Protein AF-0000000072262727 (afdb_homodimer)

Organism: Indibacter alkaliphilus (strain CCUG 57479 / KCTC 22604 / LW1) (NCBI:txid1189612)

Structure (mmCIF, N/CA/C/O backbone):
data_AF-0000000072262727-model_v1
#
loop_
_entity.id
_entity.type
_entity.pdbx_description
1 polymer '7-carboxy-7-deazaguanine synthase'
#
loop_
_atom_site.group_PDB
_atom_site.id
_atom_site.type_symbol
_atom_site.label_atom_id
_atom_site.label_alt_id
_atom_site.label_comp_id
_atom_site.label_asym_id
_atom_site.label_entity_id
_atom_site.label_seq_id
_atom_site.pdbx_PDB_ins_code
_atom_site.Cartn_x
_atom_site.Cartn_y
_atom_site.Cartn_z
_atom_site.occupancy
_atom_site.B_iso_or_equiv
_atom_site.auth_seq_id
_atom_site.auth_comp_id
_atom_site.auth_asym_id
_atom_site.auth_atom_id
_atom_site.pdbx_PDB_model_num
ATOM 1 N N . MET A 1 1 ? 15.477 -40.406 -10.594 1 73.81 1 MET A N 1
ATOM 2 C CA . MET A 1 1 ? 14.094 -39.969 -10.492 1 73.81 1 MET A CA 1
ATOM 3 C C . MET A 1 1 ? 13.633 -39.344 -11.805 1 73.81 1 MET A C 1
ATOM 5 O O . MET A 1 1 ? 14.375 -38.562 -12.438 1 73.81 1 MET A O 1
ATOM 9 N N . ASP A 1 2 ? 12.57 -39.781 -12.445 1 90.31 2 ASP A N 1
ATOM 10 C CA . ASP A 1 2 ? 12.07 -39.25 -13.703 1 90.31 2 ASP A CA 1
ATOM 11 C C . ASP A 1 2 ? 11.562 -37.812 -13.523 1 90.31 2 ASP A C 1
ATOM 13 O O . ASP A 1 2 ? 11.203 -37.406 -12.414 1 90.31 2 ASP A O 1
ATOM 17 N N . LYS A 1 3 ? 11.734 -37 -14.484 1 88.69 3 LYS A N 1
ATOM 18 C CA . LYS A 1 3 ? 11.383 -35.594 -14.469 1 88.69 3 LYS A CA 1
ATOM 19 C C . LYS A 1 3 ? 9.953 -35.375 -13.969 1 88.69 3 LYS A C 1
ATOM 21 O O . LYS A 1 3 ? 9.688 -34.438 -13.211 1 88.69 3 LYS A O 1
ATOM 26 N N . LYS A 1 4 ? 9.117 -36.219 -14.391 1 93.12 4 LYS A N 1
ATOM 27 C CA . LYS A 1 4 ? 7.719 -36.125 -13.977 1 93.12 4 LYS A CA 1
ATOM 28 C C . LYS A 1 4 ? 7.57 -36.344 -12.477 1 93.12 4 LYS A C 1
ATOM 30 O O . LYS A 1 4 ? 6.82 -35.625 -11.812 1 93.12 4 LYS A O 1
ATOM 35 N N . GLN A 1 5 ? 8.188 -37.312 -11.938 1 94.5 5 GLN A N 1
ATOM 36 C CA . GLN A 1 5 ? 8.156 -37.594 -10.508 1 94.5 5 GLN A CA 1
ATOM 37 C C . GLN A 1 5 ? 8.727 -36.438 -9.711 1 94.5 5 GLN A C 1
ATOM 39 O O . GLN A 1 5 ? 8.219 -36.094 -8.633 1 94.5 5 GLN A O 1
ATOM 44 N N . ALA A 1 6 ? 9.82 -35.875 -10.195 1 95.44 6 ALA A N 1
ATOM 45 C CA . ALA A 1 6 ? 10.461 -34.719 -9.539 1 95.44 6 ALA A CA 1
ATOM 46 C C . ALA A 1 6 ? 9.516 -33.531 -9.461 1 95.44 6 ALA A C 1
ATOM 48 O O . ALA A 1 6 ? 9.484 -32.812 -8.453 1 95.44 6 ALA A O 1
ATOM 49 N N . ILE A 1 7 ? 8.766 -33.344 -10.516 1 96.25 7 ILE A N 1
ATOM 50 C CA . ILE A 1 7 ? 7.785 -32.25 -10.555 1 96.25 7 ILE A CA 1
ATOM 51 C C . ILE A 1 7 ? 6.648 -32.562 -9.578 1 96.25 7 ILE A C 1
ATOM 53 O O . ILE A 1 7 ? 6.23 -31.672 -8.82 1 96.25 7 ILE A O 1
ATOM 57 N N . ASP A 1 8 ? 6.18 -33.812 -9.531 1 96.25 8 ASP A N 1
ATOM 58 C CA . ASP A 1 8 ? 5.09 -34.188 -8.648 1 96.25 8 ASP A CA 1
ATOM 59 C C . ASP A 1 8 ? 5.477 -34 -7.184 1 96.25 8 ASP A C 1
ATOM 61 O O . ASP A 1 8 ? 4.637 -33.656 -6.352 1 96.25 8 ASP A O 1
ATOM 65 N N . GLN A 1 9 ? 6.711 -34.188 -6.918 1 97.06 9 GLN A N 1
ATOM 66 C CA . GLN A 1 9 ? 7.199 -34.094 -5.547 1 97.06 9 GLN A CA 1
ATOM 67 C C . GLN A 1 9 ? 7.629 -32.656 -5.219 1 97.06 9 GLN A C 1
ATOM 69 O O . GLN A 1 9 ? 8.008 -32.375 -4.082 1 97.06 9 GLN A O 1
ATOM 74 N N . GLY A 1 10 ? 7.613 -31.75 -6.129 1 97.69 10 GLY A N 1
ATOM 75 C CA . GLY A 1 10 ? 7.906 -30.344 -5.91 1 97.69 10 GLY A CA 1
ATOM 76 C C . GLY A 1 10 ? 9.398 -30.047 -5.879 1 97.69 10 GLY A C 1
ATOM 77 O O . GLY A 1 10 ? 9.805 -28.953 -5.488 1 97.69 10 GLY A O 1
ATOM 78 N N . ILE A 1 11 ? 10.203 -30.953 -6.285 1 97.81 11 ILE A N 1
ATOM 79 C CA . ILE A 1 11 ? 11.648 -30.766 -6.227 1 97.81 11 ILE A CA 1
ATOM 80 C C . ILE A 1 11 ? 12.117 -30.016 -7.469 1 97.81 11 ILE A C 1
ATOM 82 O O . ILE A 1 11 ? 13.164 -29.359 -7.449 1 97.81 11 ILE A O 1
ATOM 86 N N . MET A 1 12 ? 11.352 -30.172 -8.586 1 98.44 12 MET A N 1
ATOM 87 C CA . MET A 1 12 ? 11.523 -29.375 -9.797 1 98.44 12 MET A CA 1
ATOM 88 C C . MET A 1 12 ? 10.211 -28.719 -10.203 1 98.44 12 MET A C 1
ATOM 90 O O . MET A 1 12 ? 9.133 -29.266 -9.953 1 98.44 12 MET A O 1
ATOM 94 N N . LEU A 1 13 ? 10.328 -27.578 -10.766 1 98.62 13 LEU A N 1
ATOM 95 C CA . LEU A 1 13 ? 9.133 -26.828 -11.141 1 98.62 13 LEU A CA 1
ATOM 96 C C . LEU A 1 13 ? 9.328 -26.141 -12.484 1 98.62 13 LEU A C 1
ATOM 98 O O . LEU A 1 13 ? 10.422 -25.672 -12.797 1 98.62 13 LEU A O 1
ATOM 102 N N . PRO A 1 14 ? 8.289 -26.094 -13.305 1 98.56 14 PRO A N 1
ATOM 103 C CA . PRO A 1 14 ? 8.367 -25.266 -14.508 1 98.56 14 PRO A CA 1
ATOM 104 C C . PRO A 1 14 ? 8.328 -23.766 -14.203 1 98.56 14 PRO A C 1
ATOM 106 O O . PRO A 1 14 ? 7.371 -23.281 -13.586 1 98.56 14 PRO A O 1
ATOM 109 N N . VAL A 1 15 ? 9.344 -23.047 -14.578 1 98.69 15 VAL A N 1
ATOM 110 C CA . VAL A 1 15 ? 9.445 -21.625 -14.297 1 98.69 15 VAL A CA 1
ATOM 111 C C . VAL A 1 15 ? 9.32 -20.828 -15.602 1 98.69 15 VAL A C 1
ATOM 113 O O . VAL A 1 15 ? 10.203 -20.906 -16.453 1 98.69 15 VAL A O 1
ATOM 116 N N . MET A 1 16 ? 8.195 -20.109 -15.766 1 98.19 16 MET A N 1
ATOM 117 C CA . MET A 1 16 ? 8.008 -19.281 -16.953 1 98.19 16 MET A CA 1
ATOM 118 C C . MET A 1 16 ? 9.023 -18.141 -16.969 1 98.19 16 MET A C 1
ATOM 120 O O . MET A 1 16 ? 9.68 -17.906 -17.984 1 98.19 16 MET A O 1
ATOM 124 N N . GLU A 1 17 ? 9.078 -17.438 -15.836 1 98.12 17 GLU A N 1
ATOM 125 C CA . GLU A 1 17 ? 10.039 -16.359 -15.648 1 98.12 17 GLU A CA 1
ATOM 126 C C . GLU A 1 17 ? 10.289 -16.094 -14.164 1 98.12 17 GLU A C 1
ATOM 128 O O . GLU A 1 17 ? 9.484 -16.484 -13.312 1 98.12 17 GLU A O 1
ATOM 133 N N . ALA A 1 18 ? 11.359 -15.57 -13.883 1 98.44 18 ALA A N 1
ATOM 134 C CA . ALA A 1 18 ? 11.727 -15.055 -12.562 1 98.44 18 ALA A CA 1
ATOM 135 C C . ALA A 1 18 ? 12.508 -13.75 -12.68 1 98.44 18 ALA A C 1
ATOM 137 O O . ALA A 1 18 ? 13.344 -13.594 -13.578 1 98.44 18 ALA A O 1
ATOM 138 N N . PHE A 1 19 ? 12.18 -12.781 -11.891 1 98.44 19 PHE A N 1
ATOM 139 C CA . PHE A 1 19 ? 12.805 -11.469 -12.016 1 98.44 19 PHE A CA 1
ATOM 140 C C . PHE A 1 19 ? 12.703 -10.688 -10.711 1 98.44 19 PHE A C 1
ATOM 142 O O . PHE A 1 19 ? 11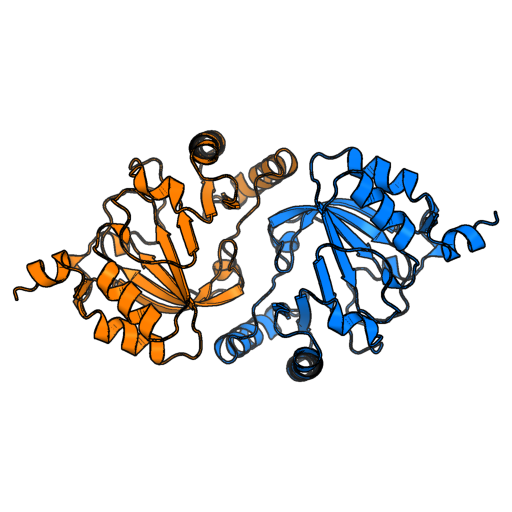.812 -10.945 -9.898 1 98.44 19 PHE A O 1
ATOM 149 N N . TYR A 1 20 ? 13.641 -9.797 -10.508 1 98.75 20 TYR A N 1
ATOM 150 C CA . TYR A 1 20 ? 13.688 -8.898 -9.359 1 98.75 20 TYR A CA 1
ATOM 151 C C . TYR A 1 20 ? 13.094 -7.539 -9.711 1 98.75 20 TYR A C 1
ATOM 153 O O . TYR A 1 20 ? 13.539 -6.883 -10.656 1 98.75 20 TYR A O 1
ATOM 161 N N . THR A 1 21 ? 12.031 -7.125 -9 1 98.69 21 THR A N 1
ATOM 162 C CA . THR A 1 21 ? 11.289 -5.906 -9.297 1 98.69 21 THR A CA 1
ATOM 163 C C . THR A 1 21 ? 10.641 -5.344 -8.039 1 98.69 21 THR A C 1
ATOM 165 O O . THR A 1 21 ? 11.164 -5.52 -6.934 1 98.69 21 THR A O 1
ATOM 168 N N . ILE A 1 22 ? 9.625 -4.52 -8.188 1 98.81 22 ILE A N 1
ATOM 169 C CA . ILE A 1 22 ? 8.828 -3.971 -7.094 1 98.81 22 ILE A CA 1
ATOM 170 C C . ILE A 1 22 ? 7.434 -4.594 -7.102 1 98.81 22 ILE A C 1
ATOM 172 O O . ILE A 1 22 ? 6.773 -4.641 -8.141 1 98.81 22 ILE A O 1
ATOM 176 N N . GLN A 1 23 ? 7.039 -5.199 -5.984 1 98.69 23 GLN A N 1
ATOM 177 C CA . GLN A 1 23 ? 5.652 -5.633 -5.867 1 98.69 23 GLN A CA 1
ATOM 178 C C . GLN A 1 23 ? 4.688 -4.473 -6.098 1 98.69 23 GLN A C 1
ATOM 180 O O . GLN A 1 23 ? 4.758 -3.455 -5.406 1 98.69 23 GLN A O 1
ATOM 185 N N . GLY A 1 24 ? 3.824 -4.617 -7.066 1 98.31 24 GLY A N 1
ATOM 186 C CA . GLY A 1 24 ? 3.014 -3.486 -7.488 1 98.31 24 GLY A CA 1
ATOM 187 C C . GLY A 1 24 ? 1.567 -3.59 -7.043 1 98.31 24 GLY A C 1
ATOM 188 O O . GLY A 1 24 ? 0.739 -2.75 -7.402 1 98.31 24 GLY A O 1
ATOM 189 N N . GLU A 1 25 ? 1.228 -4.645 -6.297 1 98.38 25 GLU A N 1
ATOM 190 C CA . GLU A 1 25 ? -0.172 -4.859 -5.941 1 98.38 25 GLU A CA 1
ATOM 191 C C . GLU A 1 25 ? -0.315 -5.262 -4.477 1 98.38 25 GLU A C 1
ATOM 193 O O . GLU A 1 25 ? 0.647 -5.723 -3.857 1 98.38 25 GLU A O 1
ATOM 198 N N . GLY A 1 26 ? -1.526 -4.977 -3.957 1 98.31 26 GLY A N 1
ATOM 199 C CA . GLY A 1 26 ? -1.896 -5.512 -2.656 1 98.31 26 GLY A CA 1
ATOM 200 C C . GLY A 1 26 ? -1.196 -4.816 -1.504 1 98.31 26 GLY A C 1
ATOM 201 O O . GLY A 1 26 ? -0.72 -3.688 -1.65 1 98.31 26 GLY A O 1
ATOM 202 N N . VAL A 1 27 ? -1.088 -5.496 -0.392 1 97.88 27 VAL A N 1
ATOM 203 C CA . VAL A 1 27 ? -0.628 -4.941 0.878 1 97.88 27 VAL A CA 1
ATOM 204 C C . VAL A 1 27 ? 0.871 -4.66 0.807 1 97.88 27 VAL A C 1
ATOM 206 O O . VAL A 1 27 ? 1.365 -3.729 1.449 1 97.88 27 VAL A O 1
ATOM 209 N N . HIS A 1 28 ? 1.567 -5.355 -0.055 1 98.06 28 HIS A N 1
ATOM 210 C CA . HIS A 1 28 ? 3.021 -5.242 -0.097 1 98.06 28 HIS A CA 1
ATOM 211 C C . HIS A 1 28 ? 3.471 -4.355 -1.256 1 98.06 28 HIS A C 1
ATOM 213 O O . HIS A 1 28 ? 4.637 -4.387 -1.648 1 98.06 28 HIS A O 1
ATOM 219 N N . THR A 1 29 ? 2.521 -3.605 -1.795 1 98.5 29 THR A N 1
ATOM 220 C CA . THR A 1 29 ? 2.863 -2.686 -2.875 1 98.5 29 THR A CA 1
ATOM 221 C C . THR A 1 29 ? 4.031 -1.792 -2.473 1 98.5 29 THR A C 1
ATOM 223 O O . THR A 1 29 ? 4.098 -1.315 -1.338 1 98.5 29 THR A O 1
ATOM 226 N N . GLY A 1 30 ? 4.992 -1.664 -3.434 1 98.62 30 GLY A N 1
ATOM 227 C CA . GLY A 1 30 ? 6.133 -0.786 -3.217 1 98.62 30 GLY A CA 1
ATOM 228 C C . GLY A 1 30 ? 7.367 -1.519 -2.723 1 98.62 30 GLY A C 1
ATOM 229 O O . GLY A 1 30 ? 8.445 -0.937 -2.643 1 98.62 30 GLY A O 1
ATOM 230 N N . THR A 1 31 ? 7.285 -2.795 -2.398 1 98.75 31 THR A N 1
ATOM 231 C CA . THR A 1 31 ? 8.359 -3.564 -1.79 1 98.75 31 THR A CA 1
ATOM 232 C C . THR A 1 31 ? 9.203 -4.254 -2.859 1 98.75 31 THR A C 1
ATOM 234 O O . THR A 1 31 ? 8.672 -4.902 -3.76 1 98.75 31 THR A O 1
ATOM 237 N N . PRO A 1 32 ? 10.492 -4.086 -2.793 1 98.81 32 PRO A N 1
ATOM 238 C CA . PRO A 1 32 ? 11.32 -4.914 -3.674 1 98.81 32 PRO A CA 1
ATOM 239 C C . PRO A 1 32 ? 11.102 -6.41 -3.457 1 98.81 32 PRO A C 1
ATOM 241 O O . PRO A 1 32 ? 11.039 -6.871 -2.314 1 98.81 32 PRO A O 1
ATOM 244 N N . ALA A 1 33 ? 10.922 -7.105 -4.559 1 98.88 33 ALA A N 1
ATOM 245 C CA . ALA A 1 33 ? 10.602 -8.523 -4.449 1 98.88 33 ALA A CA 1
ATOM 246 C C . ALA A 1 33 ? 11.141 -9.305 -5.645 1 98.88 33 ALA A C 1
ATOM 248 O O . ALA A 1 33 ? 11.242 -8.766 -6.75 1 98.88 33 ALA A O 1
ATOM 249 N N . TYR A 1 34 ? 11.539 -10.516 -5.395 1 98.94 34 TYR A N 1
ATOM 250 C CA . TYR A 1 34 ? 11.883 -11.469 -6.438 1 98.94 34 TYR A CA 1
ATOM 251 C C . TYR A 1 34 ? 10.688 -12.336 -6.805 1 98.94 34 TYR A C 1
ATOM 253 O O . TYR A 1 34 ? 10.164 -13.07 -5.965 1 98.94 34 TYR A O 1
ATOM 261 N N . PHE A 1 35 ? 10.273 -12.258 -8.039 1 98.88 35 PHE A N 1
ATOM 262 C CA . PHE A 1 35 ? 9.102 -12.984 -8.508 1 98.88 35 PHE A CA 1
ATOM 263 C C . PHE A 1 35 ? 9.5 -14.312 -9.133 1 98.88 35 PHE A C 1
ATOM 265 O O . PHE A 1 35 ? 10.438 -14.375 -9.93 1 98.88 35 PHE A O 1
ATOM 272 N N . ILE A 1 36 ? 8.812 -15.289 -8.703 1 98.88 36 ILE A N 1
ATOM 273 C CA . ILE A 1 36 ? 8.875 -16.594 -9.336 1 98.88 36 ILE A CA 1
ATOM 274 C C . ILE A 1 36 ? 7.531 -16.938 -9.969 1 98.88 36 ILE A C 1
ATOM 276 O O . ILE A 1 36 ? 6.566 -17.25 -9.258 1 98.88 36 ILE A O 1
ATOM 280 N N . ARG A 1 37 ? 7.484 -16.844 -11.25 1 98.62 37 ARG A N 1
ATOM 281 C CA . ARG A 1 37 ? 6.258 -17.172 -11.969 1 98.62 37 ARG A CA 1
ATOM 282 C C . ARG A 1 37 ? 6.32 -18.578 -12.547 1 98.62 37 ARG A C 1
ATOM 284 O O . ARG A 1 37 ? 7.066 -18.844 -13.492 1 98.62 37 ARG A O 1
ATOM 291 N N . LEU A 1 38 ? 5.547 -19.438 -11.992 1 98.69 38 LEU A N 1
ATOM 292 C CA . LEU A 1 38 ? 5.535 -20.828 -12.438 1 98.69 38 LEU A CA 1
ATOM 293 C C . LEU A 1 38 ? 4.656 -21 -13.672 1 98.69 38 LEU A C 1
ATOM 295 O O . LEU A 1 38 ? 3.703 -20.234 -13.867 1 98.69 38 LEU A O 1
ATOM 299 N N . GLY A 1 39 ? 5.039 -21.984 -14.477 1 98.25 39 GLY A N 1
ATOM 300 C CA . GLY A 1 39 ? 4.25 -22.312 -15.656 1 98.25 39 GLY A CA 1
ATOM 301 C C . GLY A 1 39 ? 3.15 -23.312 -15.375 1 98.25 39 GLY A C 1
ATOM 302 O O . GLY A 1 39 ? 3.32 -24.219 -14.547 1 98.25 39 GLY A O 1
ATOM 303 N N . GLY A 1 40 ? 2.041 -23.094 -16.141 1 98.31 40 GLY A N 1
ATOM 304 C CA . GLY A 1 40 ? 0.904 -24 -16.016 1 98.31 40 GLY A CA 1
ATOM 305 C C . GLY A 1 40 ? -0.274 -23.375 -15.289 1 98.31 40 GLY A C 1
ATOM 306 O O . GLY A 1 40 ? -0.107 -22.781 -14.219 1 98.31 40 GLY A O 1
ATOM 307 N N . CYS A 1 41 ? -1.403 -23.469 -15.914 1 98.06 41 CYS A N 1
ATOM 308 C CA . CYS A 1 41 ? -2.633 -22.984 -15.289 1 98.06 41 CYS A CA 1
ATOM 309 C C . CYS A 1 41 ? -3.852 -23.672 -15.898 1 98.06 41 CYS A C 1
ATOM 311 O O . CYS A 1 41 ? -3.943 -23.812 -17.125 1 98.06 41 CYS A O 1
ATOM 313 N N . ASP A 1 42 ? -4.746 -24.078 -15.062 1 97.44 42 ASP A N 1
ATOM 314 C CA . ASP A 1 42 ? -5.969 -24.688 -15.562 1 97.44 42 ASP A CA 1
ATOM 315 C C . ASP A 1 42 ? -7.203 -23.922 -15.086 1 97.44 42 ASP A C 1
ATOM 317 O O . ASP A 1 42 ? -8.312 -24.469 -15.086 1 97.44 42 ASP A O 1
ATOM 321 N N . VAL A 1 43 ? -7.043 -22.641 -14.672 1 97.06 43 VAL A N 1
ATOM 322 C CA . VAL A 1 43 ? -8.148 -21.844 -14.141 1 97.06 43 VAL A CA 1
ATOM 323 C C . VAL A 1 43 ? -8.984 -21.281 -15.289 1 97.06 43 VAL A C 1
ATOM 325 O O . VAL A 1 43 ? -10.219 -21.312 -15.242 1 97.06 43 VAL A O 1
ATOM 328 N N . GLY A 1 44 ? -8.297 -20.797 -16.375 1 94.5 44 GLY A N 1
ATOM 329 C CA . GLY A 1 44 ? -8.992 -20.422 -17.594 1 94.5 44 GLY A CA 1
ATOM 330 C C . GLY A 1 44 ? -9.617 -19.047 -17.531 1 94.5 44 GLY A C 1
ATOM 331 O O . GLY A 1 44 ? -10.719 -18.828 -18.047 1 94.5 44 GLY A O 1
ATOM 332 N N . CYS A 1 45 ? -8.93 -18.109 -16.922 1 93.88 45 CYS A N 1
ATOM 333 C CA . CYS A 1 45 ? -9.438 -16.734 -16.844 1 93.88 45 CYS A CA 1
ATOM 334 C C . CYS A 1 45 ? -9.461 -16.094 -18.219 1 93.88 45 CYS A C 1
ATOM 336 O O . CYS A 1 45 ? -8.43 -16 -18.891 1 93.88 45 CYS A O 1
ATOM 338 N N . VAL A 1 46 ? -10.539 -15.5 -18.625 1 91.19 46 VAL A N 1
ATOM 339 C CA . VAL A 1 46 ? -10.711 -14.93 -19.953 1 91.19 46 VAL A CA 1
ATOM 340 C C . VAL A 1 46 ? -9.875 -13.656 -20.078 1 91.19 46 VAL A C 1
ATOM 342 O O . VAL A 1 46 ? -9.359 -13.352 -21.156 1 91.19 46 VAL A O 1
ATOM 345 N N . TRP A 1 47 ? -9.633 -12.93 -19.062 1 90.94 47 TRP A N 1
ATOM 346 C CA . TRP A 1 47 ? -8.945 -11.641 -19.094 1 90.94 47 TRP A CA 1
ATOM 347 C C . TRP A 1 47 ? -7.516 -11.781 -18.562 1 90.94 47 TRP A C 1
ATOM 349 O O . TRP A 1 47 ? -6.898 -10.789 -18.172 1 90.94 47 TRP A O 1
ATOM 359 N N . CYS A 1 48 ? -7.047 -13.023 -18.5 1 93.31 48 CYS A N 1
ATOM 360 C CA . CYS A 1 48 ? -5.707 -13.234 -17.969 1 93.31 48 CYS A CA 1
ATOM 361 C C . CYS A 1 48 ? -4.668 -12.477 -18.781 1 93.31 48 CYS A C 1
ATOM 363 O O . CYS A 1 48 ? -4.609 -12.625 -20.016 1 93.31 48 CYS A O 1
ATOM 365 N N . ASP A 1 49 ? -3.799 -11.758 -18.094 1 88.5 49 ASP A N 1
ATOM 366 C CA . ASP A 1 49 ? -2.812 -10.945 -18.797 1 88.5 49 ASP A CA 1
ATOM 367 C C . ASP A 1 49 ? -1.514 -11.719 -19.016 1 88.5 49 ASP A C 1
ATOM 369 O O . ASP A 1 49 ? -0.568 -11.203 -19.609 1 88.5 49 ASP A O 1
ATOM 373 N N . VAL A 1 50 ? -1.446 -12.938 -18.516 1 92.88 50 VAL A N 1
ATOM 374 C CA . VAL A 1 50 ? -0.263 -13.773 -18.703 1 92.88 50 VAL A CA 1
ATOM 375 C C . VAL A 1 50 ? -0.676 -15.156 -19.188 1 92.88 50 VAL A C 1
ATOM 377 O O . VAL A 1 50 ? -0.27 -16.172 -18.609 1 92.88 50 VAL A O 1
ATOM 380 N N . LYS A 1 51 ? -1.396 -15.227 -20.219 1 92.69 51 LYS A N 1
ATOM 381 C CA . LYS A 1 51 ? -1.914 -16.469 -20.781 1 92.69 51 LYS A CA 1
ATOM 382 C C . LYS A 1 51 ? -0.777 -17.406 -21.172 1 92.69 51 LYS A C 1
ATOM 384 O O . LYS A 1 51 ? -0.955 -18.641 -21.203 1 92.69 51 LYS A O 1
ATOM 389 N N . GLU A 1 52 ? 0.351 -16.781 -21.422 1 92.94 52 GLU A N 1
ATOM 390 C CA . GLU A 1 52 ? 1.523 -17.578 -21.781 1 92.94 52 GLU A CA 1
ATOM 391 C C . GLU A 1 52 ? 1.909 -18.531 -20.672 1 92.94 52 GLU A C 1
ATOM 393 O O . GLU A 1 52 ? 2.627 -19.516 -20.906 1 92.94 52 GLU A O 1
ATOM 398 N N . SER A 1 53 ? 1.472 -18.281 -19.469 1 94.44 53 SER A N 1
ATOM 399 C CA . SER A 1 53 ? 1.835 -19.125 -18.328 1 94.44 53 SER A CA 1
ATOM 400 C C . SER A 1 53 ? 1.005 -20.391 -18.281 1 94.44 53 SER A C 1
ATOM 402 O O . SER A 1 53 ? 1.312 -21.328 -17.516 1 94.44 53 SER A O 1
ATOM 404 N N . TRP A 1 54 ? 0.018 -20.531 -19.109 1 95.31 54 TRP A N 1
ATOM 405 C CA . TRP A 1 54 ? -0.949 -21.625 -18.984 1 95.31 54 TRP A CA 1
ATOM 406 C C . TRP A 1 54 ? -0.321 -22.953 -19.375 1 95.31 54 TRP A C 1
ATOM 408 O O . TRP A 1 54 ? -0.716 -24 -18.859 1 95.31 54 TRP A O 1
ATOM 418 N N . GLU A 1 55 ? 0.657 -22.859 -20.281 1 95 55 GLU A N 1
ATOM 419 C CA . GLU A 1 55 ? 1.273 -24.094 -20.781 1 95 55 GLU A CA 1
ATOM 420 C C . GLU A 1 55 ? 2.594 -24.375 -20.078 1 95 55 GLU A C 1
ATOM 422 O O . GLU A 1 55 ? 3.645 -23.875 -20.484 1 95 55 GLU A O 1
ATOM 427 N N . ALA A 1 56 ? 2.555 -25.312 -19.266 1 93.81 56 ALA A N 1
ATOM 428 C CA . ALA A 1 56 ? 3.727 -25.625 -18.453 1 93.81 56 ALA A CA 1
ATOM 429 C C . ALA A 1 56 ? 4.871 -26.141 -19.328 1 93.81 56 ALA A C 1
ATOM 431 O O . ALA A 1 56 ? 6.039 -25.859 -19.062 1 93.81 56 ALA A O 1
ATOM 432 N N . GLU A 1 57 ? 4.52 -26.828 -20.344 1 94 57 GLU A N 1
ATOM 433 C CA . GLU A 1 57 ? 5.504 -27.562 -21.141 1 94 57 GLU A CA 1
ATOM 434 C C . GLU A 1 57 ? 6.375 -26.609 -21.953 1 94 57 GLU A C 1
ATOM 436 O O . GLU A 1 57 ? 7.434 -27 -22.453 1 94 57 GLU A O 1
ATOM 441 N N . LYS A 1 58 ? 5.988 -25.406 -22.047 1 95.81 58 LYS A N 1
ATOM 442 C CA . LYS A 1 58 ? 6.719 -24.406 -22.828 1 95.81 58 LYS A CA 1
ATOM 443 C C . LYS A 1 58 ? 7.902 -23.859 -22.047 1 95.81 58 LYS A C 1
ATOM 445 O O . LYS A 1 58 ? 8.766 -23.188 -22.609 1 95.81 58 LYS A O 1
ATOM 450 N N . TRP A 1 59 ? 7.977 -24.203 -20.766 1 97.31 59 TRP A N 1
ATOM 451 C CA . TRP A 1 59 ? 8.922 -23.484 -19.922 1 97.31 59 TRP A CA 1
ATOM 452 C C . TRP A 1 59 ? 9.953 -24.438 -19.312 1 97.31 59 TRP A C 1
ATOM 454 O O . TRP A 1 59 ? 9.664 -25.625 -19.141 1 97.31 59 TRP A O 1
ATOM 464 N N . PRO A 1 60 ? 11.117 -23.953 -19.031 1 97.69 60 PRO A N 1
ATOM 465 C CA . PRO A 1 60 ? 12.156 -24.812 -18.453 1 97.69 60 PRO A CA 1
ATOM 466 C C . PRO A 1 60 ? 11.766 -25.344 -17.078 1 97.69 60 PRO A C 1
ATOM 468 O O . PRO A 1 60 ? 11.125 -24.641 -16.297 1 97.69 60 PRO A O 1
ATOM 471 N N . ILE A 1 61 ? 12.164 -26.531 -16.875 1 98.19 61 ILE A N 1
ATOM 472 C CA . ILE A 1 61 ? 12.023 -27.156 -15.562 1 98.19 61 ILE A CA 1
ATOM 473 C C . ILE A 1 61 ? 13.297 -26.953 -14.75 1 98.19 61 ILE A C 1
ATOM 475 O O . ILE A 1 61 ? 14.375 -27.375 -15.156 1 98.19 61 ILE A O 1
ATOM 479 N N . LEU A 1 62 ? 13.164 -26.25 -13.594 1 98.56 62 LEU A N 1
ATOM 480 C CA . LEU A 1 62 ? 14.312 -25.938 -12.75 1 98.56 62 LEU A CA 1
ATOM 481 C C . LEU A 1 62 ? 14.203 -26.641 -11.406 1 98.56 62 LEU A C 1
ATOM 483 O O . LEU A 1 62 ? 13.102 -26.828 -10.883 1 98.56 62 LEU A O 1
ATOM 487 N N . SER A 1 63 ? 15.312 -27.031 -10.891 1 98.62 63 SER A N 1
ATOM 488 C CA . SER A 1 63 ? 15.312 -27.516 -9.516 1 98.62 63 SER A CA 1
ATOM 489 C C . SER A 1 63 ? 15.016 -26.406 -8.523 1 98.62 63 SER A C 1
ATOM 491 O O . SER A 1 63 ? 15.312 -25.234 -8.797 1 98.62 63 SER A O 1
ATOM 493 N N . VAL A 1 64 ? 14.438 -26.75 -7.402 1 98.62 64 VAL A N 1
ATOM 494 C CA . VAL A 1 64 ? 14.156 -25.734 -6.395 1 98.62 64 VAL A CA 1
ATOM 495 C C . VAL A 1 64 ? 15.453 -25.078 -5.922 1 98.62 64 VAL A C 1
ATOM 497 O O . VAL A 1 64 ? 15.484 -23.891 -5.594 1 98.62 64 VAL A O 1
ATOM 500 N N . GLU A 1 65 ? 16.547 -25.859 -5.91 1 98.81 65 GLU A N 1
ATOM 501 C CA . GLU A 1 65 ? 17.859 -25.312 -5.562 1 98.81 65 GLU A CA 1
ATOM 502 C C . GLU A 1 65 ? 18.266 -24.219 -6.543 1 98.81 65 GLU A C 1
ATOM 504 O O . GLU A 1 65 ? 18.719 -23.141 -6.133 1 98.81 65 GLU A O 1
ATOM 509 N N . ASP A 1 66 ? 18.062 -24.469 -7.809 1 98.75 66 ASP A N 1
ATOM 510 C CA . ASP A 1 66 ? 18.406 -23.484 -8.828 1 98.75 66 ASP A CA 1
ATOM 511 C C . ASP A 1 66 ? 17.562 -22.234 -8.688 1 98.75 66 ASP A C 1
ATOM 513 O O . ASP A 1 66 ? 18.062 -21.109 -8.812 1 98.75 66 ASP A O 1
ATOM 517 N N . ILE A 1 67 ? 16.297 -22.453 -8.469 1 98.88 67 ILE A N 1
ATOM 518 C CA . ILE A 1 67 ? 15.367 -21.328 -8.305 1 98.88 67 ILE A CA 1
ATOM 519 C C . ILE A 1 67 ? 15.805 -20.453 -7.137 1 98.88 67 ILE A C 1
ATOM 521 O O . ILE A 1 67 ? 15.898 -19.234 -7.27 1 98.88 67 ILE A O 1
ATOM 525 N N . VAL A 1 68 ? 16.125 -21.062 -6.008 1 98.88 68 VAL A N 1
ATOM 526 C CA . VAL A 1 68 ? 16.5 -20.328 -4.797 1 98.88 68 VAL A CA 1
ATOM 527 C C . VAL A 1 68 ? 17.844 -19.641 -5.008 1 98.88 68 VAL A C 1
ATOM 529 O O . VAL A 1 68 ? 18.031 -18.5 -4.57 1 98.88 68 VAL A O 1
ATOM 532 N N . ASN A 1 69 ? 18.781 -20.281 -5.691 1 98.81 69 ASN A N 1
ATOM 533 C CA . ASN A 1 69 ? 20.094 -19.688 -5.969 1 98.81 69 ASN A CA 1
ATOM 534 C C . ASN A 1 69 ? 19.953 -18.422 -6.793 1 98.81 69 ASN A C 1
ATOM 536 O O . ASN A 1 69 ? 20.703 -17.453 -6.57 1 98.81 69 ASN A O 1
ATOM 540 N N . GLN A 1 70 ? 19.078 -18.453 -7.699 1 98.69 70 GLN A N 1
ATOM 541 C CA . GLN A 1 70 ? 18.844 -17.266 -8.516 1 98.69 70 GLN A CA 1
ATOM 542 C C . GLN A 1 70 ? 18.281 -16.109 -7.68 1 98.69 70 GLN A C 1
ATOM 544 O O . GLN A 1 70 ? 18.688 -14.961 -7.852 1 98.69 70 GLN A O 1
ATOM 549 N N . ALA A 1 71 ? 17.391 -16.422 -6.793 1 98.81 71 ALA A N 1
ATOM 550 C CA . ALA A 1 71 ? 16.828 -15.406 -5.914 1 98.81 71 ALA A CA 1
ATOM 551 C C . ALA A 1 71 ? 17.906 -14.797 -5.016 1 98.81 71 ALA A C 1
ATOM 553 O O . ALA A 1 71 ? 17.875 -13.602 -4.73 1 98.81 71 ALA A O 1
ATOM 554 N N . LEU A 1 72 ? 18.859 -15.586 -4.598 1 98.75 72 LEU A N 1
ATOM 555 C CA . LEU A 1 72 ? 19.906 -15.172 -3.668 1 98.75 72 LEU A CA 1
ATOM 556 C C . LEU A 1 72 ? 20.828 -14.133 -4.305 1 98.75 72 LEU A C 1
ATOM 558 O O . LEU A 1 72 ? 21.578 -13.453 -3.604 1 98.75 72 LEU A O 1
ATOM 562 N N . GLU A 1 73 ? 20.75 -14.016 -5.613 1 98.5 73 GLU A N 1
ATOM 563 C CA . GLU A 1 73 ? 21.625 -13.086 -6.324 1 98.5 73 GLU A CA 1
ATOM 564 C C . GLU A 1 73 ? 21.188 -11.641 -6.102 1 98.5 73 GLU A C 1
ATOM 566 O O . GLU A 1 73 ? 21.922 -10.711 -6.422 1 98.5 73 GLU A O 1
ATOM 571 N N . TYR A 1 74 ? 20.047 -11.406 -5.598 1 98.56 74 TYR A N 1
ATOM 572 C CA . TYR A 1 74 ? 19.5 -10.07 -5.395 1 98.56 74 TYR A CA 1
ATOM 573 C C . TYR A 1 74 ? 19.406 -9.727 -3.91 1 98.56 74 TYR A C 1
ATOM 575 O O . TYR A 1 74 ? 19.328 -10.625 -3.068 1 98.56 74 TYR A O 1
ATOM 583 N N . PRO A 1 75 ? 19.453 -8.5 -3.586 1 98.12 75 PRO A N 1
ATOM 584 C CA . PRO A 1 75 ? 19.484 -8.117 -2.174 1 98.12 75 PRO A CA 1
ATOM 585 C C . PRO A 1 75 ? 18.125 -8.242 -1.501 1 98.12 75 PRO A C 1
ATOM 587 O O . PRO A 1 75 ? 18.047 -8.391 -0.279 1 98.12 75 PRO A O 1
ATOM 590 N N . GLY A 1 76 ? 17.031 -8.148 -2.273 1 97.94 76 GLY A N 1
ATOM 591 C CA . GLY A 1 76 ? 15.695 -8.289 -1.701 1 97.94 76 GLY A CA 1
ATOM 592 C C . GLY A 1 76 ? 15.445 -9.648 -1.081 1 97.94 76 GLY A C 1
ATOM 593 O O . GLY A 1 76 ? 15.938 -10.664 -1.582 1 97.94 76 GLY A O 1
ATOM 594 N N . ARG A 1 77 ? 14.656 -9.641 -0.048 1 98.25 77 ARG A N 1
ATOM 595 C CA . ARG A 1 77 ? 14.422 -10.898 0.658 1 98.25 77 ARG A CA 1
ATOM 596 C C . ARG A 1 77 ? 12.938 -11.258 0.658 1 98.25 77 ARG A C 1
ATOM 598 O O . ARG A 1 77 ? 12.516 -12.172 1.368 1 98.25 77 ARG A O 1
ATOM 605 N N . LEU A 1 78 ? 12.188 -10.547 -0.079 1 98.81 78 LEU A N 1
ATOM 606 C CA . LEU A 1 78 ? 10.812 -10.945 -0.344 1 98.81 78 LEU A CA 1
ATOM 607 C C . LEU A 1 78 ? 10.703 -11.695 -1.666 1 98.81 78 LEU A C 1
ATOM 609 O O . LEU A 1 78 ? 11.156 -11.203 -2.703 1 98.81 78 LEU A O 1
ATOM 613 N N . VAL A 1 79 ? 10.188 -12.844 -1.611 1 98.94 79 VAL A N 1
ATOM 614 C CA . VAL A 1 79 ? 9.883 -13.617 -2.812 1 98.94 79 VAL A CA 1
ATOM 615 C C . VAL A 1 79 ? 8.367 -13.703 -2.996 1 98.94 79 VAL A C 1
ATOM 617 O O . VAL A 1 79 ? 7.633 -13.914 -2.031 1 98.94 79 VAL A O 1
ATOM 620 N N . VAL A 1 80 ? 7.949 -13.5 -4.156 1 98.94 80 VAL A N 1
ATOM 621 C CA . VAL A 1 80 ? 6.547 -13.672 -4.52 1 98.94 80 VAL A CA 1
ATOM 622 C C . VAL A 1 80 ? 6.41 -14.836 -5.508 1 98.94 80 VAL A C 1
ATOM 624 O O . VAL A 1 80 ? 6.902 -14.758 -6.637 1 98.94 80 VAL A O 1
ATOM 627 N N . ILE A 1 81 ? 5.793 -15.875 -5.043 1 98.94 81 ILE A N 1
ATOM 628 C CA . ILE A 1 81 ? 5.504 -17.016 -5.914 1 98.94 81 ILE A CA 1
ATOM 629 C C . ILE A 1 81 ? 4.145 -16.812 -6.586 1 98.94 81 ILE A C 1
ATOM 631 O O . ILE A 1 81 ? 3.133 -16.625 -5.906 1 98.94 81 ILE A O 1
ATOM 635 N N . THR A 1 82 ? 4.215 -16.734 -7.824 1 98.38 82 THR A N 1
ATOM 636 C CA . THR A 1 82 ? 3.025 -16.578 -8.648 1 98.38 82 THR A CA 1
ATOM 637 C C . THR A 1 82 ? 3.092 -1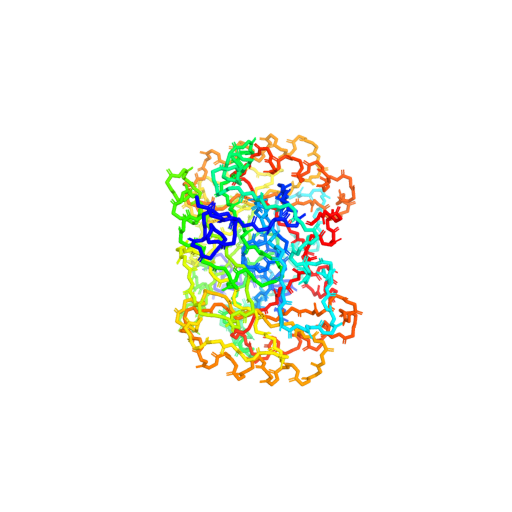7.484 -9.875 1 98.38 82 THR A C 1
ATOM 639 O O . THR A 1 82 ? 3.811 -18.484 -9.875 1 98.38 82 THR A O 1
ATOM 642 N N . GLY A 1 83 ? 2.346 -17.172 -10.906 1 95.56 83 GLY A N 1
ATOM 643 C CA . GLY A 1 83 ? 2.377 -18 -12.109 1 95.56 83 GLY A CA 1
ATOM 644 C C . GLY A 1 83 ? 1.022 -18.125 -12.773 1 95.56 83 GLY A C 1
ATOM 645 O O . GLY A 1 83 ? 0.238 -17.172 -12.789 1 95.56 83 GLY A O 1
ATOM 646 N N . GLY A 1 84 ? 1.1 -19.266 -13.656 1 95.88 84 GLY A N 1
ATOM 647 C CA . GLY A 1 84 ? -0.298 -19.609 -13.883 1 95.88 84 GLY A CA 1
ATOM 648 C C . GLY A 1 84 ? -1.078 -19.797 -12.594 1 95.88 84 GLY A C 1
ATOM 649 O O . GLY A 1 84 ? -1.467 -18.812 -11.945 1 95.88 84 GLY A O 1
ATOM 650 N N . GLU A 1 85 ? -1.06 -21.078 -12.234 1 98.38 85 GLU A N 1
ATOM 651 C CA . GLU A 1 85 ? -1.557 -21.344 -10.891 1 98.38 85 GLU A CA 1
ATOM 652 C C . GLU A 1 85 ? -0.521 -22.109 -10.062 1 98.38 85 GLU A C 1
ATOM 654 O O . GLU A 1 85 ? -0.348 -23.312 -10.219 1 98.38 85 GLU A O 1
ATOM 659 N N . PRO A 1 86 ? 0.135 -21.359 -9.148 1 98.62 86 PRO A N 1
ATOM 660 C CA . PRO A 1 86 ? 1.263 -21.969 -8.438 1 98.62 86 PRO A CA 1
ATOM 661 C C . PRO A 1 86 ? 0.85 -23.188 -7.598 1 98.62 86 PRO A C 1
ATOM 663 O O . PRO A 1 86 ? 1.613 -24.141 -7.477 1 98.62 86 PRO A O 1
ATOM 666 N N . LEU A 1 87 ? -0.328 -23.234 -7.082 1 98.62 87 LEU A N 1
ATOM 667 C CA . LEU A 1 87 ? -0.731 -24.281 -6.164 1 98.62 87 LEU A CA 1
ATOM 668 C C . LEU A 1 87 ? -1.038 -25.578 -6.922 1 98.62 87 LEU A C 1
ATOM 670 O O . LEU A 1 87 ? -1.359 -26.594 -6.312 1 98.62 87 LEU A O 1
ATOM 674 N N . MET A 1 88 ? -0.91 -25.578 -8.227 1 97.94 88 MET A N 1
ATOM 675 C CA . MET A 1 88 ? -0.942 -26.828 -8.992 1 97.94 88 MET A CA 1
ATOM 676 C C . MET A 1 88 ? 0.222 -27.734 -8.609 1 97.94 88 MET A C 1
ATOM 678 O O . MET A 1 88 ? 0.195 -28.938 -8.891 1 97.94 88 MET A O 1
ATOM 682 N N . TYR A 1 89 ? 1.2 -27.109 -7.98 1 98.38 89 TYR A N 1
ATOM 683 C CA . TYR A 1 89 ? 2.424 -27.828 -7.648 1 98.38 89 TYR A CA 1
ATOM 684 C C . TYR A 1 89 ? 2.584 -27.969 -6.141 1 98.38 89 TYR A C 1
ATOM 686 O O . TYR A 1 89 ? 1.981 -27.219 -5.375 1 98.38 89 TYR A O 1
ATOM 694 N N . GLU A 1 90 ? 3.326 -29.031 -5.758 1 98.62 90 GLU A N 1
ATOM 695 C CA . GLU A 1 90 ? 3.801 -29.141 -4.383 1 98.62 90 GLU A CA 1
ATOM 696 C C . GLU A 1 90 ? 4.887 -28.109 -4.09 1 98.62 90 GLU A C 1
ATOM 698 O O . GLU A 1 90 ? 5.988 -28.188 -4.641 1 98.62 90 GLU A O 1
ATOM 703 N N . LEU A 1 91 ? 4.555 -27.156 -3.17 1 98.81 91 LEU A N 1
ATOM 704 C CA . LEU A 1 91 ? 5.449 -26.016 -3.01 1 98.81 91 LEU A CA 1
ATOM 705 C C . LEU A 1 91 ? 6.246 -26.125 -1.715 1 98.81 91 LEU A C 1
ATOM 707 O O . LEU A 1 91 ? 7.035 -25.234 -1.388 1 98.81 91 LEU A O 1
ATOM 711 N N . GLY A 1 92 ? 6.086 -27.203 -0.943 1 98.81 92 GLY A N 1
ATOM 712 C CA . GLY A 1 92 ? 6.82 -27.438 0.29 1 98.81 92 GLY A CA 1
ATOM 713 C C . GLY A 1 92 ? 8.32 -27.328 0.121 1 98.81 92 GLY A C 1
ATOM 714 O O . GLY A 1 92 ? 8.977 -26.562 0.824 1 98.81 92 GLY A O 1
ATOM 715 N N . PRO A 1 93 ? 8.836 -28.094 -0.817 1 98.88 93 PRO A N 1
ATOM 716 C CA . PRO A 1 93 ? 10.289 -28.062 -0.996 1 98.88 93 PRO A CA 1
ATOM 717 C C . PRO A 1 93 ? 10.812 -26.672 -1.341 1 98.88 93 PRO A C 1
ATOM 719 O O . PRO A 1 93 ? 11.812 -26.219 -0.767 1 98.88 93 PRO A O 1
ATOM 722 N N . LEU A 1 94 ? 10.164 -25.953 -2.283 1 98.88 94 LEU A N 1
ATOM 723 C CA . LEU A 1 94 ? 10.602 -24.609 -2.676 1 98.88 94 LEU A CA 1
ATOM 724 C C . LEU A 1 94 ? 10.531 -23.656 -1.497 1 98.88 94 LEU A C 1
ATOM 726 O O . LEU A 1 94 ? 11.508 -22.969 -1.186 1 98.88 94 LEU A O 1
ATOM 730 N N . THR A 1 95 ? 9.375 -23.609 -0.803 1 98.94 95 THR A N 1
ATOM 731 C CA . THR A 1 95 ? 9.188 -22.656 0.282 1 98.94 95 THR A CA 1
ATOM 732 C C . THR A 1 95 ? 10.078 -23 1.473 1 98.94 95 THR A C 1
ATOM 734 O O . THR A 1 95 ? 10.562 -22.109 2.174 1 98.94 95 THR A O 1
ATOM 737 N N . GLY A 1 96 ? 10.258 -24.297 1.731 1 98.81 96 GLY A N 1
ATOM 738 C CA . GLY A 1 96 ? 11.188 -24.703 2.777 1 98.81 96 GLY A CA 1
ATOM 739 C C . GLY A 1 96 ? 12.594 -24.188 2.557 1 98.81 96 GLY A C 1
ATOM 740 O O . GLY A 1 96 ? 13.219 -23.656 3.48 1 98.81 96 GLY A O 1
ATOM 741 N N . LEU A 1 97 ? 13.031 -24.344 1.329 1 98.88 97 LEU A N 1
ATOM 742 C CA . LEU A 1 97 ? 14.391 -23.922 1.013 1 98.88 97 LEU A CA 1
ATOM 743 C C . LEU A 1 97 ? 14.508 -22.406 1.043 1 98.88 97 LEU A C 1
ATOM 745 O O . LEU A 1 97 ? 15.523 -21.859 1.503 1 98.88 97 LEU A O 1
ATOM 749 N N . LEU A 1 98 ? 13.516 -21.688 0.522 1 98.88 98 LEU A N 1
ATOM 750 C CA . LEU A 1 98 ? 13.5 -20.234 0.595 1 98.88 98 LEU A CA 1
ATOM 751 C C . LEU A 1 98 ? 13.586 -19.75 2.043 1 98.88 98 LEU A C 1
ATOM 753 O O . LEU A 1 98 ? 14.359 -18.859 2.363 1 98.88 98 LEU A O 1
ATOM 757 N N . LYS A 1 99 ? 12.805 -20.375 2.902 1 98.75 99 LYS A N 1
ATOM 758 C CA . LYS A 1 99 ? 12.805 -20.016 4.312 1 98.75 99 LYS A CA 1
ATOM 759 C C . LYS A 1 99 ? 14.172 -20.234 4.945 1 98.75 99 LYS A C 1
ATOM 761 O O . LYS A 1 99 ? 14.672 -19.391 5.691 1 98.75 99 LYS A O 1
ATOM 766 N N . LYS A 1 100 ? 14.734 -21.359 4.676 1 98.56 100 LYS A N 1
ATOM 767 C CA . LYS A 1 100 ? 16.047 -21.703 5.211 1 98.56 100 LYS A CA 1
ATOM 768 C C . LYS A 1 100 ? 17.094 -20.656 4.812 1 98.56 100 LYS A C 1
ATOM 770 O O . LYS A 1 100 ? 18.062 -20.438 5.539 1 98.56 100 LYS A O 1
ATOM 775 N N . ASN A 1 101 ? 16.828 -20.047 3.705 1 98.56 101 ASN A N 1
ATOM 776 C CA . ASN A 1 101 ? 17.797 -19.078 3.203 1 98.56 101 ASN A CA 1
ATOM 777 C C . ASN A 1 101 ? 17.375 -17.641 3.549 1 98.56 101 ASN A C 1
ATOM 779 O O . ASN A 1 101 ? 17.875 -16.688 2.939 1 98.56 101 ASN A O 1
ATOM 783 N N . GLY A 1 102 ? 16.406 -17.406 4.438 1 98.38 102 GLY A N 1
ATOM 784 C CA . GLY A 1 102 ? 16.141 -16.109 5.039 1 98.38 102 GLY A CA 1
ATOM 785 C C . GLY A 1 102 ? 15.109 -15.305 4.281 1 98.38 102 GLY A C 1
ATOM 786 O O . GLY A 1 102 ? 15 -14.086 4.465 1 98.38 102 GLY A O 1
ATOM 787 N N . PHE A 1 103 ? 14.352 -15.922 3.383 1 98.81 103 PHE A N 1
ATOM 788 C CA . PHE A 1 103 ? 13.367 -15.195 2.594 1 98.81 103 PHE A CA 1
ATOM 789 C C . PHE A 1 103 ? 12.031 -15.133 3.326 1 98.81 103 PHE A C 1
ATOM 791 O O . PHE A 1 103 ? 11.672 -16.047 4.062 1 98.81 103 PHE A O 1
ATOM 798 N N . THR A 1 104 ? 11.359 -13.984 3.242 1 98.75 104 THR A N 1
ATOM 799 C CA . THR A 1 104 ? 9.914 -13.906 3.438 1 98.75 104 THR A CA 1
ATOM 800 C C . THR A 1 104 ? 9.172 -14.297 2.164 1 98.75 104 THR A C 1
ATOM 802 O O . THR A 1 104 ? 9.562 -13.898 1.064 1 98.75 104 THR A O 1
ATOM 805 N N . ILE A 1 105 ? 8.125 -15.086 2.271 1 98.94 105 ILE A N 1
ATOM 806 C CA . ILE A 1 105 ? 7.555 -15.695 1.076 1 98.94 105 ILE A CA 1
ATOM 807 C C . ILE A 1 105 ? 6.082 -15.32 0.955 1 98.94 105 ILE A C 1
ATOM 809 O O . ILE A 1 105 ? 5.293 -15.562 1.873 1 98.94 105 ILE A O 1
ATOM 813 N N . ASN A 1 106 ? 5.707 -14.688 -0.121 1 98.94 106 ASN A N 1
ATOM 814 C CA . ASN A 1 106 ? 4.324 -14.438 -0.514 1 98.94 106 ASN A CA 1
ATOM 815 C C . ASN A 1 106 ? 3.883 -15.375 -1.632 1 98.94 106 ASN A C 1
ATOM 817 O O . ASN A 1 106 ? 4.703 -15.82 -2.438 1 98.94 106 ASN A O 1
ATOM 821 N N . ILE A 1 107 ? 2.609 -15.617 -1.741 1 98.94 107 ILE A N 1
ATOM 822 C CA . ILE A 1 107 ? 2.043 -16.312 -2.893 1 98.94 107 ILE A CA 1
ATOM 823 C C . ILE A 1 107 ? 0.856 -15.523 -3.438 1 98.94 107 ILE A C 1
ATOM 825 O O . ILE A 1 107 ? 0.09 -14.938 -2.672 1 98.94 107 ILE A O 1
ATOM 829 N N . GLU A 1 108 ? 0.761 -15.453 -4.629 1 98.75 108 GLU A N 1
ATOM 830 C CA . GLU A 1 108 ? -0.445 -15.047 -5.344 1 98.75 108 GLU A CA 1
ATOM 831 C C . GLU A 1 108 ? -1.102 -16.234 -6.039 1 98.75 108 GLU A C 1
ATOM 833 O O . GLU A 1 108 ? -0.51 -16.844 -6.938 1 98.75 108 GLU A O 1
ATOM 838 N N . THR A 1 109 ? -2.307 -16.547 -5.68 1 98.81 109 THR A N 1
ATOM 839 C CA . THR A 1 109 ? -2.945 -17.781 -6.133 1 98.81 109 THR A CA 1
ATOM 840 C C . THR A 1 109 ? -4.445 -17.578 -6.309 1 98.81 109 THR A C 1
ATOM 842 O O . THR A 1 109 ? -5.055 -16.75 -5.609 1 98.81 109 THR A O 1
ATOM 845 N N . SER A 1 110 ? -4.992 -18.312 -7.238 1 98.44 110 SER A N 1
ATOM 846 C CA . SER A 1 110 ? -6.445 -18.375 -7.359 1 98.44 110 SER A CA 1
ATOM 847 C C . SER A 1 110 ? -7.059 -19.203 -6.238 1 98.44 110 SER A C 1
ATOM 849 O O . SER A 1 110 ? -8.258 -19.109 -5.977 1 98.44 110 SER A O 1
ATOM 851 N N . GLY A 1 111 ? -6.234 -20.016 -5.648 1 98.62 111 GLY A N 1
ATOM 852 C CA . GLY A 1 111 ? -6.715 -20.906 -4.602 1 98.62 111 GLY A CA 1
ATOM 853 C C . GLY A 1 111 ? -7.465 -22.109 -5.137 1 98.62 111 GLY A C 1
ATOM 854 O O . GLY A 1 111 ? -8.125 -22.828 -4.375 1 98.62 111 GLY A O 1
ATOM 855 N N . ALA A 1 112 ? -7.383 -22.438 -6.395 1 98.38 112 ALA A N 1
ATOM 856 C CA . ALA A 1 112 ? -8.211 -23.453 -7.039 1 98.38 112 ALA A CA 1
ATOM 857 C C . ALA A 1 112 ? -7.691 -24.859 -6.742 1 98.38 112 ALA A C 1
ATOM 859 O O . ALA A 1 112 ? -8.336 -25.844 -7.09 1 98.38 112 ALA A O 1
ATOM 860 N N . HIS A 1 113 ? -6.504 -25.016 -6.102 1 98.56 113 HIS A N 1
ATOM 861 C CA . HIS A 1 113 ? -5.879 -26.297 -5.777 1 98.56 113 HIS A CA 1
ATOM 862 C C . HIS A 1 113 ? -5.582 -26.406 -4.285 1 98.56 113 HIS A C 1
ATOM 864 O O . HIS A 1 113 ? -5.602 -25.391 -3.572 1 98.56 113 HIS A O 1
ATOM 870 N N . PRO A 1 114 ? -5.324 -27.609 -3.799 1 98.38 114 PRO A N 1
ATOM 871 C CA . PRO A 1 114 ? -5 -27.75 -2.377 1 98.38 114 PRO A CA 1
ATOM 872 C C . PRO A 1 114 ? -3.783 -26.938 -1.961 1 98.38 114 PRO A C 1
ATOM 874 O O . PRO A 1 114 ? -2.803 -26.859 -2.705 1 98.38 114 PRO A O 1
ATOM 877 N N . PHE A 1 115 ? -3.949 -26.281 -0.803 1 98.56 115 PHE A N 1
ATOM 878 C CA . PHE A 1 115 ? -2.875 -25.453 -0.278 1 98.56 115 PHE A CA 1
ATOM 879 C C . PHE A 1 115 ? -1.629 -26.281 0.002 1 98.56 115 PHE A C 1
ATOM 881 O O . PHE A 1 115 ? -1.72 -27.375 0.577 1 98.56 115 PHE A O 1
ATOM 888 N N . SER A 1 116 ? -0.545 -25.875 -0.447 1 98.19 116 SER A N 1
ATOM 889 C CA . SER A 1 116 ? 0.743 -26.516 -0.186 1 98.19 116 SER A CA 1
ATOM 890 C C . SER A 1 116 ? 1.839 -25.469 0.02 1 98.19 116 SER A C 1
ATOM 892 O O . SER A 1 116 ? 1.827 -24.422 -0.614 1 98.19 116 SER A O 1
ATOM 894 N N . GLY A 1 117 ? 2.785 -25.781 0.886 1 98.5 117 GLY A N 1
ATOM 895 C CA . GLY A 1 117 ? 3.893 -24.859 1.143 1 98.5 117 GLY A CA 1
ATOM 896 C C . GLY A 1 117 ? 3.711 -24.047 2.404 1 98.5 117 GLY A C 1
ATOM 897 O O . GLY A 1 117 ? 2.723 -24.203 3.121 1 98.5 117 GLY A O 1
ATOM 898 N N . THR A 1 118 ? 4.738 -23.312 2.742 1 98.44 118 THR A N 1
ATOM 899 C CA . THR A 1 118 ? 4.738 -22.422 3.895 1 98.44 118 THR A CA 1
ATOM 900 C C . THR A 1 118 ? 4.965 -20.969 3.455 1 98.44 118 THR A C 1
ATOM 902 O O . THR A 1 118 ? 5.969 -20.672 2.811 1 98.44 118 THR A O 1
ATOM 905 N N . PHE A 1 119 ? 4.043 -20.156 3.785 1 98.81 119 PHE A N 1
ATOM 906 C CA . PHE A 1 119 ? 4.07 -18.766 3.314 1 98.81 119 PHE A CA 1
ATOM 907 C C . PHE A 1 119 ? 3.928 -17.797 4.48 1 98.81 119 PHE A C 1
ATOM 909 O O . PHE A 1 119 ? 3.312 -18.125 5.496 1 98.81 119 PHE A O 1
ATOM 916 N N . ASP A 1 120 ? 4.539 -16.672 4.371 1 98.81 120 ASP A N 1
ATOM 917 C CA . ASP A 1 120 ? 4.383 -15.578 5.332 1 98.81 120 ASP A CA 1
ATOM 918 C C . ASP A 1 120 ? 3.18 -14.703 4.977 1 98.81 120 ASP A C 1
ATOM 920 O O . ASP A 1 120 ? 2.656 -13.984 5.832 1 98.81 120 ASP A O 1
ATOM 924 N N . TRP A 1 121 ? 2.734 -14.758 3.725 1 98.88 121 TRP A N 1
ATOM 925 C CA . TRP A 1 121 ? 1.615 -13.953 3.244 1 98.88 121 TRP A CA 1
ATOM 926 C C . TRP A 1 121 ? 0.929 -14.625 2.061 1 98.88 121 TRP A C 1
ATOM 928 O O . TRP A 1 121 ? 1.582 -14.984 1.078 1 98.88 121 TRP A O 1
ATOM 938 N N . VAL A 1 122 ? -0.331 -14.797 2.141 1 98.94 122 VAL A N 1
ATOM 939 C CA . VAL A 1 122 ? -1.11 -15.461 1.101 1 98.94 122 VAL A CA 1
ATOM 940 C C . VAL A 1 122 ? -2.102 -14.469 0.489 1 98.94 122 VAL A C 1
ATOM 942 O O . VAL A 1 122 ? -3.074 -14.078 1.136 1 98.94 122 VAL A O 1
ATOM 945 N N . CYS A 1 123 ? -1.819 -14.117 -0.72 1 98.94 123 CYS A N 1
ATOM 946 C CA . CYS A 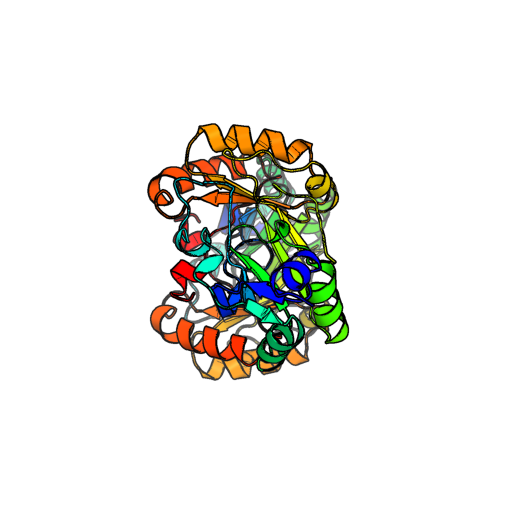1 123 ? -2.787 -13.367 -1.517 1 98.94 123 CYS A CA 1
ATOM 947 C C . CYS A 1 123 ? -3.707 -14.312 -2.281 1 98.94 123 CYS A C 1
ATOM 949 O O . CYS A 1 123 ? -3.293 -14.93 -3.262 1 98.94 123 CYS A O 1
ATOM 951 N N . PHE A 1 124 ? -4.902 -14.383 -1.758 1 98.94 124 PHE A N 1
ATOM 952 C CA . PHE A 1 124 ? -5.957 -15.195 -2.354 1 98.94 124 PHE A CA 1
ATOM 953 C C . PHE A 1 124 ? -6.805 -14.367 -3.309 1 98.94 124 PHE A C 1
ATOM 955 O O . PHE A 1 124 ? -7.465 -13.414 -2.891 1 98.94 124 PHE A O 1
ATOM 962 N N . SER A 1 125 ? -6.699 -14.703 -4.574 1 98.81 125 SER A N 1
ATOM 963 C CA . SER A 1 125 ? -7.48 -14.031 -5.609 1 98.81 125 SER A CA 1
ATOM 964 C C . SER A 1 125 ? -8.367 -15.016 -6.355 1 98.81 125 SER A C 1
ATOM 966 O O . SER A 1 125 ? -8 -15.508 -7.426 1 98.81 125 SER A O 1
ATOM 968 N N . PRO A 1 126 ? -9.547 -15.219 -5.91 1 98.75 126 PRO A N 1
ATOM 969 C CA . PRO A 1 126 ? -10.438 -16.203 -6.547 1 98.75 126 PRO A CA 1
ATOM 970 C C . PRO A 1 126 ? -10.859 -15.781 -7.953 1 98.75 126 PRO A C 1
ATOM 972 O O . PRO A 1 126 ? -10.906 -14.586 -8.258 1 98.75 126 PRO A O 1
ATOM 975 N N . LYS A 1 127 ? -11.055 -16.766 -8.711 1 97.94 127 LYS A N 1
ATOM 976 C CA . LYS A 1 127 ? -11.555 -16.578 -10.078 1 97.94 127 LYS A CA 1
ATOM 977 C C . LYS A 1 127 ? -12.883 -17.297 -10.273 1 97.94 127 LYS A C 1
ATOM 979 O O . LYS A 1 127 ? -13.125 -18.359 -9.695 1 97.94 127 LYS A O 1
ATOM 984 N N . LYS A 1 128 ? -13.641 -16.719 -11.141 1 95.94 128 LYS A N 1
ATOM 985 C CA . LYS A 1 128 ? -14.977 -17.25 -11.375 1 95.94 128 LYS A CA 1
ATOM 986 C C . LYS A 1 128 ? -14.93 -18.547 -12.18 1 95.94 128 LYS A C 1
ATOM 988 O O . LYS A 1 128 ? -15.891 -19.312 -12.188 1 95.94 128 LYS A O 1
ATOM 993 N N . PHE A 1 129 ? -13.867 -18.891 -12.789 1 94.88 129 PHE A N 1
ATOM 994 C CA . PHE A 1 129 ? -13.766 -19.938 -13.789 1 94.88 129 PHE A CA 1
ATOM 995 C C . PHE A 1 129 ? -13.391 -21.266 -13.141 1 94.88 129 PHE A C 1
ATOM 997 O O . PHE A 1 129 ? -13.531 -22.328 -13.758 1 94.88 129 PHE A O 1
ATOM 1004 N N . LYS A 1 130 ? -12.891 -21.188 -11.984 1 97 130 LYS A N 1
ATOM 1005 C CA . LYS A 1 130 ? -12.578 -22.406 -11.234 1 97 130 LYS A CA 1
ATOM 1006 C C . LYS A 1 130 ? -12.758 -22.172 -9.734 1 97 130 LYS A C 1
ATOM 1008 O O . LYS A 1 130 ? -12.117 -21.297 -9.148 1 97 130 LYS A O 1
ATOM 1013 N N . LYS A 1 131 ? -13.531 -22.984 -9.125 1 97.56 131 LYS A N 1
ATOM 1014 C CA . LYS A 1 131 ? -13.859 -22.844 -7.707 1 97.56 131 LYS A CA 1
ATOM 1015 C C . LYS A 1 131 ? -12.617 -23.031 -6.836 1 97.56 131 LYS A C 1
ATOM 1017 O O . LYS A 1 131 ? -11.828 -23.953 -7.059 1 97.56 131 LYS A O 1
ATOM 1022 N N . PRO A 1 132 ? -12.453 -22.188 -5.863 1 98.56 132 PRO A N 1
ATOM 1023 C CA . PRO A 1 132 ? -11.336 -22.375 -4.934 1 98.56 132 PRO A CA 1
ATOM 1024 C C . PRO A 1 132 ? -11.461 -23.656 -4.113 1 98.56 132 PRO A C 1
ATOM 1026 O O . PRO A 1 132 ? -12.578 -24.047 -3.754 1 98.56 132 PRO A O 1
ATOM 1029 N N . HIS A 1 133 ? -10.359 -24.281 -3.918 1 98.56 133 HIS A N 1
ATOM 1030 C CA . HIS A 1 133 ? -10.312 -25.344 -2.918 1 98.56 133 HIS A CA 1
ATOM 1031 C C . HIS A 1 133 ? -10.531 -24.781 -1.515 1 98.56 133 HIS A C 1
ATOM 1033 O O . HIS A 1 133 ? -9.992 -23.734 -1.169 1 98.56 133 HIS A O 1
ATOM 1039 N N . PRO A 1 134 ? -11.25 -25.422 -0.61 1 98.06 134 PRO A N 1
ATOM 1040 C CA . PRO A 1 134 ? -11.602 -24.859 0.695 1 98.06 134 PRO A CA 1
ATOM 1041 C C . PRO A 1 134 ? -10.383 -24.594 1.577 1 98.06 134 PRO A C 1
ATOM 1043 O O . PRO A 1 134 ? -10.445 -23.75 2.48 1 98.06 134 PRO A O 1
ATOM 1046 N N . SER A 1 135 ? -9.289 -25.188 1.263 1 98.06 135 SER A N 1
ATOM 1047 C CA . SER A 1 135 ? -8.109 -25.078 2.113 1 98.06 135 SER A CA 1
ATOM 1048 C C . SER A 1 135 ? -7.512 -23.688 2.072 1 98.06 135 SER A C 1
ATOM 1050 O O . SER A 1 135 ? -6.715 -23.312 2.938 1 98.06 135 SER A O 1
ATOM 1052 N N . ILE A 1 136 ? -7.879 -22.859 1.121 1 98.5 136 ILE A N 1
ATOM 1053 C CA . ILE A 1 136 ? -7.219 -21.578 0.939 1 98.5 136 ILE A CA 1
ATOM 1054 C C . ILE A 1 136 ? -7.77 -20.562 1.946 1 98.5 136 ILE A C 1
ATOM 1056 O O . ILE A 1 136 ? -7.051 -19.672 2.387 1 98.5 136 ILE A O 1
ATOM 1060 N N . TYR A 1 137 ? -9 -20.734 2.393 1 98.44 137 TYR A N 1
ATOM 1061 C CA . TYR A 1 137 ? -9.727 -19.688 3.104 1 98.44 137 TYR A CA 1
ATOM 1062 C C . TYR A 1 137 ? -9.109 -19.422 4.473 1 98.44 137 TYR A C 1
ATOM 1064 O O . TYR A 1 137 ? -9.047 -18.281 4.93 1 98.44 137 TYR A O 1
ATOM 1072 N N . GLU A 1 138 ? -8.594 -20.422 5.098 1 97.12 138 GLU A N 1
ATOM 1073 C CA . GLU A 1 138 ? -8.008 -20.25 6.422 1 97.12 138 GLU A CA 1
ATOM 1074 C C . GLU A 1 138 ? -6.621 -19.625 6.336 1 97.12 138 GLU A C 1
ATOM 1076 O O . GLU A 1 138 ? -6.141 -19.031 7.301 1 97.12 138 GLU A O 1
ATOM 1081 N N . HIS A 1 139 ? -6.027 -19.719 5.195 1 98.25 139 HIS A N 1
ATOM 1082 C CA . HIS A 1 139 ? -4.648 -19.281 5.055 1 98.25 139 HIS A CA 1
ATOM 1083 C C . HIS A 1 139 ? -4.578 -17.875 4.469 1 98.25 139 HIS A C 1
ATOM 1085 O O . HIS A 1 139 ? -3.529 -17.219 4.52 1 98.25 139 HIS A O 1
ATOM 1091 N N . ALA A 1 140 ? -5.66 -17.344 3.951 1 98.81 140 ALA A N 1
ATOM 1092 C CA . ALA A 1 140 ? -5.668 -16.078 3.211 1 98.81 140 ALA A CA 1
ATOM 1093 C C . ALA A 1 140 ? -5.355 -14.898 4.129 1 98.81 140 ALA A C 1
ATOM 1095 O O . ALA A 1 140 ? -6.059 -14.68 5.121 1 98.81 140 ALA A O 1
ATOM 1096 N N . ASN A 1 141 ? -4.277 -14.242 3.814 1 98.88 141 ASN A N 1
ATOM 1097 C CA . ASN A 1 141 ? -3.977 -12.984 4.488 1 98.88 141 ASN A CA 1
ATOM 1098 C C . ASN A 1 141 ? -4.641 -11.797 3.789 1 98.88 141 ASN A C 1
ATOM 1100 O O . ASN A 1 141 ? -4.941 -10.789 4.422 1 98.88 141 ASN A O 1
ATOM 1104 N N . GLU A 1 142 ? -4.812 -11.961 2.484 1 98.69 142 GLU A N 1
ATOM 1105 C CA . GLU A 1 142 ? -5.441 -10.945 1.652 1 98.69 142 GLU A CA 1
ATOM 1106 C C . GLU A 1 142 ? -6.324 -11.57 0.58 1 98.69 142 GLU A C 1
ATOM 1108 O O . GLU A 1 142 ? -5.895 -12.484 -0.131 1 98.69 142 GLU A O 1
ATOM 1113 N N . LEU A 1 143 ? -7.555 -11.203 0.573 1 98.94 143 LEU A N 1
ATOM 1114 C CA . LEU A 1 143 ? -8.5 -11.477 -0.507 1 98.94 143 LEU A CA 1
ATOM 1115 C C . LEU A 1 143 ? -8.5 -10.336 -1.523 1 98.94 143 LEU A C 1
ATOM 1117 O O . LEU A 1 143 ? -8.867 -9.203 -1.195 1 98.94 143 LEU A O 1
ATOM 1121 N N . LYS A 1 144 ? -8.008 -10.602 -2.641 1 98.94 144 LYS A N 1
ATOM 1122 C CA . LYS A 1 144 ? -7.969 -9.609 -3.711 1 98.94 144 LYS A CA 1
ATOM 1123 C C . LYS A 1 144 ? -8.867 -10.016 -4.875 1 98.94 144 LYS A C 1
ATOM 1125 O O . LYS A 1 144 ? -8.57 -10.977 -5.59 1 98.94 144 LYS A O 1
ATOM 1130 N N . VAL A 1 145 ? -9.914 -9.328 -5.09 1 98.81 145 VAL A N 1
ATOM 1131 C CA . VAL A 1 145 ? -10.867 -9.664 -6.141 1 98.81 145 VAL A CA 1
ATOM 1132 C C . VAL A 1 145 ? -10.727 -8.672 -7.297 1 98.81 145 VAL A C 1
ATOM 1134 O O . VAL A 1 145 ? -10.781 -7.461 -7.098 1 98.81 145 VAL A O 1
ATOM 1137 N N . VAL A 1 146 ? -10.531 -9.219 -8.453 1 98.44 146 VAL A N 1
ATOM 1138 C CA . VAL A 1 146 ? -10.445 -8.422 -9.672 1 98.44 146 VAL A CA 1
ATOM 1139 C C . VAL A 1 146 ? -11.844 -8.062 -10.164 1 98.44 146 VAL A C 1
ATOM 1141 O O . VAL A 1 146 ? -12.695 -8.938 -10.32 1 98.44 146 VAL A O 1
ATOM 1144 N N . ILE A 1 147 ? -12.055 -6.801 -10.406 1 98.5 147 ILE A N 1
ATOM 1145 C CA . ILE A 1 147 ? -13.352 -6.32 -10.883 1 98.5 147 ILE A CA 1
ATOM 1146 C C . ILE A 1 147 ? -13.297 -6.09 -12.391 1 98.5 147 ILE A C 1
ATOM 1148 O O . ILE A 1 147 ? -12.68 -5.125 -12.852 1 98.5 147 ILE A O 1
ATOM 1152 N N . PHE A 1 148 ? -13.898 -6.938 -13.078 1 96.56 148 PHE A N 1
ATOM 1153 C CA . PHE A 1 148 ? -14.008 -6.871 -14.531 1 96.56 148 PHE A CA 1
ATOM 1154 C C . PHE A 1 148 ? -15.438 -6.543 -14.953 1 96.56 148 PHE A C 1
ATOM 1156 O O . PHE A 1 148 ? -15.656 -5.863 -15.953 1 96.56 148 PHE A O 1
ATOM 1163 N N . HIS A 1 149 ? -16.391 -7.004 -14.164 1 95.06 149 HIS A N 1
ATOM 1164 C CA . HIS A 1 149 ? -17.812 -6.785 -14.352 1 95.06 149 HIS A CA 1
ATOM 1165 C C . HIS A 1 149 ? -18.484 -6.387 -13.039 1 95.06 149 HIS A C 1
ATOM 1167 O O . HIS A 1 149 ? -17.953 -6.656 -11.953 1 95.06 149 HIS A O 1
ATOM 1173 N N . LYS A 1 150 ? -19.641 -5.777 -13.18 1 96.12 150 LYS A N 1
ATOM 1174 C CA . LYS A 1 150 ? -20.375 -5.34 -12 1 96.12 150 LYS A CA 1
ATOM 1175 C C . LYS A 1 150 ? -20.719 -6.52 -11.086 1 96.12 150 LYS A C 1
ATOM 1177 O O . LYS A 1 150 ? -20.766 -6.375 -9.867 1 96.12 150 LYS A O 1
ATOM 1182 N N . SER A 1 151 ? -20.922 -7.602 -11.68 1 97.12 151 SER A N 1
ATOM 1183 C CA . SER A 1 151 ? -21.266 -8.789 -10.906 1 97.12 151 SER A CA 1
ATOM 1184 C C . SER A 1 151 ? -20.109 -9.227 -10.008 1 97.12 151 SER A C 1
ATOM 1186 O O . SER A 1 151 ? -20.297 -10.031 -9.094 1 97.12 151 SER A O 1
ATOM 1188 N N . ASP A 1 152 ? -18.938 -8.719 -10.25 1 98.12 152 ASP A N 1
ATOM 1189 C CA . ASP A 1 152 ? -17.766 -9.125 -9.492 1 98.12 152 ASP A CA 1
ATOM 1190 C C . ASP A 1 152 ? -17.812 -8.578 -8.07 1 98.12 152 ASP A C 1
ATOM 1192 O O . ASP A 1 152 ? -17.141 -9.086 -7.176 1 98.12 152 ASP A O 1
ATOM 1196 N N . PHE A 1 153 ? -18.609 -7.535 -7.805 1 98.75 153 PHE A N 1
ATOM 1197 C CA . PHE A 1 153 ? -18.766 -7.059 -6.438 1 98.75 153 PHE A CA 1
ATOM 1198 C C . PHE A 1 153 ? -19.469 -8.109 -5.578 1 98.75 153 PHE A C 1
ATOM 1200 O O . PHE A 1 153 ? -19.047 -8.383 -4.453 1 98.75 153 PHE A O 1
ATOM 1207 N N . ASP A 1 154 ? -20.516 -8.711 -6.172 1 98.69 154 ASP A N 1
ATOM 1208 C CA . ASP A 1 154 ? -21.203 -9.789 -5.469 1 98.69 154 ASP A CA 1
ATOM 1209 C C . ASP A 1 154 ? -20.281 -10.992 -5.273 1 98.69 154 ASP A C 1
ATOM 1211 O O . ASP A 1 154 ? -20.312 -11.633 -4.223 1 98.69 154 ASP A O 1
ATOM 1215 N N . PHE A 1 155 ? -19.547 -11.281 -6.301 1 98.75 155 PHE A N 1
ATOM 1216 C CA . PHE A 1 155 ? -18.562 -12.352 -6.238 1 98.75 155 PHE A CA 1
ATOM 1217 C C . PHE A 1 155 ? -17.578 -12.117 -5.102 1 98.75 155 PHE A C 1
ATOM 1219 O O . PHE A 1 155 ? -17.266 -13.031 -4.34 1 98.75 155 PHE A O 1
ATOM 1226 N N 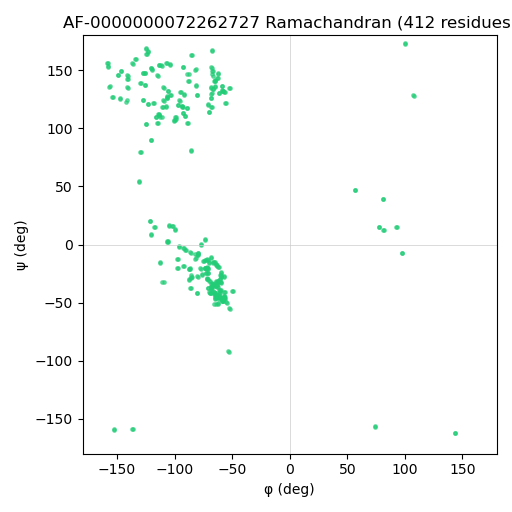. ALA A 1 156 ? -17.141 -10.859 -4.914 1 98.88 156 ALA A N 1
ATOM 1227 C CA . ALA A 1 156 ? -16.219 -10.469 -3.84 1 98.88 156 ALA A CA 1
ATOM 1228 C C . ALA A 1 156 ? -16.859 -10.719 -2.473 1 98.88 156 ALA A C 1
ATOM 1230 O O . ALA A 1 156 ? -16.219 -11.305 -1.588 1 98.88 156 ALA A O 1
ATOM 1231 N N . GLU A 1 157 ? -18.109 -10.359 -2.322 1 98.75 157 GLU A N 1
ATOM 1232 C CA . GLU A 1 157 ? -18.797 -10.508 -1.044 1 98.75 157 GLU A CA 1
ATOM 1233 C C . GLU A 1 157 ? -18.953 -11.977 -0.673 1 98.75 157 GLU A C 1
ATOM 1235 O O . GLU A 1 157 ? -18.875 -12.344 0.502 1 98.75 157 GLU A O 1
ATOM 1240 N N . LYS A 1 158 ? -19.156 -12.789 -1.681 1 98.5 158 LYS A N 1
ATOM 1241 C CA . LYS A 1 158 ? -19.312 -14.219 -1.441 1 98.5 158 LYS A CA 1
ATOM 1242 C C . LYS A 1 158 ? -18.062 -14.82 -0.839 1 98.5 158 LYS A C 1
ATOM 1244 O O . LYS A 1 158 ? -18.125 -15.695 0.029 1 98.5 158 LYS A O 1
ATOM 1249 N N . HIS A 1 159 ? -16.922 -14.375 -1.239 1 98.75 159 HIS A N 1
ATOM 1250 C CA . HIS A 1 159 ? -15.664 -14.914 -0.722 1 98.75 159 HIS A CA 1
ATOM 1251 C C . HIS A 1 159 ? -15.258 -14.211 0.57 1 98.75 159 HIS A C 1
ATOM 1253 O O . HIS A 1 159 ? -14.602 -14.812 1.425 1 98.75 159 HIS A O 1
ATOM 1259 N N . ALA A 1 160 ? -15.648 -12.961 0.72 1 98.62 160 ALA A N 1
ATOM 1260 C CA . ALA A 1 160 ? -15.281 -12.172 1.891 1 98.62 160 ALA A CA 1
ATOM 1261 C C . ALA A 1 160 ? -15.805 -12.812 3.174 1 98.62 160 ALA A C 1
ATOM 1263 O O . ALA A 1 160 ? -15.172 -12.703 4.227 1 98.62 160 ALA A O 1
ATOM 1264 N N . VAL A 1 161 ? -16.906 -13.516 3.145 1 98 161 VAL A N 1
ATOM 1265 C CA . VAL A 1 161 ? -17.5 -14.086 4.344 1 98 161 VAL A CA 1
ATOM 1266 C C . VAL A 1 161 ? -16.797 -15.398 4.695 1 98 161 VAL A C 1
ATOM 1268 O O . VAL A 1 161 ? -16.969 -15.93 5.793 1 98 161 VAL A O 1
ATOM 1271 N N . LEU A 1 162 ? -15.984 -15.922 3.777 1 98.44 162 LEU A N 1
ATOM 1272 C CA . LEU A 1 162 ? -15.383 -17.234 3.973 1 98.44 162 LEU A CA 1
ATOM 1273 C C . LEU A 1 162 ? -13.961 -17.109 4.512 1 98.44 162 LEU A C 1
ATOM 1275 O O . LEU A 1 162 ? -13.406 -18.062 5.043 1 98.44 162 LEU A O 1
ATOM 1279 N N . VAL A 1 163 ? -13.375 -15.93 4.324 1 98.56 163 VAL A N 1
ATOM 1280 C CA . VAL A 1 163 ? -12 -15.75 4.781 1 98.56 163 VAL A CA 1
ATOM 1281 C C . VAL A 1 163 ? -11.992 -15.359 6.254 1 98.56 163 VAL A C 1
ATOM 1283 O O . VAL A 1 163 ? -13.031 -15.008 6.816 1 98.56 163 VAL A O 1
ATOM 1286 N N . ASN A 1 164 ? -10.859 -15.5 6.848 1 96.75 164 ASN A N 1
ATOM 1287 C CA . ASN A 1 164 ? -10.758 -15.188 8.266 1 96.75 164 ASN A CA 1
ATOM 1288 C C . ASN A 1 164 ? -10.93 -13.695 8.531 1 96.75 164 ASN A C 1
ATOM 1290 O O . ASN A 1 164 ? -10.836 -12.883 7.609 1 96.75 164 ASN A O 1
ATOM 1294 N N . LYS A 1 165 ? -11.133 -13.273 9.82 1 95.38 165 LYS A N 1
ATOM 1295 C CA . LYS A 1 165 ? -11.508 -11.914 10.195 1 95.38 165 LYS A CA 1
ATOM 1296 C C . LYS A 1 165 ? -10.352 -10.945 9.992 1 95.38 165 LYS A C 1
ATOM 1298 O O . LYS A 1 165 ? -10.555 -9.742 9.875 1 95.38 165 LYS A O 1
ATOM 1303 N N . ASN A 1 166 ? -9.164 -11.461 9.938 1 96.56 166 ASN A N 1
ATOM 1304 C CA . ASN A 1 166 ? -7.992 -10.594 9.82 1 96.56 166 ASN A CA 1
ATOM 1305 C C . ASN A 1 166 ? -7.543 -10.445 8.375 1 96.56 166 ASN A C 1
ATOM 1307 O O . ASN A 1 166 ? -6.598 -9.711 8.086 1 96.56 166 ASN A O 1
ATOM 1311 N N . CYS A 1 167 ? -8.234 -11.125 7.477 1 98.62 167 CYS A N 1
ATOM 1312 C CA . CYS A 1 167 ? -7.891 -11.078 6.059 1 98.62 167 CYS A CA 1
ATOM 1313 C C . CYS A 1 167 ? -8.172 -9.695 5.473 1 98.62 167 CYS A C 1
ATOM 1315 O O . CYS A 1 167 ? -9.281 -9.18 5.609 1 98.62 167 CYS A O 1
ATOM 1317 N N . HIS A 1 168 ? -7.164 -9.133 4.859 1 98.69 168 HIS A N 1
ATOM 1318 C CA . HIS A 1 168 ? -7.383 -7.891 4.129 1 98.69 168 HIS A CA 1
ATOM 1319 C C . HIS A 1 168 ? -8.25 -8.117 2.898 1 98.69 168 HIS A C 1
ATOM 1321 O O . HIS A 1 168 ? -8.078 -9.109 2.186 1 98.69 168 HIS A O 1
ATOM 1327 N N . LYS A 1 169 ? -9.18 -7.277 2.709 1 98.88 169 LYS A N 1
ATOM 1328 C CA . LYS A 1 169 ? -10.078 -7.375 1.562 1 98.88 169 LYS A CA 1
ATOM 1329 C C . LYS A 1 169 ? -9.828 -6.25 0.565 1 98.88 169 LYS A C 1
ATOM 1331 O O . LYS A 1 169 ? -10.031 -5.074 0.882 1 98.88 169 LYS A O 1
ATOM 1336 N N . LEU A 1 170 ? -9.445 -6.633 -0.634 1 98.94 170 LEU A N 1
ATOM 1337 C CA . LEU A 1 170 ? -9.039 -5.664 -1.646 1 98.94 170 LEU A CA 1
ATOM 1338 C C . LEU A 1 170 ? -9.836 -5.855 -2.932 1 98.94 170 LEU A C 1
ATOM 1340 O O . LEU A 1 170 ? -10.062 -6.988 -3.365 1 98.94 170 LEU A O 1
ATOM 1344 N N . LEU A 1 171 ? -10.242 -4.781 -3.48 1 98.94 171 LEU A N 1
ATOM 1345 C CA . LEU A 1 171 ? -10.773 -4.762 -4.836 1 98.94 171 LEU A CA 1
ATOM 1346 C C . LEU A 1 171 ? -9.773 -4.148 -5.809 1 98.94 171 LEU A C 1
ATOM 1348 O O . LEU A 1 171 ? -9.164 -3.121 -5.508 1 98.94 171 LEU A O 1
ATOM 1352 N N . GLN A 1 172 ? -9.586 -4.801 -6.867 1 98.75 172 GLN A N 1
ATOM 1353 C CA . GLN A 1 172 ? -8.641 -4.359 -7.887 1 98.75 172 GLN A CA 1
ATOM 1354 C C . GLN A 1 172 ? -9.305 -4.309 -9.266 1 98.75 172 GLN A C 1
ATOM 1356 O O . GLN A 1 172 ? -9.883 -5.297 -9.719 1 98.75 172 GLN A O 1
ATOM 1361 N N . PRO A 1 173 ? -9.258 -3.141 -9.953 1 98.31 173 PRO A N 1
ATOM 1362 C CA . PRO A 1 173 ? -9.812 -3.119 -11.305 1 98.31 173 PRO A CA 1
ATOM 1363 C C . PRO A 1 173 ? -9.016 -3.98 -12.289 1 98.31 173 PRO A C 1
ATOM 1365 O O . PRO A 1 173 ? -7.785 -4.016 -12.219 1 98.31 173 PRO A O 1
ATOM 1368 N N . GLU A 1 174 ? -9.75 -4.758 -13.055 1 97.38 174 GLU A N 1
ATOM 1369 C CA . GLU A 1 174 ? -9.055 -5.324 -14.203 1 97.38 174 GLU A CA 1
ATOM 1370 C C . GLU A 1 174 ? -8.445 -4.23 -15.078 1 97.38 174 GLU A C 1
ATOM 1372 O O . GLU A 1 174 ? -9.109 -3.236 -15.391 1 97.38 174 GLU A O 1
ATOM 1377 N N . TRP A 1 175 ? -7.254 -4.406 -15.383 1 95.38 175 TRP A N 1
ATOM 1378 C CA . TRP A 1 175 ? -6.473 -3.303 -15.93 1 95.38 175 TRP A CA 1
ATOM 1379 C C . TRP A 1 175 ? -7.145 -2.717 -17.156 1 95.38 175 TRP A C 1
ATOM 1381 O O . TRP A 1 175 ? -7.316 -1.499 -17.266 1 95.38 175 TRP A O 1
ATOM 1391 N N . SER A 1 176 ? -7.543 -3.516 -18.094 1 94.88 176 SER A N 1
ATOM 1392 C CA . SER A 1 176 ? -8.117 -3.035 -19.344 1 94.88 176 SER A CA 1
ATOM 1393 C C . SER A 1 176 ? -9.477 -2.385 -19.125 1 94.88 176 SER A C 1
ATOM 1395 O O . SER A 1 176 ? -9.984 -1.684 -20 1 94.88 176 SER A O 1
ATOM 1397 N N . LYS A 1 177 ? -10.016 -2.553 -17.938 1 94.44 177 LYS A N 1
ATOM 1398 C CA . LYS A 1 177 ? -11.328 -2.006 -17.609 1 94.44 177 LYS A CA 1
ATOM 1399 C C . LYS A 1 177 ? -11.242 -0.988 -16.484 1 94.44 177 LYS A C 1
ATOM 1401 O O . LYS A 1 177 ? -12.242 -0.673 -15.836 1 94.44 177 LYS A O 1
ATOM 1406 N N . SER A 1 178 ? -10.078 -0.575 -16.234 1 94.56 178 SER A N 1
ATOM 1407 C CA . SER A 1 178 ? -9.867 0.323 -15.102 1 94.56 178 SER A CA 1
ATOM 1408 C C . SER A 1 178 ? -10.664 1.611 -15.266 1 94.56 178 SER A C 1
ATOM 1410 O O . SER A 1 178 ? -11.328 2.061 -14.32 1 94.56 178 SER A O 1
ATOM 1412 N N . SER A 1 179 ? -10.641 2.201 -16.422 1 94 179 SER A N 1
ATOM 1413 C CA . SER A 1 179 ? -11.359 3.447 -16.672 1 94 179 SER A CA 1
ATOM 1414 C C . SER A 1 179 ? -12.859 3.271 -16.453 1 94 179 SER A C 1
ATOM 1416 O O . SER A 1 179 ? -13.547 4.215 -16.062 1 94 179 SER A O 1
ATOM 1418 N N . VAL A 1 180 ? -13.32 2.061 -16.625 1 94.75 180 VAL A N 1
ATOM 1419 C CA . VAL A 1 180 ? -14.75 1.772 -16.547 1 94.75 180 VAL A CA 1
ATOM 1420 C C . VAL A 1 180 ? -15.156 1.528 -15.102 1 94.75 180 VAL A C 1
ATOM 1422 O O . VAL A 1 180 ? -16.203 1.995 -14.656 1 94.75 180 VAL A O 1
ATOM 1425 N N . HIS A 1 181 ? -14.289 0.869 -14.344 1 96.88 181 HIS A N 1
ATOM 1426 C CA . HIS A 1 181 ? -14.781 0.332 -13.086 1 96.88 181 HIS A CA 1
ATOM 1427 C C . HIS A 1 181 ? -14.148 1.052 -11.898 1 96.88 181 HIS A C 1
ATOM 1429 O O . HIS A 1 181 ? -14.617 0.922 -10.766 1 96.88 181 HIS A O 1
ATOM 1435 N N . LEU A 1 182 ? -13.117 1.762 -12.086 1 97.81 182 LEU A N 1
ATOM 1436 C CA . LEU A 1 182 ? -12.414 2.381 -10.969 1 97.81 182 LEU A CA 1
ATOM 1437 C C . LEU A 1 182 ? -13.352 3.271 -10.164 1 97.81 182 LEU A C 1
ATOM 1439 O O . LEU A 1 182 ? -13.344 3.232 -8.93 1 97.81 182 LEU A O 1
ATOM 1443 N N . GLY A 1 183 ? -14.188 4.098 -10.852 1 97.94 183 GLY A N 1
ATOM 1444 C CA . GLY A 1 183 ? -15.148 4.934 -10.156 1 97.94 183 GLY A CA 1
ATOM 1445 C C . GLY A 1 183 ? -16.094 4.145 -9.273 1 97.94 183 GLY A C 1
ATOM 1446 O O . GLY A 1 183 ? -16.312 4.5 -8.109 1 97.94 183 GLY A O 1
ATOM 1447 N N . SER A 1 184 ? -16.641 3.062 -9.828 1 98.38 184 SER A N 1
ATOM 1448 C CA . SER A 1 184 ? -17.562 2.217 -9.07 1 98.38 184 SER A CA 1
ATOM 1449 C C . SER A 1 184 ? -16.859 1.539 -7.902 1 98.38 184 SER A C 1
ATOM 1451 O O . SER A 1 184 ? -17.453 1.342 -6.84 1 98.38 184 SER A O 1
ATOM 1453 N N . ILE A 1 185 ? -15.625 1.179 -8.094 1 98.81 185 ILE A N 1
ATOM 1454 C CA . ILE A 1 185 ? -14.844 0.571 -7.02 1 98.81 185 ILE A CA 1
ATOM 1455 C C . ILE A 1 185 ? -14.641 1.581 -5.891 1 98.81 185 ILE A C 1
ATOM 1457 O O . ILE A 1 185 ? -14.828 1.253 -4.715 1 98.81 185 ILE A O 1
ATOM 1461 N N . ILE A 1 186 ? -14.297 2.775 -6.23 1 98.69 186 ILE A N 1
ATOM 1462 C CA . ILE A 1 186 ? -14.094 3.842 -5.258 1 98.69 186 ILE A CA 1
ATOM 1463 C C . ILE A 1 186 ? -15.367 4.051 -4.441 1 98.69 186 ILE A C 1
ATOM 1465 O O . ILE A 1 186 ? -15.328 4.07 -3.207 1 98.69 186 ILE A O 1
ATOM 1469 N N . ASP A 1 187 ? -16.5 4.16 -5.105 1 98.5 187 ASP A N 1
ATOM 1470 C CA . ASP A 1 187 ? -17.781 4.348 -4.434 1 98.5 187 ASP A CA 1
ATOM 1471 C C . ASP A 1 187 ? -18.094 3.168 -3.516 1 98.5 187 ASP A C 1
ATOM 1473 O O . ASP A 1 187 ? -18.547 3.357 -2.385 1 98.5 187 ASP A O 1
ATOM 1477 N N . TYR A 1 188 ? -17.875 2.004 -4.066 1 98.75 188 TYR A N 1
ATOM 1478 C CA . TYR A 1 188 ? -18.156 0.79 -3.311 1 98.75 188 TYR A CA 1
ATOM 1479 C C . TYR A 1 188 ? -17.344 0.746 -2.027 1 98.75 188 TYR A C 1
ATOM 1481 O O . TYR A 1 188 ? -17.875 0.526 -0.943 1 98.75 188 TYR A O 1
ATOM 1489 N N . VAL A 1 189 ? -16.062 1.006 -2.135 1 98.69 189 VAL A N 1
ATOM 1490 C CA . VAL A 1 189 ? -15.141 0.91 -1.012 1 98.69 189 VAL A CA 1
ATOM 1491 C C . VAL A 1 189 ? -15.445 2.012 0.001 1 98.69 189 VAL A C 1
ATOM 1493 O O . VAL A 1 189 ? -15.375 1.787 1.212 1 98.69 189 VAL A O 1
ATOM 1496 N N . LYS A 1 190 ? -15.805 3.156 -0.434 1 98.56 190 LYS A N 1
ATOM 1497 C CA . LYS A 1 190 ? -16.172 4.246 0.466 1 98.56 190 LYS A CA 1
ATOM 1498 C C . LYS A 1 190 ? -17.422 3.893 1.275 1 98.56 190 LYS A C 1
ATOM 1500 O O . LYS A 1 190 ? -17.547 4.312 2.426 1 98.56 190 LYS A O 1
ATOM 1505 N N . SER A 1 191 ? -18.297 3.117 0.688 1 98.38 191 SER A N 1
ATOM 1506 C CA . SER A 1 191 ? -19.547 2.742 1.353 1 98.38 191 SER A CA 1
ATOM 1507 C C . SER A 1 191 ? -19.359 1.489 2.203 1 98.38 191 SER A C 1
ATOM 1509 O O . SER A 1 191 ? -20.125 1.249 3.139 1 98.38 191 SER A O 1
ATOM 1511 N N . ARG A 1 192 ? -18.328 0.718 1.887 1 98.38 192 ARG A N 1
ATOM 1512 C CA . ARG A 1 192 ? -18.016 -0.521 2.59 1 98.38 192 ARG A CA 1
ATOM 1513 C C . ARG A 1 192 ? -16.547 -0.545 3.018 1 98.38 192 ARG A C 1
ATOM 1515 O O . ARG A 1 192 ? -15.75 -1.313 2.477 1 98.38 192 ARG A O 1
ATOM 1522 N N . PRO A 1 193 ? -16.297 0.113 4.055 1 98.12 193 PRO A N 1
ATOM 1523 C CA . PRO A 1 193 ? -14.898 0.432 4.391 1 98.12 193 PRO A CA 1
ATOM 1524 C C . PRO A 1 193 ? -14.125 -0.778 4.91 1 98.12 193 PRO A C 1
ATOM 1526 O O . PRO A 1 193 ? -12.961 -0.649 5.301 1 98.12 193 PRO A O 1
ATOM 1529 N N . GLU A 1 194 ? -14.758 -1.978 4.914 1 97.44 194 GLU A N 1
ATOM 1530 C CA . GLU A 1 194 ? -13.984 -3.189 5.168 1 97.44 194 GLU A CA 1
ATOM 1531 C C . GLU A 1 194 ? -13.125 -3.559 3.963 1 97.44 194 GLU A C 1
ATOM 1533 O O . GLU A 1 194 ? -12.195 -4.363 4.078 1 97.44 194 GLU A O 1
ATOM 1538 N N . TRP A 1 195 ? -13.523 -3.008 2.793 1 98.69 195 TRP A N 1
ATOM 1539 C CA . TRP A 1 195 ? -12.75 -3.209 1.569 1 98.69 195 TRP A CA 1
ATOM 1540 C C . TRP A 1 195 ? -11.742 -2.082 1.369 1 98.69 195 TRP A C 1
ATOM 1542 O O . TRP A 1 195 ? -11.945 -0.967 1.857 1 98.69 195 TRP A O 1
ATOM 1552 N N . LYS A 1 196 ? -10.695 -2.355 0.708 1 98.81 196 LYS A N 1
ATOM 1553 C CA . LYS A 1 196 ? -9.695 -1.411 0.233 1 98.81 196 LYS A CA 1
ATOM 1554 C C . LYS A 1 196 ? -9.484 -1.538 -1.273 1 98.81 196 LYS A C 1
ATOM 1556 O O . LYS A 1 196 ? -10.008 -2.465 -1.9 1 98.81 196 LYS A O 1
ATOM 1561 N N . ILE A 1 197 ? -8.773 -0.553 -1.797 1 98.81 197 ILE A N 1
ATOM 1562 C CA . ILE A 1 197 ? -8.484 -0.579 -3.227 1 98.81 197 ILE A CA 1
ATOM 1563 C C . ILE A 1 197 ? -7.039 -1.012 -3.453 1 98.81 197 ILE A C 1
ATOM 1565 O O . ILE A 1 197 ? -6.125 -0.512 -2.795 1 98.81 197 ILE A O 1
ATOM 1569 N N . SER A 1 198 ? -6.848 -1.97 -4.277 1 98.75 198 SER A N 1
ATOM 1570 C CA . SER A 1 198 ? -5.527 -2.303 -4.805 1 98.75 198 SER A CA 1
ATOM 1571 C C . SER A 1 198 ? -5.395 -1.877 -6.262 1 98.75 198 SER A C 1
ATOM 1573 O O . SER A 1 198 ? -6.266 -2.17 -7.086 1 98.75 198 SER A O 1
ATOM 1575 N N . LEU A 1 199 ? -4.355 -1.144 -6.582 1 98.25 199 LEU A N 1
ATOM 1576 C CA . LEU A 1 199 ? -4.027 -0.786 -7.957 1 98.25 199 LEU A CA 1
ATOM 1577 C C . LEU A 1 199 ? -2.805 -1.559 -8.445 1 98.25 199 LEU A C 1
ATOM 1579 O O . LEU A 1 199 ? -2.043 -2.096 -7.633 1 98.25 199 LEU A O 1
ATOM 1583 N N . GLN A 1 200 ? -2.713 -1.688 -9.719 1 97.75 200 GLN A N 1
ATOM 1584 C CA . GLN A 1 200 ? -1.517 -2.26 -10.328 1 97.75 200 GLN A CA 1
ATOM 1585 C C . GLN A 1 200 ? -0.446 -1.193 -10.547 1 97.75 200 GLN A C 1
ATOM 1587 O O . GLN A 1 200 ? -0.179 -0.796 -11.68 1 97.75 200 GLN A O 1
ATOM 1592 N N . THR A 1 201 ? 0.264 -0.878 -9.484 1 97.88 201 THR A N 1
ATOM 1593 C CA . THR A 1 201 ? 1.168 0.266 -9.516 1 97.88 201 THR A CA 1
ATOM 1594 C C . THR A 1 201 ? 2.383 -0.028 -10.391 1 97.88 201 THR A C 1
ATOM 1596 O O . THR A 1 201 ? 3.049 0.894 -10.867 1 97.88 201 THR A O 1
ATOM 1599 N N . HIS A 1 202 ? 2.719 -1.321 -10.555 1 97.75 202 HIS A N 1
ATOM 1600 C CA . HIS A 1 202 ? 3.832 -1.673 -11.43 1 97.75 202 HIS A CA 1
ATOM 1601 C C . HIS A 1 202 ? 3.586 -1.196 -12.852 1 97.75 202 HIS A C 1
ATOM 1603 O O . HIS A 1 202 ? 4.531 -0.894 -13.586 1 97.75 202 HIS A O 1
ATOM 1609 N N . LYS A 1 203 ? 2.328 -1.078 -13.258 1 96.56 203 LYS A N 1
ATOM 1610 C CA . LYS A 1 203 ? 1.993 -0.547 -14.578 1 96.56 203 LYS A CA 1
ATOM 1611 C C . LYS A 1 203 ? 2.275 0.95 -14.656 1 96.56 203 LYS A C 1
ATOM 1613 O O . LYS A 1 203 ? 2.766 1.443 -15.672 1 96.56 203 LYS A O 1
ATOM 1618 N N . PHE A 1 204 ? 2.016 1.678 -13.578 1 95.19 204 PHE A N 1
ATOM 1619 C CA . PHE A 1 204 ? 2.287 3.109 -13.523 1 95.19 204 PHE A CA 1
ATOM 1620 C C . PHE A 1 204 ? 3.789 3.375 -13.5 1 95.19 204 PHE A C 1
ATOM 1622 O O . PHE A 1 204 ? 4.254 4.395 -14.016 1 95.19 204 PHE A O 1
ATOM 1629 N N . MET A 1 205 ? 4.516 2.438 -12.906 1 96.81 205 MET A N 1
ATOM 1630 C CA . MET A 1 205 ? 5.969 2.57 -12.797 1 96.81 205 MET A CA 1
ATOM 1631 C C . MET A 1 205 ? 6.66 2.035 -14.039 1 96.81 205 MET A C 1
ATOM 1633 O O . MET A 1 205 ? 7.879 2.146 -14.18 1 96.81 205 MET A O 1
ATOM 1637 N N . ASP A 1 206 ? 5.922 1.426 -14.953 1 96 206 ASP A N 1
ATOM 1638 C CA . ASP A 1 206 ? 6.449 0.831 -16.172 1 96 206 ASP A CA 1
ATOM 1639 C C . ASP A 1 206 ? 7.527 -0.204 -15.859 1 96 206 ASP A C 1
ATOM 1641 O O . ASP A 1 206 ? 8.625 -0.152 -16.422 1 96 206 ASP A O 1
ATOM 1645 N N . ILE A 1 207 ? 7.25 -1.03 -14.945 1 97 207 ILE A N 1
ATOM 1646 C CA . ILE A 1 207 ? 8.125 -2.143 -14.578 1 97 207 ILE A CA 1
ATOM 1647 C C . ILE A 1 207 ? 7.359 -3.459 -14.703 1 97 207 ILE A C 1
ATOM 1649 O O . ILE A 1 207 ? 6.133 -3.461 -14.828 1 97 207 ILE A O 1
ATOM 1653 N N . PRO A 1 208 ? 8.102 -4.527 -14.695 1 93.19 208 PRO A N 1
ATOM 1654 C CA . PRO A 1 208 ? 7.395 -5.805 -14.805 1 93.19 208 PRO A CA 1
ATOM 1655 C C . PRO A 1 208 ? 6.477 -6.078 -13.609 1 93.19 208 PRO A C 1
ATOM 1657 O O . PRO A 1 208 ? 6.727 -5.586 -12.508 1 93.19 208 PRO A O 1
ATOM 1660 N N . MET B 1 1 ? -13.852 31.594 27.312 1 74.12 1 MET B N 1
ATOM 1661 C CA . MET B 1 1 ? -12.508 31.328 26.797 1 74.12 1 MET B CA 1
ATOM 1662 C C . MET B 1 1 ? -12.289 32 25.453 1 74.12 1 MET B C 1
ATOM 1664 O O . MET B 1 1 ? -13.156 31.984 24.594 1 74.12 1 MET B O 1
ATOM 1668 N N . ASP B 1 2 ? -11.305 32.844 25.281 1 90.06 2 ASP B N 1
ATOM 1669 C CA . ASP B 1 2 ? -11.039 33.562 24.031 1 90.06 2 ASP B CA 1
ATOM 1670 C C . ASP B 1 2 ? -10.602 32.562 22.953 1 90.06 2 ASP B C 1
ATOM 1672 O O . ASP B 1 2 ? -10.125 31.469 23.25 1 90.06 2 ASP B O 1
ATOM 1676 N N . LYS B 1 3 ? -10.938 32.812 21.766 1 88.31 3 LYS B N 1
ATOM 1677 C CA . LYS B 1 3 ? -10.68 31.953 20.609 1 88.31 3 LYS B CA 1
ATOM 1678 C C . LYS B 1 3 ? -9.219 31.531 20.547 1 88.31 3 LYS B C 1
ATOM 1680 O O . LYS B 1 3 ? -8.906 30.375 20.234 1 88.31 3 LYS B O 1
ATOM 1685 N N . LYS B 1 4 ? -8.398 32.406 20.844 1 93 4 LYS B N 1
ATOM 1686 C CA . LYS B 1 4 ? -6.961 32.125 20.844 1 93 4 LYS B CA 1
ATOM 1687 C C . LYS B 1 4 ? -6.602 31.094 21.906 1 93 4 LYS B C 1
ATOM 1689 O O . LYS B 1 4 ? -5.82 30.172 21.641 1 93 4 LYS B O 1
ATOM 1694 N N . GLN B 1 5 ? -7.074 31.234 23.062 1 94.31 5 GLN B N 1
ATOM 1695 C CA . GLN B 1 5 ? -6.832 30.266 24.141 1 94.31 5 GLN B CA 1
ATOM 1696 C C . GLN B 1 5 ? -7.367 28.891 23.781 1 94.31 5 GLN B C 1
ATOM 1698 O O . GLN B 1 5 ? -6.742 27.875 24.094 1 94.31 5 GLN B O 1
ATOM 1703 N N . ALA B 1 6 ? -8.547 28.859 23.188 1 95.25 6 ALA B N 1
ATOM 1704 C CA . ALA B 1 6 ? -9.164 27.609 22.766 1 95.25 6 ALA B CA 1
ATOM 1705 C C . ALA B 1 6 ? -8.289 26.875 21.75 1 95.25 6 ALA B C 1
ATOM 1707 O O . ALA B 1 6 ? -8.172 25.656 21.781 1 95.25 6 ALA B O 1
ATOM 1708 N N . ILE B 1 7 ? -7.711 27.625 20.859 1 96.06 7 ILE B N 1
ATOM 1709 C CA . ILE B 1 7 ? -6.82 27.062 19.844 1 96.06 7 ILE B CA 1
ATOM 1710 C C . ILE B 1 7 ? -5.543 26.562 20.516 1 96.06 7 ILE B C 1
ATOM 1712 O O . ILE B 1 7 ? -5.082 25.453 20.219 1 96.06 7 ILE B O 1
ATOM 1716 N N . ASP B 1 8 ? -4.996 27.312 21.469 1 96.06 8 ASP B N 1
ATOM 1717 C CA . ASP B 1 8 ? -3.773 26.938 22.172 1 96.06 8 ASP B CA 1
ATOM 1718 C C . ASP B 1 8 ? -3.971 25.641 22.953 1 96.06 8 ASP B C 1
ATOM 1720 O O . ASP B 1 8 ? -3.047 24.828 23.078 1 96.06 8 ASP B O 1
ATOM 1724 N N . GLN B 1 9 ? -5.145 25.453 23.406 1 96.88 9 GLN B N 1
ATOM 1725 C CA . GLN B 1 9 ? -5.445 24.266 24.219 1 96.88 9 GLN B CA 1
ATOM 1726 C C . GLN B 1 9 ? -5.918 23.109 23.359 1 96.88 9 GLN B C 1
ATOM 1728 O O . GLN B 1 9 ? -6.16 22.016 23.859 1 96.88 9 GLN B O 1
ATOM 1733 N N . GLY B 1 10 ? -6.09 23.281 22.094 1 97.62 10 GLY B N 1
ATOM 1734 C CA . GLY B 1 10 ? -6.445 22.234 21.156 1 97.62 10 GLY B CA 1
ATOM 1735 C C . GLY B 1 10 ? -7.93 21.922 21.141 1 97.62 10 GLY B C 1
ATOM 1736 O O . GLY B 1 10 ? -8.352 20.922 20.562 1 97.62 10 GLY B O 1
ATOM 1737 N N . ILE B 1 11 ? -8.719 22.75 21.734 1 97.75 11 ILE B N 1
ATOM 1738 C CA . ILE B 1 11 ? -10.148 22.469 21.812 1 97.75 11 ILE B CA 1
ATOM 1739 C C . ILE B 1 11 ? -10.836 22.969 20.547 1 97.75 11 ILE B C 1
ATOM 1741 O O . ILE B 1 11 ? -11.914 22.484 20.188 1 97.75 11 ILE B O 1
ATOM 1745 N N . MET B 1 12 ? -10.219 24 19.891 1 98.44 12 MET B N 1
ATOM 1746 C CA . MET B 1 12 ? -10.602 24.453 18.562 1 98.44 12 MET B CA 1
ATOM 1747 C C . MET B 1 12 ? -9.406 24.453 17.625 1 98.44 12 MET B C 1
ATOM 1749 O O . MET B 1 12 ? -8.273 24.672 18.047 1 98.44 12 MET B O 1
ATOM 1753 N N . LEU B 1 13 ? -9.68 24.188 16.391 1 98.62 13 LEU B N 1
ATOM 1754 C CA . LEU B 1 13 ? -8.602 24.109 15.414 1 98.62 13 LEU B CA 1
ATOM 1755 C C . LEU B 1 13 ? -9.023 24.719 14.086 1 98.62 13 LEU B C 1
ATOM 1757 O O . LEU B 1 13 ? -10.18 24.609 13.68 1 98.62 13 LEU B O 1
ATOM 1761 N N . PRO B 1 14 ? -8.109 25.406 13.414 1 98.56 14 PRO B N 1
ATOM 1762 C CA . PRO B 1 14 ? -8.406 25.844 12.047 1 98.56 14 PRO B CA 1
ATOM 1763 C C . PRO B 1 14 ? -8.43 24.688 11.055 1 98.56 14 PRO B C 1
ATOM 1765 O O . PRO B 1 14 ? -7.441 23.969 10.914 1 98.56 14 PRO B O 1
ATOM 1768 N N . VAL B 1 15 ? -9.531 24.484 10.391 1 98.62 15 VAL B N 1
ATOM 1769 C CA . VAL B 1 15 ? -9.688 23.375 9.445 1 98.62 15 VAL B CA 1
ATOM 1770 C C . VAL B 1 15 ? -9.805 23.922 8.031 1 98.62 15 VAL B C 1
ATOM 1772 O O . VAL B 1 15 ? -10.789 24.578 7.684 1 98.62 15 VAL B O 1
ATOM 1775 N N . MET B 1 16 ? -8.75 23.688 7.215 1 98.12 16 MET B N 1
ATOM 1776 C CA . MET B 1 16 ? -8.789 24.109 5.82 1 98.12 16 MET B CA 1
ATOM 1777 C C . MET B 1 16 ? -9.875 23.375 5.047 1 98.12 16 MET B C 1
ATOM 1779 O O . MET B 1 16 ? -10.672 23.984 4.336 1 98.12 16 MET B O 1
ATOM 1783 N N . GLU B 1 17 ? -9.82 22.047 5.203 1 98.06 17 GLU B N 1
ATOM 1784 C CA . GLU B 1 17 ? -10.82 21.172 4.602 1 98.06 17 GLU B CA 1
ATOM 1785 C C . GLU B 1 17 ? -10.875 19.828 5.312 1 98.06 17 GLU B C 1
ATOM 1787 O O . GLU B 1 17 ? -9.945 19.453 6.023 1 98.06 17 GLU B O 1
ATOM 1792 N N . ALA B 1 18 ? -11.945 19.203 5.203 1 98.44 18 ALA B N 1
ATOM 1793 C CA . ALA B 1 18 ? -12.164 17.828 5.645 1 98.44 18 ALA B CA 1
ATOM 1794 C C . ALA B 1 18 ? -13.031 17.078 4.652 1 98.44 18 ALA B C 1
ATOM 1796 O O . ALA B 1 18 ? -13.992 17.625 4.105 1 98.44 18 ALA B O 1
ATOM 1797 N N . PHE B 1 19 ? -12.664 15.875 4.324 1 98.44 19 PHE B N 1
ATOM 1798 C CA . PHE B 1 19 ? -13.398 15.133 3.307 1 98.44 19 PHE B CA 1
ATOM 1799 C C . PHE B 1 19 ? -13.164 13.633 3.459 1 98.44 19 PHE B C 1
ATOM 1801 O O . PHE B 1 19 ? -12.156 13.211 4.02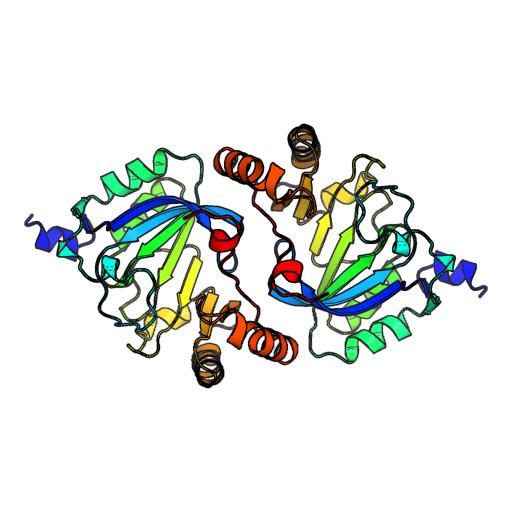3 1 98.44 19 PHE B O 1
ATOM 1808 N N . TYR B 1 20 ? -14.125 12.875 3.008 1 98.75 20 TYR B N 1
ATOM 1809 C CA . TYR B 1 20 ? -14.07 11.414 2.998 1 98.75 20 TYR B CA 1
ATOM 1810 C C . TYR B 1 20 ? -13.625 10.891 1.637 1 98.75 20 TYR B C 1
ATOM 1812 O O . TYR B 1 20 ? -14.234 11.211 0.614 1 98.75 20 TYR B O 1
ATOM 1820 N N . THR B 1 21 ? -12.508 10.148 1.596 1 98.69 21 THR B N 1
ATOM 1821 C CA . THR B 1 21 ? -11.898 9.688 0.354 1 98.69 21 THR B CA 1
ATOM 1822 C C . THR B 1 21 ? -11.125 8.391 0.58 1 98.69 21 THR B C 1
ATOM 1824 O O . THR B 1 21 ? -11.484 7.59 1.447 1 98.69 21 THR B O 1
ATOM 1827 N N . ILE B 1 22 ? -10.18 8.07 -0.302 1 98.81 22 ILE B N 1
ATOM 1828 C CA . ILE B 1 22 ? -9.281 6.926 -0.187 1 98.81 22 ILE B CA 1
ATOM 1829 C C . ILE B 1 22 ? -7.863 7.41 0.106 1 98.81 22 ILE B C 1
ATOM 1831 O O . ILE B 1 22 ? -7.352 8.297 -0.577 1 98.81 22 ILE B O 1
ATOM 1835 N N . GLN B 1 23 ? -7.281 6.926 1.194 1 98.69 23 GLN B N 1
ATOM 1836 C CA . GLN B 1 23 ? -5.863 7.195 1.419 1 98.69 23 GLN B CA 1
ATOM 1837 C C . GLN B 1 23 ? -5.02 6.723 0.237 1 98.69 23 GLN B C 1
ATOM 1839 O O . GLN B 1 23 ? -5.062 5.547 -0.134 1 98.69 23 GLN B O 1
ATOM 1844 N N . GLY B 1 24 ? -4.293 7.633 -0.354 1 98.31 24 GLY B N 1
ATOM 1845 C CA . GLY B 1 24 ? -3.623 7.32 -1.606 1 98.31 24 GLY B CA 1
ATOM 1846 C C . GLY B 1 24 ? -2.125 7.141 -1.452 1 98.31 24 GLY B C 1
ATOM 1847 O O . GLY B 1 24 ? -1.41 6.965 -2.441 1 98.31 24 GLY B O 1
ATOM 1848 N N . GLU B 1 25 ? -1.614 7.227 -0.219 1 98.38 25 GLU B N 1
ATOM 1849 C CA . GLU B 1 25 ? -0.168 7.18 -0.023 1 98.38 25 GLU B CA 1
ATOM 1850 C C . GLU B 1 25 ? 0.201 6.277 1.152 1 98.38 25 GLU B C 1
ATOM 1852 O O . GLU B 1 25 ? -0.631 6.012 2.021 1 98.38 25 GLU B O 1
ATOM 1857 N N . GLY B 1 26 ? 1.451 5.781 1.074 1 98.31 26 GLY B N 1
ATOM 1858 C CA . GLY B 1 26 ? 2.031 5.105 2.227 1 98.31 26 GLY B CA 1
ATOM 1859 C C . GLY B 1 26 ? 1.448 3.727 2.465 1 98.31 26 GLY B C 1
ATOM 1860 O O . GLY B 1 26 ? 0.886 3.117 1.554 1 98.31 26 GLY B O 1
ATOM 1861 N N . VAL B 1 27 ? 1.522 3.262 3.688 1 97.88 27 VAL B N 1
ATOM 1862 C CA . VAL B 1 27 ? 1.204 1.893 4.078 1 97.88 27 VAL B CA 1
ATOM 1863 C C . VAL B 1 27 ? -0.306 1.676 4.02 1 97.88 27 VAL B C 1
ATOM 1865 O O . VAL B 1 27 ? -0.77 0.565 3.752 1 97.88 27 VAL B O 1
ATOM 1868 N N . HIS B 1 28 ? -1.063 2.738 4.145 1 98.12 28 HIS B N 1
ATOM 1869 C CA . HIS B 1 28 ? -2.514 2.604 4.223 1 98.12 28 HIS B CA 1
ATOM 1870 C C . HIS B 1 28 ? -3.17 2.938 2.887 1 98.12 28 HIS B C 1
ATOM 1872 O O . HIS B 1 28 ? -4.375 3.191 2.83 1 98.12 28 HIS B O 1
ATOM 1878 N N . THR B 1 29 ? -2.352 2.961 1.846 1 98.56 29 THR B N 1
ATOM 1879 C CA . THR B 1 29 ? -2.895 3.215 0.517 1 98.56 29 THR B CA 1
ATOM 1880 C C . THR B 1 29 ? -4.059 2.275 0.22 1 98.56 29 THR B C 1
ATOM 1882 O O . THR B 1 29 ? -4.004 1.088 0.545 1 98.56 29 THR B O 1
ATOM 1885 N N . GLY B 1 30 ? -5.145 2.889 -0.326 1 98.62 30 GLY B N 1
ATOM 1886 C CA . GLY B 1 30 ? -6.301 2.107 -0.729 1 98.62 30 GLY B CA 1
ATOM 1887 C C . GLY B 1 30 ? -7.402 2.086 0.315 1 98.62 30 GLY B C 1
ATOM 1888 O O . GLY B 1 30 ? -8.5 1.598 0.055 1 98.62 30 GLY B O 1
ATOM 1889 N N . THR B 1 31 ? -7.195 2.613 1.504 1 98.75 31 THR B N 1
ATOM 1890 C CA . THR B 1 31 ? -8.125 2.535 2.627 1 98.75 31 THR B CA 1
ATOM 1891 C C . THR B 1 31 ? -9.055 3.742 2.641 1 98.75 31 THR B C 1
ATOM 1893 O O . THR B 1 31 ? -8.609 4.883 2.539 1 98.75 31 THR B O 1
ATOM 1896 N N . PRO B 1 32 ? -10.328 3.508 2.732 1 98.81 32 PRO B N 1
ATOM 1897 C CA . PRO B 1 32 ? -11.211 4.656 2.969 1 98.81 32 PRO B CA 1
ATOM 1898 C C . PRO B 1 32 ? -10.859 5.418 4.246 1 98.81 32 PRO B C 1
ATOM 1900 O O . PRO B 1 32 ? -10.617 4.801 5.285 1 98.81 32 PRO B O 1
ATOM 1903 N N . ALA B 1 33 ? -10.789 6.711 4.102 1 98.88 33 ALA B N 1
ATOM 1904 C CA . ALA B 1 33 ? -10.359 7.52 5.238 1 98.88 33 ALA B CA 1
ATOM 1905 C C . ALA B 1 33 ? -11.008 8.898 5.207 1 98.88 33 ALA B C 1
ATOM 1907 O O . ALA B 1 33 ? -11.297 9.438 4.133 1 98.88 33 ALA B O 1
ATOM 1908 N N . TYR B 1 34 ? -11.281 9.422 6.363 1 98.94 34 TYR B N 1
ATOM 1909 C CA . TYR B 1 34 ? -11.703 10.812 6.535 1 98.94 34 TYR B CA 1
ATOM 1910 C C . TYR B 1 34 ? -10.508 11.711 6.832 1 98.94 34 TYR B C 1
ATOM 1912 O O . TYR B 1 34 ? -9.828 11.539 7.844 1 98.94 34 TYR B O 1
ATOM 1920 N N . PHE B 1 35 ? -10.281 12.664 5.973 1 98.88 35 PHE B N 1
ATOM 1921 C CA . PHE B 1 35 ? -9.141 13.555 6.094 1 98.88 35 PHE B CA 1
ATOM 1922 C C . PHE B 1 35 ? -9.531 14.836 6.82 1 98.88 35 PHE B C 1
ATOM 1924 O O . PHE B 1 35 ? -10.562 15.438 6.516 1 98.88 35 PHE B O 1
ATOM 1931 N N . ILE B 1 36 ? -8.719 15.141 7.75 1 98.88 36 ILE B N 1
ATOM 1932 C CA . ILE B 1 36 ? -8.789 16.438 8.414 1 98.88 36 ILE B CA 1
ATOM 1933 C C . ILE B 1 36 ? -7.523 17.234 8.117 1 98.88 36 ILE B C 1
ATOM 1935 O O . ILE B 1 36 ? -6.457 16.938 8.664 1 98.88 36 ILE B O 1
ATOM 1939 N N . ARG B 1 37 ? -7.656 18.188 7.266 1 98.62 37 ARG B N 1
ATOM 1940 C CA . ARG B 1 37 ? -6.52 19.031 6.922 1 98.62 37 ARG B CA 1
ATOM 1941 C C . ARG B 1 37 ? -6.566 20.344 7.688 1 98.62 37 ARG B C 1
ATOM 1943 O O . ARG B 1 37 ? -7.414 21.203 7.414 1 98.62 37 ARG B O 1
ATOM 1950 N N . LEU B 1 38 ? -5.68 20.5 8.594 1 98.69 38 LEU B N 1
ATOM 1951 C CA . LEU B 1 38 ? -5.637 21.703 9.414 1 98.69 38 LEU B CA 1
ATOM 1952 C C . LEU B 1 38 ? -4.93 22.828 8.68 1 98.69 38 LEU B C 1
ATOM 1954 O O . LEU B 1 38 ? -4.07 22.594 7.832 1 98.69 38 LEU B O 1
ATOM 1958 N N . GLY B 1 39 ? -5.344 24.047 9.031 1 98.25 39 GLY B N 1
ATOM 1959 C CA . GLY B 1 39 ? -4.699 25.219 8.469 1 98.25 39 GLY B CA 1
ATOM 1960 C C . GLY B 1 39 ? -3.506 25.688 9.281 1 98.25 39 GLY B C 1
ATOM 1961 O O . GLY B 1 39 ? -3.498 25.578 10.508 1 98.25 39 GLY B O 1
ATOM 1962 N N . GLY B 1 40 ? -2.525 26.219 8.492 1 98.25 40 GLY B N 1
ATOM 1963 C CA . GLY B 1 40 ? -1.325 26.75 9.117 1 98.25 40 GLY B CA 1
ATOM 1964 C C . GLY B 1 40 ? -0.103 25.891 8.906 1 98.25 40 GLY B C 1
ATOM 1965 O O . GLY B 1 40 ? -0.162 24.672 9.102 1 98.25 40 GLY B O 1
ATOM 1966 N N . CYS B 1 41 ? 0.93 26.5 8.445 1 98 41 CYS B N 1
ATOM 1967 C CA . CYS B 1 41 ? 2.199 25.797 8.281 1 98 41 CYS B CA 1
ATOM 1968 C C . CYS B 1 41 ? 3.365 26.781 8.289 1 98 41 CYS B C 1
ATOM 1970 O O . CYS B 1 41 ? 3.297 27.844 7.656 1 98 41 CYS B O 1
ATOM 1972 N N . ASP B 1 42 ? 4.391 26.438 8.984 1 97.31 42 ASP B N 1
ATOM 1973 C CA . ASP B 1 42 ? 5.574 27.281 9 1 97.31 42 ASP B CA 1
ATOM 1974 C C . ASP B 1 42 ? 6.809 26.531 8.516 1 97.31 42 ASP B C 1
ATOM 1976 O O . ASP B 1 42 ? 7.938 26.938 8.789 1 97.31 42 ASP B O 1
ATOM 1980 N N . VAL B 1 43 ? 6.617 25.406 7.77 1 97 43 VAL B N 1
ATOM 1981 C CA . VAL B 1 43 ? 7.73 24.578 7.312 1 97 43 VAL B CA 1
ATOM 1982 C C . VAL B 1 43 ? 8.359 25.203 6.066 1 97 43 VAL B C 1
ATOM 1984 O O . VAL B 1 43 ? 9.586 25.266 5.949 1 97 43 VAL B O 1
ATOM 1987 N N . GLY B 1 44 ? 7.492 25.703 5.141 1 94.44 44 GLY B N 1
ATOM 1988 C CA . GLY B 1 44 ? 7.988 26.484 4.02 1 94.44 44 GLY B CA 1
ATOM 1989 C C . GLY B 1 44 ? 8.523 25.641 2.887 1 94.44 44 GLY B C 1
ATOM 1990 O O . GLY B 1 44 ? 9.516 25.984 2.252 1 94.44 44 GLY B O 1
ATOM 1991 N N . CYS B 1 45 ? 7.859 24.531 2.602 1 93.88 45 CYS B N 1
ATOM 1992 C CA . CYS B 1 45 ? 8.281 23.672 1.497 1 93.88 45 CYS B CA 1
ATOM 1993 C C . CYS B 1 45 ? 8.062 24.359 0.157 1 93.88 45 CYS B C 1
ATOM 1995 O O . CYS B 1 45 ? 6.938 24.75 -0.17 1 93.88 45 CYS B O 1
ATOM 1997 N N . VAL B 1 46 ? 9.031 24.406 -0.695 1 91.31 46 VAL B N 1
ATOM 1998 C CA . VAL B 1 46 ? 8.969 25.125 -1.962 1 91.31 46 VAL B CA 1
ATOM 1999 C C . VAL B 1 46 ? 8.047 24.391 -2.934 1 91.31 46 VAL B C 1
ATOM 2001 O O . VAL B 1 46 ? 7.379 25.016 -3.76 1 91.31 46 VAL B O 1
ATOM 2004 N N . TRP B 1 47 ? 7.914 23.109 -2.861 1 91 47 TRP B N 1
ATOM 2005 C CA . TRP B 1 47 ? 7.145 22.297 -3.799 1 91 47 TRP B CA 1
ATOM 2006 C C . TRP B 1 47 ? 5.816 21.859 -3.188 1 91 47 TRP B C 1
ATOM 2008 O O . TRP B 1 47 ? 5.199 20.891 -3.643 1 91 47 TRP B O 1
ATOM 2018 N N . CYS B 1 48 ? 5.449 22.531 -2.098 1 93.25 48 CYS B N 1
ATOM 2019 C CA . CYS B 1 48 ? 4.211 22.141 -1.425 1 93.25 48 CYS B CA 1
ATOM 2020 C C . CYS B 1 48 ? 3.021 22.25 -2.369 1 93.25 48 CYS B C 1
ATOM 2022 O O . CYS B 1 48 ? 2.801 23.297 -2.984 1 93.25 48 CYS B O 1
ATOM 2024 N N . ASP B 1 49 ? 2.203 21.219 -2.389 1 88.56 49 ASP B N 1
ATOM 2025 C CA . ASP B 1 49 ? 1.075 21.203 -3.316 1 88.56 49 ASP B CA 1
ATOM 2026 C C . ASP B 1 49 ? -0.184 21.766 -2.66 1 88.56 49 ASP B C 1
ATOM 2028 O O . ASP B 1 49 ? -1.234 21.859 -3.299 1 88.56 49 ASP B O 1
ATOM 2032 N N . VAL B 1 50 ? -0.103 22.109 -1.406 1 92.75 50 VAL B N 1
ATOM 2033 C CA . VAL B 1 50 ? -1.241 22.688 -0.697 1 92.75 50 VAL B CA 1
ATOM 2034 C C . VAL B 1 50 ? -0.807 23.953 0.044 1 92.75 50 VAL B C 1
ATOM 2036 O O . VAL B 1 50 ? -1.058 24.094 1.243 1 92.75 50 VAL B O 1
ATOM 2039 N N . LYS B 1 51 ? -0.218 24.859 -0.626 1 92.5 51 LYS B N 1
ATOM 2040 C CA . LYS B 1 51 ? 0.3 26.094 -0.05 1 92.5 51 LYS B CA 1
ATOM 2041 C C . LYS B 1 51 ? -0.815 26.906 0.607 1 92.5 51 LYS B C 1
ATOM 2043 O O . LYS B 1 51 ? -0.563 27.688 1.526 1 92.5 51 LYS B O 1
ATOM 2048 N N . GLU B 1 52 ? -2.008 26.625 0.119 1 92.69 52 GLU B N 1
ATOM 2049 C CA . GLU B 1 52 ? -3.164 27.328 0.681 1 92.69 52 GLU B CA 1
ATOM 2050 C C . GLU B 1 52 ? -3.328 27 2.166 1 92.69 52 GLU B C 1
ATOM 2052 O O . GLU B 1 52 ? -4 27.734 2.891 1 92.69 52 GLU B O 1
ATOM 2057 N N . SER B 1 53 ? -2.754 25.938 2.633 1 94.25 53 SER B N 1
ATOM 2058 C CA . SER B 1 53 ? -2.9 25.516 4.023 1 94.25 53 SER B CA 1
ATOM 2059 C C . SER B 1 53 ? -1.987 26.328 4.941 1 94.25 53 SER B C 1
ATOM 2061 O O . SER B 1 53 ? -2.129 26.281 6.164 1 94.25 53 SER B O 1
ATOM 2063 N N . TRP B 1 54 ? -1.108 27.125 4.414 1 95.19 54 TRP B N 1
ATOM 2064 C CA . TRP B 1 54 ? -0.062 27.766 5.207 1 95.19 54 TRP B CA 1
ATOM 2065 C C . TRP B 1 54 ? -0.645 28.844 6.113 1 95.19 54 TRP B C 1
ATOM 2067 O O . TRP B 1 54 ? -0.11 29.109 7.191 1 95.19 54 TRP B O 1
ATOM 2077 N N . GLU B 1 55 ? -1.745 29.438 5.637 1 94.62 55 GLU B N 1
ATOM 2078 C CA . GLU B 1 55 ? -2.342 30.547 6.383 1 94.62 55 GLU B CA 1
ATOM 2079 C C . GLU B 1 55 ? -3.527 30.062 7.215 1 94.62 55 GLU B C 1
ATOM 2081 O O . GLU B 1 55 ? -4.652 30 6.719 1 94.62 55 GLU B O 1
ATOM 2086 N N . ALA B 1 56 ? -3.326 30.016 8.438 1 93.38 56 ALA B N 1
ATOM 2087 C CA . ALA B 1 56 ? -4.352 29.5 9.328 1 93.38 56 ALA B CA 1
ATOM 2088 C C . ALA B 1 56 ? -5.566 30.422 9.375 1 93.38 56 ALA B C 1
ATOM 2090 O O . ALA B 1 56 ? -6.703 29.953 9.469 1 93.38 56 ALA B O 1
ATOM 2091 N N . GLU B 1 57 ? -5.305 31.672 9.242 1 93.69 57 GLU B N 1
ATOM 2092 C CA . GLU B 1 57 ? -6.336 32.688 9.477 1 93.69 57 GLU B CA 1
ATOM 2093 C C . GLU B 1 57 ? -7.375 32.688 8.359 1 93.69 57 GLU B C 1
ATOM 2095 O O . GLU B 1 57 ? -8.461 33.25 8.508 1 93.69 57 GLU B O 1
ATOM 2100 N N . LYS B 1 58 ? -7.094 32.031 7.312 1 95.5 58 LYS B N 1
ATOM 2101 C CA . LYS B 1 58 ? -7.992 31.984 6.16 1 95.5 58 LYS B CA 1
ATOM 2102 C C . LYS B 1 58 ? -9.086 30.938 6.348 1 95.5 58 LYS B C 1
ATOM 2104 O O . LYS B 1 58 ? -10.07 30.922 5.602 1 95.5 58 LYS B O 1
ATOM 2109 N N . TRP B 1 59 ? -8.961 30.141 7.398 1 97.19 59 TRP B N 1
ATOM 2110 C CA . TRP B 1 59 ? -9.828 28.984 7.469 1 97.19 59 TRP B CA 1
ATOM 2111 C C . TRP B 1 59 ? -10.695 29.016 8.719 1 97.19 59 TRP B C 1
ATOM 2113 O O . TRP B 1 59 ? -10.32 29.625 9.727 1 97.19 59 TRP B O 1
ATOM 2123 N N . PRO B 1 60 ? -11.844 28.422 8.68 1 97.62 60 PRO B N 1
ATOM 2124 C CA . PRO B 1 60 ? -12.727 28.406 9.844 1 97.62 60 PRO B CA 1
ATOM 2125 C C . PRO B 1 60 ? -12.117 27.688 11.039 1 97.62 60 PRO B C 1
ATOM 2127 O O . PRO B 1 60 ? -11.414 26.688 10.867 1 97.62 60 PRO B O 1
ATOM 2130 N N . ILE B 1 61 ? -12.398 28.219 12.141 1 98.12 61 ILE B N 1
ATOM 2131 C CA . ILE B 1 61 ? -12.039 27.594 13.406 1 98.12 61 ILE B CA 1
ATOM 2132 C C . ILE B 1 61 ? -13.203 26.734 13.906 1 98.12 61 ILE B C 1
ATOM 2134 O O . ILE B 1 61 ? -14.297 27.25 14.148 1 98.12 61 ILE B O 1
ATOM 2138 N N . LEU B 1 62 ? -12.953 25.422 14.039 1 98.56 62 LEU B N 1
ATOM 2139 C CA . LEU B 1 62 ? -13.992 24.484 14.453 1 98.56 62 LEU B CA 1
ATOM 2140 C C . LEU B 1 62 ? -13.656 23.875 15.805 1 98.56 62 LEU B C 1
ATOM 2142 O O . LEU B 1 62 ? -12.484 23.641 16.125 1 98.56 62 LEU B O 1
ATOM 2146 N N . SER B 1 63 ? -14.664 23.609 16.578 1 98.62 63 SER B N 1
ATOM 2147 C CA . SER B 1 63 ? -14.445 22.828 17.797 1 98.62 63 SER B CA 1
ATOM 2148 C C . SER B 1 63 ? -14.086 21.391 17.453 1 98.62 63 SER B C 1
ATOM 2150 O O . SER B 1 63 ? -14.492 20.859 16.422 1 98.62 63 SER B O 1
ATOM 2152 N N . VAL B 1 64 ? -13.352 20.75 18.328 1 98.62 64 VAL B N 1
ATOM 2153 C CA . VAL B 1 64 ? -12.992 19.359 18.094 1 98.62 64 VAL B CA 1
ATOM 2154 C C . VAL B 1 64 ? -14.258 18.5 18.047 1 98.62 64 VAL B C 1
ATOM 2156 O O . VAL B 1 64 ? -14.32 17.516 17.312 1 98.62 64 VAL B O 1
ATOM 2159 N N . GLU B 1 65 ? -15.281 18.906 18.812 1 98.75 65 GLU B N 1
ATOM 2160 C CA . GLU B 1 65 ? -16.562 18.203 18.766 1 98.75 65 GLU B CA 1
ATOM 2161 C C . GLU B 1 65 ? -17.172 18.281 17.359 1 98.75 65 GLU B C 1
ATOM 2163 O O . GLU B 1 65 ? -17.641 17.266 16.844 1 98.75 65 GLU B O 1
ATOM 2168 N N . ASP B 1 66 ? -17.141 19.438 16.781 1 98.75 66 ASP B N 1
ATOM 2169 C CA . ASP B 1 66 ? -17.688 19.609 15.438 1 98.75 66 ASP B CA 1
ATOM 2170 C C . ASP B 1 66 ? -16.906 18.781 14.414 1 98.75 66 ASP B C 1
ATOM 2172 O O . ASP B 1 66 ? -17.5 18.172 13.531 1 98.75 66 ASP B O 1
ATOM 2176 N N . ILE B 1 67 ? -15.617 18.828 14.555 1 98.81 67 ILE B N 1
ATOM 2177 C CA . ILE B 1 67 ? -14.75 18.078 13.648 1 98.81 67 ILE B CA 1
ATOM 2178 C C . ILE B 1 67 ? -15.078 16.594 13.727 1 98.81 67 ILE B C 1
ATOM 2180 O O . ILE B 1 67 ? -15.273 15.945 12.695 1 98.81 67 ILE B O 1
ATOM 2184 N N . VAL B 1 68 ? -15.195 16.047 14.914 1 98.88 68 VAL B N 1
ATOM 2185 C CA . VAL B 1 68 ? -15.445 14.633 15.117 1 98.88 68 VAL B CA 1
ATOM 2186 C C . VAL B 1 68 ? -16.844 14.281 14.633 1 98.88 68 VAL B C 1
ATOM 2188 O O . VAL B 1 68 ? -17.062 13.227 14.023 1 98.88 68 VAL B O 1
ATOM 2191 N N . ASN B 1 69 ? -17.828 15.156 14.859 1 98.81 69 ASN B N 1
ATOM 2192 C CA . ASN B 1 69 ? -19.203 14.922 14.406 1 98.81 69 ASN B CA 1
ATOM 2193 C C . ASN B 1 69 ? -19.266 14.797 12.883 1 98.81 69 ASN B C 1
ATOM 2195 O O . ASN B 1 69 ? -20.031 13.984 12.359 1 98.81 69 ASN B O 1
ATOM 2199 N N . GLN B 1 70 ? -18.516 15.586 12.242 1 98.69 70 GLN B N 1
ATOM 2200 C CA . GLN B 1 70 ? -18.484 15.516 10.789 1 98.69 70 GLN B CA 1
ATOM 2201 C C . GLN B 1 70 ? -17.891 14.188 10.312 1 98.69 70 GLN B C 1
ATOM 2203 O O . GLN B 1 70 ? -18.375 13.594 9.359 1 98.69 70 GLN B O 1
ATOM 2208 N N . ALA B 1 71 ? -16.859 13.742 10.977 1 98.81 71 ALA B N 1
ATOM 2209 C CA . ALA B 1 71 ? -16.25 12.461 10.625 1 98.81 71 ALA B CA 1
ATOM 2210 C C . ALA B 1 71 ? -17.234 11.312 10.836 1 98.81 71 ALA B C 1
ATOM 2212 O O . ALA B 1 71 ? -17.25 10.352 10.062 1 98.81 71 ALA B O 1
ATOM 2213 N N . LEU B 1 72 ? -18.062 11.406 11.836 1 98.75 72 LEU B N 1
ATOM 2214 C CA . LEU B 1 72 ? -19 10.352 12.219 1 98.75 72 LEU B CA 1
ATOM 2215 C C . LEU B 1 72 ? -20.062 10.156 11.141 1 98.75 72 LEU B C 1
ATOM 2217 O O . LEU B 1 72 ? -20.75 9.133 11.133 1 98.75 72 LEU B O 1
ATOM 2221 N N . GLU B 1 73 ? -20.188 11.117 10.25 1 98.5 73 GLU B N 1
ATOM 2222 C CA . GLU B 1 73 ? -21.203 11.047 9.203 1 98.5 73 GLU B CA 1
ATOM 2223 C C . GLU B 1 73 ? -20.844 10.016 8.141 1 98.5 73 GLU B C 1
ATOM 2225 O O . GLU B 1 73 ? -21.672 9.641 7.32 1 98.5 73 GLU B O 1
ATOM 2230 N N . TYR B 1 74 ? -19.656 9.547 8.109 1 98.56 74 TYR B N 1
ATOM 2231 C CA . TYR B 1 74 ? -19.188 8.609 7.098 1 98.56 74 TYR B CA 1
ATOM 2232 C C . TYR B 1 74 ? -18.922 7.234 7.711 1 98.56 74 TYR B C 1
ATOM 2234 O O . TYR B 1 74 ? -18.656 7.129 8.906 1 98.56 74 TYR B O 1
ATOM 2242 N N . PRO B 1 75 ? -19 6.23 6.945 1 98.12 75 PRO B N 1
ATOM 2243 C CA . PRO B 1 75 ? -18.859 4.875 7.488 1 98.12 75 PRO B CA 1
ATOM 2244 C C . PRO B 1 75 ? -17.406 4.52 7.801 1 98.12 75 PRO B C 1
ATOM 2246 O O . PRO B 1 75 ? -17.156 3.652 8.641 1 98.12 75 PRO B O 1
ATOM 2249 N N . GLY B 1 76 ? -16.438 5.145 7.113 1 97.94 76 GLY B N 1
ATOM 2250 C CA . GLY B 1 76 ? -15.031 4.867 7.383 1 97.94 76 GLY B CA 1
ATOM 2251 C C . GLY B 1 76 ? -14.609 5.23 8.789 1 97.94 76 GLY B C 1
ATOM 2252 O O . GLY B 1 76 ? -15.094 6.215 9.359 1 97.94 76 GLY B O 1
ATOM 2253 N N . ARG B 1 77 ? -13.68 4.469 9.297 1 98.25 77 ARG B N 1
ATOM 2254 C CA . ARG B 1 77 ? -13.266 4.695 10.68 1 98.25 77 ARG B CA 1
ATOM 2255 C C . ARG B 1 77 ? -11.781 5.023 10.766 1 98.25 77 ARG B C 1
ATOM 2257 O O . ARG B 1 77 ? -11.211 5.062 11.859 1 98.25 77 ARG B O 1
ATOM 2264 N N . LEU B 1 78 ? -11.188 5.215 9.664 1 98.81 78 LEU B N 1
ATOM 2265 C CA . LEU B 1 78 ? -9.836 5.762 9.625 1 98.81 78 LEU B CA 1
ATOM 2266 C C . LEU B 1 78 ? -9.867 7.273 9.414 1 98.81 78 LEU B C 1
ATOM 2268 O O . LEU B 1 78 ? -10.492 7.758 8.469 1 98.81 78 LEU B O 1
ATOM 2272 N N . VAL B 1 79 ? -9.281 7.969 10.289 1 98.94 79 VAL B N 1
ATOM 2273 C CA . VAL B 1 79 ? -9.086 9.406 10.133 1 98.94 79 VAL B CA 1
ATOM 2274 C C . VAL B 1 79 ? -7.613 9.711 9.883 1 98.94 79 VAL B C 1
ATOM 2276 O O . VAL B 1 79 ? -6.738 9.133 10.531 1 98.94 79 VAL B O 1
ATOM 2279 N N . VAL B 1 80 ? -7.367 10.523 8.953 1 98.94 80 VAL B N 1
ATOM 2280 C CA . VAL B 1 80 ? -6.02 11.008 8.688 1 98.94 80 VAL B CA 1
ATOM 2281 C C . VAL B 1 80 ? -5.941 12.508 8.984 1 98.94 80 VAL B C 1
ATOM 2283 O O . VAL B 1 80 ? -6.582 13.312 8.312 1 98.94 80 VAL B O 1
ATOM 2286 N N . ILE B 1 81 ? -5.199 12.82 10.008 1 98.94 81 ILE B N 1
ATOM 2287 C CA . ILE B 1 81 ? -4.957 14.219 10.336 1 98.94 81 ILE B CA 1
ATOM 2288 C C . ILE B 1 81 ? -3.721 14.719 9.586 1 98.94 81 ILE B C 1
ATOM 2290 O O . ILE B 1 81 ? -2.639 14.141 9.711 1 98.94 81 ILE B O 1
ATOM 2294 N N . THR B 1 82 ? -3.963 15.641 8.789 1 98.38 82 THR B N 1
ATOM 2295 C CA . THR B 1 82 ? -2.91 16.281 8 1 98.38 82 THR B CA 1
ATOM 2296 C C . THR B 1 82 ? -3.078 17.797 7.988 1 98.38 82 THR B C 1
ATOM 2298 O O . THR B 1 82 ? -3.697 18.359 8.891 1 98.38 82 THR B O 1
ATOM 2301 N N . GLY B 1 83 ? -2.521 18.469 7.035 1 95.5 83 GLY B N 1
ATOM 2302 C CA . GLY B 1 83 ? -2.662 19.906 6.969 1 95.5 83 GLY B CA 1
ATOM 2303 C C . GLY B 1 83 ? -1.414 20.609 6.465 1 95.5 83 GLY B C 1
ATOM 2304 O O . GLY B 1 83 ? -0.726 20.094 5.582 1 95.5 83 GLY B O 1
ATOM 2305 N N . GLY B 1 84 ? -1.521 21.984 6.84 1 95.88 84 GLY B N 1
ATOM 2306 C CA . GLY B 1 84 ? -0.148 22.469 6.777 1 95.88 84 GLY B CA 1
ATOM 2307 C C . GLY B 1 84 ? 0.813 21.625 7.594 1 95.88 84 GLY B C 1
ATOM 2308 O O . GLY B 1 84 ? 1.228 20.547 7.16 1 95.88 84 GLY B O 1
ATOM 2309 N N . GLU B 1 85 ? 0.92 22.125 8.828 1 98.38 85 GLU B N 1
ATOM 2310 C CA . GLU B 1 85 ? 1.616 21.281 9.789 1 98.38 85 GLU B CA 1
ATOM 2311 C C . GLU B 1 85 ? 0.757 21.016 11.023 1 98.38 85 GLU B C 1
ATOM 2313 O O . GLU B 1 85 ? 0.647 21.875 11.898 1 98.38 85 GLU B O 1
ATOM 2318 N N . PRO B 1 86 ? 0.195 19.797 11.086 1 98.62 86 PRO B N 1
ATOM 2319 C CA . PRO B 1 86 ? -0.777 19.531 12.148 1 98.62 86 PRO B CA 1
ATOM 2320 C C . PRO B 1 86 ? -0.168 19.641 13.547 1 98.62 86 PRO B C 1
ATOM 2322 O O . PRO B 1 86 ? -0.836 20.094 14.484 1 98.62 86 PRO B O 1
ATOM 2325 N N . LEU B 1 87 ? 1.063 19.344 13.727 1 98.62 87 LEU B N 1
ATOM 2326 C CA . LEU B 1 87 ? 1.663 19.297 15.055 1 98.62 87 LEU B CA 1
ATOM 2327 C C . LEU B 1 87 ? 1.951 20.703 15.57 1 98.62 87 LEU B C 1
ATOM 2329 O O . LEU B 1 87 ? 2.418 20.875 16.703 1 98.62 87 LEU B O 1
ATOM 2333 N N . MET B 1 88 ? 1.639 21.719 14.82 1 97.81 88 MET B N 1
ATOM 2334 C CA . MET B 1 88 ? 1.65 23.094 15.328 1 97.81 88 MET B CA 1
ATOM 2335 C C . MET B 1 88 ? 0.614 23.266 16.438 1 97.81 88 MET B C 1
ATOM 2337 O O . MET B 1 88 ? 0.684 24.234 17.203 1 97.81 88 MET B O 1
ATOM 2341 N N . TYR B 1 89 ? -0.302 22.328 16.453 1 98.38 89 TYR B N 1
ATOM 2342 C CA . TYR B 1 89 ? -1.419 22.422 17.391 1 98.38 89 TYR B CA 1
ATOM 2343 C C . TYR B 1 89 ? -1.362 21.312 18.422 1 98.38 89 TYR B C 1
ATOM 2345 O O . TYR B 1 89 ? -0.711 20.297 18.219 1 98.38 89 TYR B O 1
ATOM 2353 N N . GLU B 1 90 ? -1.976 21.625 19.594 1 98.56 90 GLU B N 1
ATOM 2354 C CA . GLU B 1 90 ? -2.254 20.578 20.562 1 98.56 90 GLU B CA 1
ATOM 2355 C C . GLU B 1 90 ? -3.357 19.641 20.078 1 98.56 90 GLU B C 1
ATOM 2357 O O . GLU B 1 90 ? -4.512 20.047 19.953 1 98.56 90 GLU B O 1
ATOM 2362 N N . LEU B 1 91 ? -2.965 18.344 19.828 1 98.81 91 LEU B N 1
ATOM 2363 C CA . LEU B 1 91 ? -3.906 17.469 19.156 1 98.81 91 LEU B CA 1
ATOM 2364 C C . LEU B 1 91 ? -4.508 16.453 20.125 1 98.81 91 LEU B C 1
ATOM 2366 O O . LEU B 1 91 ? -5.301 15.602 19.734 1 98.81 91 LEU B O 1
ATOM 2370 N N . GLY B 1 92 ? -4.172 16.516 21.422 1 98.81 92 GLY B N 1
ATOM 2371 C CA . GLY B 1 92 ? -4.711 15.648 22.453 1 98.81 92 GLY B CA 1
ATOM 2372 C C . GLY B 1 92 ? -6.227 15.609 22.469 1 98.81 92 GLY B C 1
ATOM 2373 O O . GLY B 1 92 ? -6.828 14.531 22.375 1 98.81 92 GLY B O 1
ATOM 2374 N N . PRO B 1 93 ? -6.816 16.781 22.578 1 98.88 93 PRO B N 1
ATOM 2375 C CA . PRO B 1 93 ? -8.281 16.812 22.641 1 98.88 93 PRO B CA 1
ATOM 2376 C C . PRO B 1 93 ? -8.938 16.188 21.406 1 98.88 93 PRO B C 1
ATOM 2378 O O . PRO B 1 93 ? -9.875 15.398 21.547 1 98.88 93 PRO B O 1
ATOM 2381 N N . LEU B 1 94 ? -8.469 16.531 20.203 1 98.88 94 LEU B N 1
ATOM 2382 C CA . LEU B 1 94 ? -9.047 15.984 18.969 1 98.88 94 LEU B CA 1
ATOM 2383 C C . LEU B 1 94 ? -8.875 14.469 18.906 1 98.88 94 LEU B C 1
ATOM 2385 O O . LEU B 1 94 ? -9.844 13.742 18.688 1 98.88 94 LEU B O 1
ATOM 2389 N N . THR B 1 95 ? -7.645 13.977 19.125 1 98.94 95 THR B N 1
ATOM 2390 C CA . THR B 1 95 ? -7.375 12.547 19 1 98.94 95 THR B CA 1
ATOM 2391 C C . THR B 1 95 ? -8.062 11.766 20.109 1 98.94 95 THR B C 1
ATOM 2393 O O . THR B 1 95 ? -8.508 10.633 19.906 1 98.94 95 THR B O 1
ATOM 2396 N N . GLY B 1 96 ? -8.117 12.344 21.312 1 98.81 96 GLY B N 1
ATOM 2397 C CA . GLY B 1 96 ? -8.859 11.711 22.391 1 98.81 96 GLY B CA 1
ATOM 2398 C C . GLY B 1 96 ? -10.32 11.469 22.047 1 98.81 96 GLY B C 1
ATOM 2399 O O . GLY B 1 96 ? -10.844 10.375 22.281 1 98.81 96 GLY B O 1
ATOM 2400 N N . LEU B 1 97 ? -10.914 12.5 21.5 1 98.88 97 LEU B N 1
ATOM 2401 C CA . LEU B 1 97 ? -12.328 12.398 21.156 1 98.88 97 LEU B CA 1
ATOM 2402 C C . LEU B 1 97 ? -12.539 11.438 20 1 98.88 97 LEU B C 1
ATOM 2404 O O . LEU B 1 97 ? -13.508 10.672 19.984 1 98.88 97 LEU B O 1
ATOM 2408 N N . LEU B 1 98 ? -11.68 11.477 18.984 1 98.88 98 LEU B N 1
ATOM 2409 C CA . LEU B 1 98 ? -11.75 10.531 17.875 1 98.88 98 LEU B CA 1
ATOM 2410 C C . LEU B 1 98 ? -11.664 9.094 18.375 1 98.88 98 LEU B C 1
ATOM 2412 O O . LEU B 1 98 ? -12.445 8.234 17.969 1 98.88 98 LEU B O 1
ATOM 2416 N N . LYS B 1 99 ? -10.742 8.852 19.297 1 98.75 99 LYS B N 1
ATOM 2417 C CA . LYS B 1 99 ? -10.57 7.516 19.844 1 98.75 99 LYS B CA 1
ATOM 2418 C C . LYS B 1 99 ? -11.82 7.066 20.594 1 98.75 99 LYS B C 1
ATOM 2420 O O . LYS B 1 99 ? -12.266 5.93 20.438 1 98.75 99 LYS B O 1
ATOM 2425 N N . LYS B 1 100 ? -12.344 7.934 21.391 1 98.56 100 LYS B N 1
ATOM 2426 C CA . LYS B 1 100 ? -13.547 7.637 22.156 1 98.56 100 LYS B CA 1
ATOM 2427 C C . LYS B 1 100 ? -1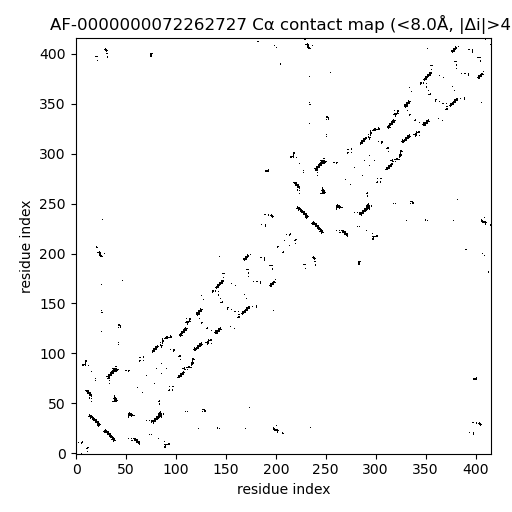4.703 7.242 21.234 1 98.56 100 LYS B C 1
ATOM 2429 O O . LYS B 1 100 ? -15.578 6.473 21.641 1 98.56 100 LYS B O 1
ATOM 2434 N N . ASN B 1 101 ? -14.625 7.742 20.047 1 98.56 101 ASN B N 1
ATOM 2435 C CA . ASN B 1 101 ? -15.711 7.477 19.109 1 98.56 101 ASN B CA 1
ATOM 2436 C C . ASN B 1 101 ? -15.352 6.355 18.141 1 98.56 101 ASN B C 1
ATOM 2438 O O . ASN B 1 101 ? -15.969 6.223 17.094 1 98.56 101 ASN B O 1
ATOM 2442 N N . GLY B 1 102 ? -14.281 5.582 18.359 1 98.38 102 GLY B N 1
ATOM 2443 C CA . GLY B 1 102 ? -14.023 4.332 17.672 1 98.38 102 GLY B CA 1
ATOM 2444 C C . GLY B 1 102 ? -13.156 4.504 16.438 1 98.38 102 GLY B C 1
ATOM 2445 O O . GLY B 1 102 ? -13.109 3.621 15.578 1 98.38 102 GLY B O 1
ATOM 2446 N N . PHE B 1 103 ? -12.492 5.645 16.281 1 98.81 103 PHE B N 1
ATOM 2447 C CA . PHE B 1 103 ? -11.672 5.887 15.102 1 98.81 103 PHE B CA 1
ATOM 2448 C C . PHE B 1 103 ? -10.258 5.355 15.305 1 98.81 103 PHE B C 1
ATOM 2450 O O . PHE B 1 103 ? -9.742 5.367 16.422 1 98.81 103 PHE B O 1
ATOM 2457 N N . THR B 1 104 ? -9.688 4.766 14.25 1 98.81 104 THR B N 1
ATOM 2458 C CA . THR B 1 104 ? -8.234 4.66 14.109 1 98.81 104 THR B CA 1
ATOM 2459 C C . THR B 1 104 ? -7.652 5.957 13.555 1 98.81 104 THR B C 1
ATOM 2461 O O . THR B 1 104 ? -8.219 6.551 12.633 1 98.81 104 THR B O 1
ATOM 2464 N N . ILE B 1 105 ? -6.547 6.422 14.094 1 98.94 105 ILE B N 1
ATOM 2465 C CA . ILE B 1 105 ? -6.109 7.777 13.781 1 98.94 105 ILE B CA 1
ATOM 2466 C C . ILE B 1 105 ? -4.695 7.742 13.211 1 98.94 105 ILE B C 1
ATOM 2468 O O . ILE B 1 105 ? -3.775 7.223 13.844 1 98.94 105 ILE B O 1
ATOM 2472 N N . ASN B 1 106 ? -4.527 8.234 12.008 1 98.94 106 ASN B N 1
ATOM 2473 C CA . ASN B 1 106 ? -3.23 8.484 11.391 1 98.94 106 ASN B CA 1
ATOM 2474 C C . ASN B 1 106 ? -2.883 9.969 11.391 1 98.94 106 ASN B C 1
ATOM 2476 O O . ASN B 1 106 ? -3.775 10.82 11.367 1 98.94 106 ASN B O 1
ATOM 2480 N N . ILE B 1 107 ? -1.619 10.297 11.352 1 98.94 107 ILE B N 1
ATOM 2481 C CA . ILE B 1 107 ? -1.173 11.664 11.125 1 98.94 107 ILE B CA 1
ATOM 2482 C C . ILE B 1 107 ? -0.128 11.695 10.008 1 98.94 107 ILE B C 1
ATOM 2484 O O . ILE B 1 107 ? 0.693 10.781 9.898 1 98.94 107 ILE B O 1
ATOM 2488 N N . GLU B 1 108 ? -0.203 12.594 9.227 1 98.75 108 GLU B N 1
ATOM 2489 C CA . GLU B 1 108 ? 0.864 12.992 8.312 1 98.75 108 GLU B CA 1
ATOM 2490 C C . GLU B 1 108 ? 1.499 14.312 8.742 1 98.75 108 GLU B C 1
ATOM 2492 O O . GLU B 1 108 ? 0.833 15.352 8.758 1 98.75 108 GLU B O 1
ATOM 2497 N N . THR B 1 109 ? 2.76 14.289 9.039 1 98.81 109 THR B N 1
ATOM 2498 C CA . THR B 1 109 ? 3.41 15.445 9.648 1 98.81 109 THR B CA 1
ATOM 2499 C C . THR B 1 109 ? 4.859 15.562 9.172 1 98.81 109 THR B C 1
ATOM 2501 O O . THR B 1 109 ? 5.5 14.547 8.867 1 98.81 109 THR B O 1
ATOM 2504 N N . SER B 1 110 ? 5.32 16.781 9.117 1 98.44 110 SER B N 1
ATOM 2505 C CA . SER B 1 110 ? 6.742 17.016 8.898 1 98.44 110 SER B CA 1
ATOM 2506 C C . SER B 1 110 ? 7.559 16.672 10.141 1 98.44 110 SER B C 1
ATOM 2508 O O . SER B 1 110 ? 8.773 16.5 10.062 1 98.44 110 SER B O 1
ATOM 2510 N N . GLY B 1 111 ? 6.887 16.656 11.258 1 98.62 111 GLY B N 1
ATOM 2511 C CA . GLY B 1 111 ? 7.562 16.406 12.523 1 98.62 111 GLY B CA 1
ATOM 2512 C C . GLY B 1 111 ? 8.312 17.609 13.047 1 98.62 111 GLY B C 1
ATOM 2513 O O . GLY B 1 111 ? 9.109 17.5 13.977 1 98.62 111 GLY B O 1
ATOM 2514 N N . ALA B 1 112 ? 8.078 18.797 12.555 1 98.38 112 ALA B N 1
ATOM 2515 C CA . ALA B 1 112 ? 8.875 19.984 12.852 1 98.38 112 ALA B CA 1
ATOM 2516 C C . ALA B 1 112 ? 8.5 20.578 14.203 1 98.38 112 ALA B C 1
ATOM 2518 O O . ALA B 1 112 ? 9.156 21.5 14.695 1 98.38 112 ALA B O 1
ATOM 2519 N N . HIS B 1 113 ? 7.43 20.078 14.883 1 98.56 113 HIS B N 1
ATOM 2520 C CA . HIS B 1 113 ? 6.945 20.562 16.172 1 98.56 113 HIS B CA 1
ATOM 2521 C C . HIS B 1 113 ? 6.867 19.438 17.188 1 98.56 113 HIS B C 1
ATOM 2523 O O . HIS B 1 113 ? 6.922 18.266 16.828 1 98.56 113 HIS B O 1
ATOM 2529 N N . PRO B 1 114 ? 6.758 19.797 18.469 1 98.31 114 PRO B N 1
ATOM 2530 C CA . PRO B 1 114 ? 6.645 18.734 19.484 1 98.31 114 PRO B CA 1
ATOM 2531 C C . PRO B 1 114 ? 5.441 17.828 19.266 1 98.31 114 PRO B C 1
ATOM 2533 O O . PRO B 1 114 ? 4.367 18.297 18.875 1 98.31 114 PRO B O 1
ATOM 2536 N N . PHE B 1 115 ? 5.711 16.531 19.422 1 98.5 115 PHE B N 1
ATOM 2537 C CA . PHE B 1 115 ? 4.664 15.539 19.219 1 98.5 115 PHE B CA 1
ATOM 2538 C C . PHE B 1 115 ? 3.523 15.742 20.203 1 98.5 115 PHE B C 1
ATOM 2540 O O . PHE B 1 115 ? 3.762 15.969 21.406 1 98.5 115 PHE B O 1
ATOM 2547 N N . SER B 1 116 ? 2.363 15.781 19.766 1 98.12 116 SER B N 1
ATOM 2548 C CA . SER B 1 116 ? 1.164 15.875 20.594 1 98.12 116 SER B CA 1
ATOM 2549 C C . SER B 1 116 ? 0.043 15 20.047 1 98.12 116 SER B C 1
ATOM 2551 O O . SER B 1 116 ? -0.097 14.844 18.828 1 98.12 116 SER B O 1
ATOM 2553 N N . GLY B 1 117 ? -0.756 14.43 20.938 1 98.44 117 GLY B N 1
ATOM 2554 C CA . GLY B 1 117 ? -1.874 13.594 20.516 1 98.44 117 GLY B CA 1
ATOM 2555 C C . GLY B 1 117 ? -1.576 12.109 20.609 1 98.44 117 GLY B C 1
ATOM 2556 O O . GLY B 1 117 ? -0.49 11.719 21.047 1 98.44 117 GLY B O 1
ATOM 2557 N N . THR B 1 118 ? -2.596 11.328 20.391 1 98.44 118 THR B N 1
ATOM 2558 C CA . THR B 1 118 ? -2.502 9.875 20.375 1 98.44 118 THR B CA 1
ATOM 2559 C C . THR B 1 118 ? -2.881 9.32 19.016 1 98.44 118 THR B C 1
ATOM 2561 O O . THR B 1 118 ? -3.984 9.562 18.516 1 98.44 118 THR B O 1
ATOM 2564 N N . PHE B 1 119 ? -1.974 8.617 18.438 1 98.81 119 PHE B N 1
ATOM 2565 C CA . PHE B 1 119 ? -2.154 8.141 17.078 1 98.81 119 PHE B CA 1
ATOM 2566 C C . PHE B 1 119 ? -1.917 6.633 16.984 1 98.81 119 PHE B C 1
ATOM 2568 O O . PHE B 1 119 ? -1.145 6.078 17.781 1 98.81 119 PHE B O 1
ATOM 2575 N N . ASP B 1 120 ? -2.607 5.988 16.125 1 98.81 120 ASP B N 1
ATOM 2576 C CA . ASP B 1 120 ? -2.391 4.574 15.82 1 98.81 120 ASP B CA 1
ATOM 2577 C C . ASP B 1 120 ? -1.313 4.398 14.75 1 98.81 120 ASP B C 1
ATOM 2579 O O . ASP B 1 120 ? -0.726 3.32 14.625 1 98.81 120 ASP B O 1
ATOM 2583 N N . TRP B 1 121 ? -1.055 5.441 13.969 1 98.88 121 TRP B N 1
ATOM 2584 C CA . TRP B 1 121 ? -0.072 5.402 12.891 1 98.88 121 TRP B CA 1
ATOM 2585 C C . TRP B 1 121 ? 0.489 6.797 12.617 1 98.88 121 TRP B C 1
ATOM 2587 O O . TRP B 1 121 ? -0.268 7.746 12.398 1 98.88 121 TRP B O 1
ATOM 2597 N N . VAL B 1 122 ? 1.761 6.922 12.625 1 98.94 122 VAL B N 1
ATOM 2598 C CA . VAL B 1 122 ? 2.432 8.203 12.414 1 98.94 122 VAL B CA 1
ATOM 2599 C C . VAL B 1 122 ? 3.26 8.148 11.133 1 98.94 122 VAL B C 1
ATOM 2601 O O . VAL B 1 122 ? 4.285 7.461 11.078 1 98.94 122 VAL B O 1
ATOM 2604 N N . CYS B 1 123 ? 2.791 8.859 10.164 1 98.94 123 CYS B N 1
ATOM 2605 C CA . CYS B 1 123 ? 3.586 9.102 8.969 1 98.94 123 CYS B CA 1
ATOM 2606 C C . CYS B 1 123 ? 4.457 10.344 9.125 1 98.94 123 CYS B C 1
ATOM 2608 O O . CYS B 1 123 ? 3.955 11.469 9.078 1 98.94 123 CYS B O 1
ATOM 2610 N N . PHE B 1 124 ? 5.711 10.055 9.336 1 98.94 124 PHE B N 1
ATOM 2611 C CA . PHE B 1 124 ? 6.727 11.094 9.469 1 98.94 124 PHE B CA 1
ATOM 2612 C C . PHE B 1 124 ? 7.379 11.391 8.125 1 98.94 124 PHE B C 1
ATOM 2614 O O . PHE B 1 124 ? 8.023 10.523 7.535 1 98.94 124 PHE B O 1
ATOM 2621 N N . SER B 1 125 ? 7.129 12.586 7.648 1 98.81 125 SER B N 1
ATOM 2622 C CA . SER B 1 125 ? 7.711 13.047 6.391 1 98.81 125 SER B CA 1
ATOM 2623 C C . SER B 1 125 ? 8.555 14.305 6.594 1 98.81 125 SER B C 1
ATOM 2625 O O . SER B 1 125 ? 8.078 15.422 6.387 1 98.81 125 SER B O 1
ATOM 2627 N N . PRO B 1 126 ? 9.797 14.148 6.863 1 98.75 126 PRO B N 1
ATOM 2628 C CA . PRO B 1 126 ? 10.656 15.312 7.129 1 98.75 126 PRO B CA 1
ATOM 2629 C C . PRO B 1 126 ? 10.852 16.188 5.898 1 98.75 126 PRO B C 1
ATOM 2631 O O . PRO B 1 126 ? 10.766 15.711 4.766 1 98.75 126 PRO B O 1
ATOM 2634 N N . LYS B 1 127 ? 11.008 17.406 6.188 1 97.94 127 LYS B N 1
ATOM 2635 C CA . LYS B 1 127 ? 11.305 18.391 5.16 1 97.94 127 LYS B CA 1
ATOM 2636 C C . LYS B 1 127 ? 12.641 19.078 5.422 1 97.94 127 LYS B C 1
ATOM 2638 O O . LYS B 1 127 ? 13.031 19.281 6.574 1 97.94 127 LYS B O 1
ATOM 2643 N N . LYS B 1 128 ? 13.227 19.469 4.352 1 95.94 128 LYS B N 1
ATOM 2644 C CA . LYS B 1 128 ? 14.555 20.062 4.445 1 95.94 128 LYS B CA 1
ATOM 2645 C C . LYS B 1 128 ? 14.477 21.5 4.98 1 95.94 128 LYS B C 1
ATOM 2647 O O . LYS B 1 128 ? 15.477 22.047 5.445 1 95.94 128 LYS B O 1
ATOM 2652 N N . PHE B 1 129 ? 13.367 22.109 5.027 1 94.75 129 PHE B N 1
ATOM 2653 C CA . PHE B 1 129 ? 13.195 23.531 5.27 1 94.75 129 PHE B CA 1
ATOM 2654 C C . PHE B 1 129 ? 13.008 23.812 6.758 1 94.75 129 PHE B C 1
ATOM 2656 O O . PHE B 1 129 ? 13.133 24.953 7.199 1 94.75 129 PHE B O 1
ATOM 2663 N N . LYS B 1 130 ? 12.664 22.812 7.449 1 96.94 130 LYS B N 1
ATOM 2664 C CA . LYS B 1 130 ? 12.547 22.938 8.898 1 96.94 130 LYS B CA 1
ATOM 2665 C C . LYS B 1 130 ? 12.914 21.625 9.594 1 96.94 130 LYS B C 1
ATOM 2667 O O . LYS B 1 130 ? 12.297 20.594 9.336 1 96.94 130 LYS B O 1
ATOM 2672 N N . LYS B 1 131 ? 13.812 21.703 10.492 1 97.5 131 LYS B N 1
ATOM 2673 C CA . LYS B 1 131 ? 14.32 20.531 11.188 1 97.5 131 LYS B CA 1
ATOM 2674 C C . LYS B 1 131 ? 13.227 19.875 12.023 1 97.5 131 LYS B C 1
ATOM 2676 O O . LYS B 1 131 ? 12.484 20.562 12.734 1 97.5 131 LYS B O 1
ATOM 2681 N N . PRO B 1 132 ? 13.141 18.562 11.953 1 98.5 132 PRO B N 1
ATOM 2682 C CA . PRO B 1 132 ? 12.18 17.875 12.82 1 98.5 132 PRO B CA 1
ATOM 2683 C C . PRO B 1 132 ? 12.516 18.016 14.305 1 98.5 132 PRO B C 1
ATOM 2685 O O . PRO B 1 132 ? 13.688 18.062 14.672 1 98.5 132 PRO B O 1
ATOM 2688 N N . HIS B 1 133 ? 11.492 18.188 15.07 1 98.5 133 HIS B N 1
ATOM 2689 C CA . HIS B 1 133 ? 11.656 18.047 16.516 1 98.5 133 HIS B CA 1
ATOM 2690 C C . HIS B 1 133 ? 12.023 16.609 16.891 1 98.5 133 HIS B C 1
ATOM 2692 O O . HIS B 1 133 ? 11.461 15.656 16.344 1 98.5 133 HIS B O 1
ATOM 2698 N N . PRO B 1 134 ? 12.898 16.328 17.828 1 98 134 PRO B N 1
ATOM 2699 C CA . PRO B 1 134 ? 13.391 14.977 18.109 1 98 134 PRO B CA 1
ATOM 2700 C C . PRO B 1 134 ? 12.289 14.039 18.609 1 98 134 PRO B C 1
ATOM 2702 O O . PRO B 1 134 ? 12.414 12.82 18.484 1 98 134 PRO B O 1
ATOM 2705 N N . SER B 1 135 ? 11.203 14.586 19.031 1 98 135 SER B N 1
ATOM 2706 C CA . SER B 1 135 ? 10.148 13.781 19.625 1 98 135 SER B CA 1
ATOM 2707 C C . SER B 1 135 ? 9.461 12.914 18.578 1 98 135 SER B C 1
ATOM 2709 O O . SER B 1 135 ? 8.766 11.953 18.922 1 98 135 SER B O 1
ATOM 2711 N N . ILE B 1 136 ? 9.633 13.18 17.328 1 98.5 136 ILE B N 1
ATOM 2712 C CA . ILE B 1 136 ? 8.875 12.492 16.297 1 98.5 136 ILE B CA 1
ATOM 2713 C C . ILE B 1 136 ? 9.484 11.117 16.031 1 98.5 136 ILE B C 1
ATOM 2715 O O . ILE B 1 136 ? 8.773 10.172 15.68 1 98.5 136 ILE B O 1
ATOM 2719 N N . TYR B 1 137 ? 10.773 10.953 16.25 1 98.44 137 TYR B N 1
ATOM 2720 C CA . TYR B 1 137 ? 11.523 9.797 15.758 1 98.44 137 TYR B CA 1
ATOM 2721 C C . TYR B 1 137 ? 11.078 8.523 16.453 1 98.44 137 TYR B C 1
ATOM 2723 O O . TYR B 1 137 ? 11.008 7.457 15.844 1 98.44 137 TYR B O 1
ATOM 2731 N N . GLU B 1 138 ? 10.727 8.602 17.688 1 97.19 138 GLU B N 1
ATOM 2732 C CA . GLU B 1 138 ? 10.32 7.414 18.438 1 97.19 138 GLU B CA 1
ATOM 2733 C C . GLU B 1 138 ? 8.891 7.004 18.078 1 97.19 138 GLU B C 1
ATOM 2735 O O . GLU B 1 138 ? 8.516 5.844 18.234 1 97.19 138 GLU B O 1
ATOM 2740 N N . HIS B 1 139 ? 8.156 7.926 17.562 1 98.25 139 HIS B N 1
ATOM 2741 C CA . HIS B 1 139 ? 6.738 7.676 17.312 1 98.25 139 HIS B CA 1
ATOM 2742 C C . HIS B 1 139 ? 6.492 7.27 15.867 1 98.25 139 HIS B C 1
ATOM 2744 O O . HIS B 1 139 ? 5.422 6.758 15.539 1 98.25 139 HIS B O 1
ATOM 2750 N N . ALA B 1 140 ? 7.449 7.418 14.992 1 98.81 140 ALA B N 1
ATOM 2751 C CA . ALA B 1 140 ? 7.27 7.23 13.555 1 98.81 140 ALA B CA 1
ATOM 2752 C C . ALA B 1 140 ? 7.008 5.766 13.219 1 98.81 140 ALA B C 1
ATOM 2754 O O . ALA B 1 140 ? 7.824 4.895 13.531 1 98.81 140 ALA B O 1
ATOM 2755 N N . ASN B 1 141 ? 5.852 5.539 12.656 1 98.88 141 ASN B N 1
ATOM 2756 C CA . ASN B 1 141 ? 5.562 4.219 12.117 1 98.88 141 ASN B CA 1
ATOM 2757 C C . ASN B 1 141 ? 6.043 4.086 10.672 1 98.88 141 ASN B C 1
ATOM 2759 O O . ASN B 1 141 ? 6.359 2.984 10.219 1 98.88 141 ASN B O 1
ATOM 2763 N N . GLU B 1 142 ? 6.031 5.211 9.977 1 98.69 142 GLU B N 1
ATOM 2764 C CA . GLU B 1 142 ? 6.5 5.27 8.602 1 98.69 142 GLU B CA 1
ATOM 2765 C C . GLU B 1 142 ? 7.258 6.566 8.328 1 98.69 142 GLU B C 1
ATOM 2767 O O . GLU B 1 142 ? 6.793 7.652 8.688 1 98.69 142 GLU B O 1
ATOM 2772 N N . LEU B 1 143 ? 8.445 6.445 7.875 1 98.94 143 LEU B N 1
ATOM 2773 C CA . LEU B 1 143 ? 9.242 7.527 7.309 1 98.94 143 LEU B CA 1
ATOM 2774 C C . LEU B 1 143 ? 9.031 7.629 5.801 1 98.94 143 LEU B C 1
ATOM 2776 O O . LEU B 1 143 ? 9.359 6.699 5.059 1 98.94 143 LEU B O 1
ATOM 2780 N N . LYS B 1 144 ? 8.414 8.633 5.406 1 98.94 144 LYS B N 1
ATOM 2781 C CA . LYS B 1 144 ? 8.156 8.867 3.988 1 98.94 144 LYS B CA 1
ATOM 2782 C C . LYS B 1 144 ? 8.906 10.094 3.486 1 98.94 144 LYS B C 1
ATOM 2784 O O . LYS B 1 144 ? 8.57 11.227 3.85 1 98.94 144 LYS B O 1
ATOM 2789 N N . VAL B 1 145 ? 9.859 9.914 2.676 1 98.88 145 VAL B N 1
ATOM 2790 C CA . VAL B 1 145 ? 10.68 11.016 2.178 1 98.88 145 VAL B CA 1
ATOM 2791 C C . VAL B 1 145 ? 10.32 11.312 0.726 1 98.88 145 VAL B C 1
ATOM 2793 O O . VAL B 1 145 ? 10.32 10.414 -0.12 1 98.88 145 VAL B O 1
ATOM 2796 N N . VAL B 1 146 ? 10.008 12.539 0.479 1 98.44 146 VAL B N 1
ATOM 2797 C CA . VAL B 1 146 ? 9.695 13.008 -0.866 1 98.44 146 VAL B CA 1
ATOM 2798 C C . VAL B 1 146 ? 10.984 13.266 -1.639 1 98.44 146 VAL B C 1
ATOM 2800 O O . VAL B 1 146 ? 11.867 13.984 -1.163 1 98.44 146 VAL B O 1
ATOM 2803 N N . ILE B 1 147 ? 11.07 12.703 -2.807 1 98.5 147 ILE B N 1
ATOM 2804 C CA . ILE B 1 147 ? 12.25 12.867 -3.648 1 98.5 147 ILE B CA 1
ATOM 2805 C C . ILE B 1 147 ? 11.977 13.906 -4.73 1 98.5 147 ILE B C 1
ATOM 2807 O O . ILE B 1 147 ? 11.242 13.641 -5.688 1 98.5 147 ILE B O 1
ATOM 2811 N N . PHE B 1 148 ? 12.547 15 -4.562 1 96.62 148 PHE B N 1
ATOM 2812 C CA . PHE B 1 148 ? 12.453 16.109 -5.504 1 96.62 148 PHE B CA 1
ATOM 2813 C C . PHE B 1 148 ? 13.781 16.344 -6.211 1 96.62 148 PHE B C 1
ATOM 2815 O O . PHE B 1 148 ? 13.812 16.719 -7.383 1 96.62 148 PHE B O 1
ATOM 2822 N N . HIS B 1 149 ? 14.852 16.078 -5.496 1 95.12 149 HIS B N 1
ATOM 2823 C CA . HIS B 1 149 ? 16.219 16.188 -5.973 1 95.12 149 HIS B CA 1
ATOM 2824 C C . HIS B 1 149 ? 17.031 14.945 -5.594 1 95.12 149 HIS B C 1
ATOM 2826 O O . HIS B 1 149 ? 16.672 14.227 -4.66 1 95.12 149 HIS B O 1
ATOM 2832 N N . LYS B 1 150 ? 18.125 14.758 -6.332 1 96.19 150 LYS B N 1
ATOM 2833 C CA . LYS B 1 150 ? 18.984 13.609 -6.066 1 96.19 150 LYS B CA 1
ATOM 2834 C C . LYS B 1 150 ? 19.516 13.641 -4.637 1 96.19 150 LYS B C 1
ATOM 2836 O O . LYS B 1 150 ? 19.719 12.586 -4.023 1 96.19 150 LYS B O 1
ATOM 2841 N N . SER B 1 151 ? 19.719 14.781 -4.164 1 97.12 151 SER B N 1
ATOM 2842 C CA . SER B 1 151 ? 20.25 14.93 -2.812 1 97.12 151 SER B CA 1
ATOM 2843 C C . SER B 1 151 ? 19.25 14.406 -1.773 1 97.12 151 SER B C 1
ATOM 2845 O O . SER B 1 151 ? 19.625 14.195 -0.615 1 97.12 151 SER B O 1
ATOM 2847 N N . ASP B 1 152 ? 18.031 14.211 -2.156 1 98.12 152 ASP B N 1
ATOM 2848 C CA . ASP B 1 152 ? 17 13.781 -1.214 1 98.12 152 ASP B CA 1
ATOM 2849 C C . ASP B 1 152 ? 17.219 12.328 -0.796 1 98.12 152 ASP B C 1
ATOM 2851 O O . ASP B 1 152 ? 16.703 11.891 0.235 1 98.12 152 ASP B O 1
ATOM 2855 N N . PHE B 1 153 ? 17.953 11.539 -1.566 1 98.75 153 PHE B N 1
ATOM 2856 C CA . PHE B 1 153 ? 18.281 10.18 -1.144 1 98.75 153 PHE B CA 1
ATOM 2857 C C . PHE B 1 153 ? 19.156 10.195 0.102 1 98.75 153 PHE B C 1
ATOM 2859 O O . PHE B 1 153 ? 18.922 9.453 1.052 1 98.75 153 PHE B O 1
ATOM 2866 N N . ASP B 1 154 ? 20.156 11.109 0.07 1 98.69 154 ASP B N 1
ATOM 2867 C CA . ASP B 1 154 ? 21 11.266 1.249 1 98.69 154 ASP B CA 1
ATOM 2868 C C . ASP B 1 154 ? 20.203 11.781 2.439 1 98.69 154 ASP B C 1
ATOM 2870 O O . ASP B 1 154 ? 20.406 11.352 3.574 1 98.69 154 ASP B O 1
ATOM 2874 N N . PHE B 1 155 ? 19.359 12.711 2.15 1 98.75 155 PHE B N 1
ATOM 2875 C CA . PHE B 1 155 ? 18.469 13.258 3.168 1 98.75 155 PHE B CA 1
ATOM 2876 C C . PHE B 1 155 ? 17.625 12.148 3.799 1 98.75 155 PHE B C 1
ATOM 2878 O O . PHE B 1 155 ? 17.484 12.086 5.023 1 98.75 155 PHE B O 1
ATOM 2885 N N . ALA B 1 156 ? 17.125 11.195 2.986 1 98.88 156 ALA B N 1
ATOM 2886 C CA . ALA B 1 156 ? 16.344 10.055 3.451 1 98.88 156 ALA B CA 1
ATOM 2887 C C . ALA B 1 156 ? 17.172 9.172 4.383 1 98.88 156 ALA B C 1
ATOM 2889 O O . ALA B 1 156 ? 16.703 8.789 5.461 1 98.88 156 ALA B O 1
ATOM 2890 N N . GLU B 1 157 ? 18.406 8.922 4.016 1 98.81 157 GLU B N 1
ATOM 2891 C CA . GLU B 1 157 ? 19.266 8.047 4.809 1 98.81 157 GLU B CA 1
ATOM 2892 C C . GLU B 1 157 ? 19.578 8.672 6.168 1 98.81 157 GLU B C 1
ATOM 2894 O O . GLU B 1 157 ? 19.688 7.961 7.168 1 98.81 157 GLU B O 1
ATOM 2899 N N . LYS B 1 158 ? 19.688 9.969 6.168 1 98.56 158 LYS B N 1
ATOM 2900 C CA . LYS B 1 158 ? 19.984 10.672 7.414 1 98.56 158 LYS B CA 1
ATOM 2901 C C . LYS B 1 158 ? 18.859 10.477 8.43 1 98.56 158 LYS B C 1
ATOM 2903 O O . LYS B 1 158 ? 19.109 10.336 9.625 1 98.56 158 LYS B O 1
ATOM 2908 N N . HIS B 1 159 ? 17.656 10.445 7.984 1 98.75 159 HIS B N 1
ATOM 2909 C CA . HIS B 1 159 ? 16.531 10.281 8.891 1 98.75 159 HIS B CA 1
ATOM 2910 C C . HIS B 1 159 ? 16.25 8.805 9.172 1 98.75 159 HIS B C 1
ATOM 2912 O O . HIS B 1 159 ? 15.758 8.453 10.242 1 98.75 159 HIS B O 1
ATOM 2918 N N . ALA B 1 160 ? 16.578 7.953 8.227 1 98.62 160 ALA B N 1
ATOM 2919 C CA . ALA B 1 160 ? 16.312 6.52 8.359 1 98.62 160 ALA B CA 1
ATOM 2920 C C . ALA B 1 160 ? 17.047 5.938 9.562 1 98.62 160 ALA B C 1
ATOM 2922 O O . ALA B 1 160 ? 16.562 5.004 10.203 1 98.62 160 ALA B O 1
ATOM 2923 N N . VAL B 1 161 ? 18.188 6.465 9.953 1 98 161 VAL B N 1
ATOM 2924 C CA . VAL B 1 161 ? 18.969 5.914 11.047 1 98 161 VAL B CA 1
ATOM 2925 C C . VAL B 1 161 ? 18.422 6.391 12.383 1 98 161 VAL B C 1
ATOM 2927 O O . VAL B 1 161 ? 18.781 5.867 13.438 1 98 161 VAL B O 1
ATOM 2930 N N . LEU B 1 162 ? 17.531 7.383 12.352 1 98.44 162 LEU B N 1
ATOM 2931 C CA . LEU B 1 162 ? 17.047 7.992 13.586 1 98.44 162 LEU B CA 1
ATOM 2932 C C . LEU B 1 162 ? 15.711 7.395 14.008 1 98.44 162 LEU B C 1
ATOM 2934 O O . LEU B 1 162 ? 15.305 7.527 15.164 1 98.44 162 LEU B O 1
ATOM 2938 N N . VAL B 1 163 ? 15.031 6.785 13.047 1 98.56 163 VAL B N 1
ATOM 2939 C CA . VAL B 1 163 ? 13.719 6.227 13.367 1 98.56 163 VAL B CA 1
ATOM 2940 C C . VAL B 1 163 ? 13.883 4.82 13.945 1 98.56 163 VAL B C 1
ATOM 2942 O O . VAL B 1 163 ? 14.969 4.234 13.859 1 98.56 163 VAL B O 1
ATOM 2945 N N . ASN B 1 164 ? 12.859 4.371 14.57 1 96.81 164 ASN B N 1
ATOM 2946 C CA . ASN B 1 164 ? 12.93 3.055 15.195 1 96.81 164 ASN B CA 1
ATOM 2947 C C . ASN B 1 164 ? 13.031 1.941 14.156 1 96.81 164 ASN B C 1
ATOM 2949 O O . ASN B 1 164 ? 12.758 2.16 12.977 1 96.81 164 ASN B O 1
ATOM 2953 N N . LYS B 1 165 ? 13.375 0.679 14.586 1 95.44 165 LYS B N 1
ATOM 2954 C CA . LYS B 1 165 ? 13.711 -0.428 13.695 1 95.44 165 LYS B CA 1
ATOM 2955 C C . LYS B 1 165 ? 12.469 -0.944 12.969 1 95.44 165 LYS B C 1
ATOM 2957 O O . LYS B 1 165 ? 12.578 -1.585 11.922 1 95.44 165 LYS B O 1
ATOM 2962 N N . ASN B 1 166 ? 11.32 -0.656 13.492 1 96.62 166 ASN B N 1
ATOM 2963 C CA . ASN B 1 166 ? 10.094 -1.175 12.898 1 96.62 166 ASN B CA 1
ATOM 2964 C C . ASN B 1 166 ? 9.445 -0.155 11.961 1 96.62 166 ASN B C 1
ATOM 2966 O O . ASN B 1 166 ? 8.422 -0.439 11.336 1 96.62 166 ASN B O 1
ATOM 2970 N N . CYS B 1 167 ? 10.055 1.012 11.867 1 98.62 167 CYS B N 1
ATOM 2971 C CA . CYS B 1 167 ? 9.516 2.076 11.031 1 98.62 167 CYS B CA 1
ATOM 2972 C C . CYS B 1 167 ? 9.625 1.71 9.555 1 98.62 167 CYS B C 1
ATOM 2974 O O . CYS B 1 167 ? 10.703 1.355 9.07 1 98.62 167 CYS B O 1
ATOM 2976 N N . HIS B 1 168 ? 8.508 1.778 8.875 1 98.69 168 HIS B N 1
ATOM 2977 C CA . HIS B 1 168 ? 8.547 1.604 7.426 1 98.69 168 HIS B CA 1
ATOM 2978 C C . HIS B 1 168 ? 9.25 2.771 6.746 1 98.69 168 HIS B C 1
ATOM 2980 O O . HIS B 1 168 ? 9.047 3.928 7.125 1 98.69 168 HIS B O 1
ATOM 2986 N N . LYS B 1 169 ? 10.086 2.461 5.844 1 98.88 169 LYS B N 1
ATOM 2987 C CA . LYS B 1 169 ? 10.82 3.486 5.113 1 98.88 169 LYS B CA 1
ATOM 2988 C C . LYS B 1 169 ? 10.367 3.562 3.658 1 98.88 169 LYS B C 1
ATOM 2990 O O . LYS B 1 169 ? 10.531 2.607 2.898 1 98.88 169 LYS B O 1
ATOM 2995 N N . LEU B 1 170 ? 9.844 4.723 3.297 1 98.94 170 LEU B N 1
ATOM 2996 C CA . LEU B 1 170 ? 9.234 4.898 1.981 1 98.94 170 LEU B CA 1
ATOM 2997 C C . LEU B 1 170 ? 9.859 6.082 1.251 1 98.94 170 LEU B C 1
ATOM 2999 O O . LEU B 1 170 ? 10.102 7.133 1.854 1 98.94 170 LEU B O 1
ATOM 3003 N N . LEU B 1 171 ? 10.117 5.879 0.008 1 98.94 171 LEU B N 1
ATOM 3004 C CA . LEU B 1 171 ? 10.453 6.973 -0.895 1 98.94 171 LEU B CA 1
ATOM 3005 C C . LEU B 1 171 ? 9.289 7.293 -1.822 1 98.94 171 LEU B C 1
ATOM 3007 O O . LEU B 1 171 ? 8.656 6.387 -2.367 1 98.94 171 LEU B O 1
ATOM 3011 N N . GLN B 1 172 ? 9 8.516 -1.916 1 98.75 172 GLN B N 1
ATOM 3012 C CA . GLN B 1 172 ? 7.895 8.984 -2.744 1 98.75 172 GLN B CA 1
ATOM 3013 C C . GLN B 1 172 ? 8.352 10.078 -3.705 1 98.75 172 GLN B C 1
ATOM 3015 O O . GLN B 1 172 ? 8.922 11.086 -3.281 1 98.75 172 GLN B O 1
ATOM 3020 N N . PRO B 1 173 ? 8.133 9.906 -5.027 1 98.31 173 PRO B N 1
ATOM 3021 C CA . PRO B 1 173 ? 8.492 10.992 -5.934 1 98.31 173 PRO B CA 1
ATOM 3022 C C . PRO B 1 173 ? 7.625 12.234 -5.738 1 98.31 173 PRO B C 1
ATOM 3024 O O . PRO B 1 173 ? 6.418 12.117 -5.508 1 98.31 173 PRO B O 1
ATOM 3027 N N . GLU B 1 174 ? 8.289 13.367 -5.695 1 97.38 174 GLU B N 1
ATOM 3028 C CA . GLU B 1 174 ? 7.473 14.57 -5.84 1 97.38 174 GLU B CA 1
ATOM 3029 C C . GLU B 1 174 ? 6.68 14.539 -7.145 1 97.38 174 GLU B C 1
ATOM 3031 O O . GLU B 1 174 ? 7.223 14.219 -8.203 1 97.38 174 GLU B O 1
ATOM 3036 N N . TRP B 1 175 ? 5.473 14.805 -7.023 1 95.38 175 TRP B N 1
ATOM 3037 C CA . TRP B 1 175 ? 4.547 14.516 -8.109 1 95.38 175 TRP B CA 1
ATOM 3038 C C . TRP B 1 175 ? 5.008 15.164 -9.414 1 95.38 175 TRP B C 1
ATOM 3040 O O . TRP B 1 175 ? 5.082 14.508 -10.453 1 95.38 175 TRP B O 1
ATOM 3050 N N . SER B 1 176 ? 5.324 16.422 -9.398 1 94.88 176 SER B N 1
ATOM 3051 C CA . SER B 1 176 ? 5.684 17.141 -10.609 1 94.88 176 SER B CA 1
ATOM 3052 C C . SER B 1 176 ? 7.012 16.656 -11.172 1 94.88 176 SER B C 1
ATOM 3054 O O . SER B 1 176 ? 7.352 16.953 -12.32 1 94.88 176 SER B O 1
ATOM 3056 N N . LYS B 1 177 ? 7.723 15.867 -10.398 1 94.38 177 LYS B N 1
ATOM 3057 C CA . LYS B 1 177 ? 9.031 15.367 -10.812 1 94.38 177 LYS B CA 1
ATOM 3058 C C . LYS B 1 177 ? 9.023 13.844 -10.922 1 94.38 177 LYS B C 1
ATOM 3060 O O . LYS B 1 177 ? 10.086 13.219 -10.922 1 94.38 177 LYS B O 1
ATOM 3065 N N . SER B 1 178 ? 7.887 13.32 -10.938 1 94.56 178 SER B N 1
ATOM 3066 C CA . SER B 1 178 ? 7.777 11.859 -10.93 1 94.56 178 SER B CA 1
ATOM 3067 C C . SER B 1 178 ? 8.461 11.25 -12.148 1 94.56 178 SER B C 1
ATOM 3069 O O . SER B 1 178 ? 9.211 10.281 -12.023 1 94.56 178 SER B O 1
ATOM 3071 N N . SER B 1 179 ? 8.227 11.797 -13.312 1 94 179 SER B N 1
ATOM 3072 C CA . SER B 1 179 ? 8.82 11.273 -14.539 1 94 179 SER B CA 1
ATOM 3073 C C . SER B 1 179 ? 10.344 11.312 -14.477 1 94 179 SER B C 1
ATOM 3075 O O . SER B 1 179 ? 11.023 10.477 -15.07 1 94 179 SER B O 1
ATOM 3077 N N . VAL B 1 180 ? 10.867 12.219 -13.688 1 94.69 180 VAL B N 1
ATOM 3078 C CA . VAL B 1 180 ? 12.305 12.445 -13.617 1 94.69 180 VAL B CA 1
ATOM 3079 C C . VAL B 1 180 ? 12.93 11.484 -12.602 1 94.69 180 VAL B C 1
ATOM 3081 O O . VAL B 1 180 ? 14 10.922 -12.852 1 94.69 180 VAL B O 1
ATOM 3084 N N . HIS B 1 181 ? 12.219 11.234 -11.523 1 96.88 181 HIS B N 1
ATOM 3085 C CA . HIS B 1 181 ? 12.914 10.602 -10.406 1 96.88 181 HIS B CA 1
ATOM 3086 C C . HIS B 1 181 ? 12.406 9.188 -10.172 1 96.88 181 HIS B C 1
ATOM 3088 O O . HIS B 1 181 ? 13.031 8.406 -9.445 1 96.88 181 HIS B O 1
ATOM 3094 N N . LEU B 1 182 ? 11.305 8.836 -10.703 1 97.81 182 LEU B N 1
ATOM 3095 C CA . LEU B 1 182 ? 10.727 7.523 -10.43 1 97.81 182 LEU B CA 1
ATOM 3096 C C . LEU B 1 182 ? 11.711 6.41 -10.773 1 97.81 182 LEU B C 1
ATOM 3098 O O . LEU B 1 182 ? 11.883 5.465 -10 1 97.81 182 LEU B O 1
ATOM 3102 N N . GLY B 1 183 ? 12.383 6.496 -11.953 1 98 183 GLY B N 1
ATOM 3103 C CA . GLY B 1 183 ? 13.383 5.508 -12.32 1 98 183 GLY B CA 1
ATOM 3104 C C . GLY B 1 183 ? 14.492 5.363 -11.297 1 98 183 GLY B C 1
ATOM 3105 O O . GLY B 1 183 ? 14.844 4.246 -10.914 1 98 183 GLY B O 1
ATOM 3106 N N . SER B 1 184 ? 15.016 6.5 -10.859 1 98.38 184 SER B N 1
ATOM 3107 C CA . SER B 1 184 ? 16.078 6.488 -9.867 1 98.38 184 SER B CA 1
ATOM 3108 C C . SER B 1 184 ? 15.594 5.934 -8.531 1 98.38 184 SER B C 1
ATOM 3110 O O . SER B 1 184 ? 16.344 5.258 -7.82 1 98.38 184 SER B O 1
ATOM 3112 N N . ILE B 1 185 ? 14.383 6.219 -8.188 1 98.81 185 ILE B N 1
ATOM 3113 C CA . ILE B 1 185 ? 13.805 5.691 -6.961 1 98.81 185 ILE B CA 1
ATOM 3114 C C . ILE B 1 185 ? 13.695 4.172 -7.051 1 98.81 185 ILE B C 1
ATOM 3116 O O . ILE B 1 185 ? 14.062 3.459 -6.113 1 98.81 185 ILE B O 1
ATOM 3120 N N . ILE B 1 186 ? 13.219 3.676 -8.148 1 98.69 186 ILE B N 1
ATOM 3121 C CA . ILE B 1 186 ? 13.078 2.24 -8.375 1 98.69 186 ILE B CA 1
ATOM 3122 C C . ILE B 1 186 ? 14.438 1.56 -8.227 1 98.69 186 ILE B C 1
ATOM 3124 O O . ILE B 1 186 ? 14.57 0.574 -7.492 1 98.69 186 ILE B O 1
ATOM 3128 N N . ASP B 1 187 ? 15.469 2.098 -8.867 1 98.5 187 ASP B N 1
ATOM 3129 C CA . ASP B 1 187 ? 16.812 1.542 -8.789 1 98.5 187 ASP B CA 1
ATOM 3130 C C . ASP B 1 187 ? 17.328 1.565 -7.352 1 98.5 187 ASP B C 1
ATOM 3132 O O . ASP B 1 187 ? 17.922 0.59 -6.883 1 98.5 187 ASP B O 1
ATOM 3136 N N . TYR B 1 188 ? 17.109 2.697 -6.73 1 98.75 188 TYR B N 1
ATOM 3137 C CA . TYR B 1 188 ? 17.562 2.865 -5.359 1 98.75 188 TYR B CA 1
ATOM 3138 C C . TYR B 1 188 ? 16.938 1.824 -4.441 1 98.75 188 TYR B C 1
ATOM 3140 O O . TYR B 1 188 ? 17.641 1.142 -3.691 1 98.75 188 TYR B O 1
ATOM 3148 N N . VAL B 1 189 ? 15.656 1.666 -4.531 1 98.69 189 VAL B N 1
ATOM 3149 C CA . VAL B 1 189 ? 14.906 0.776 -3.654 1 98.69 189 VAL B CA 1
ATOM 3150 C C . VAL B 1 189 ? 15.273 -0.676 -3.953 1 98.69 189 VAL B C 1
ATOM 3152 O O . VAL B 1 189 ? 15.391 -1.495 -3.039 1 98.69 189 VAL B O 1
ATOM 3155 N N . LYS B 1 190 ? 15.492 -1.017 -5.164 1 98.56 190 LYS B N 1
ATOM 3156 C CA . LYS B 1 190 ? 15.906 -2.367 -5.531 1 98.56 190 LYS B CA 1
ATOM 3157 C C . LYS B 1 190 ? 17.266 -2.703 -4.941 1 98.56 190 LYS B C 1
ATOM 3159 O O . LYS B 1 190 ? 17.547 -3.855 -4.598 1 98.56 190 LYS B O 1
ATOM 3164 N N . SER B 1 191 ? 18.125 -1.701 -4.805 1 98.38 191 SER B N 1
ATOM 3165 C CA . SER B 1 191 ? 19.469 -1.908 -4.281 1 98.38 191 SER B CA 1
ATOM 3166 C C . SER B 1 191 ? 19.484 -1.825 -2.76 1 98.38 191 SER B C 1
ATOM 3168 O O . SER B 1 191 ? 20.391 -2.355 -2.115 1 98.38 191 SER B O 1
ATOM 3170 N N . ARG B 1 192 ? 18.469 -1.179 -2.209 1 98.38 192 ARG B N 1
ATOM 3171 C CA . ARG B 1 192 ? 18.344 -0.997 -0.767 1 98.38 192 ARG B CA 1
ATOM 3172 C C . ARG B 1 192 ? 16.953 -1.417 -0.288 1 98.38 192 ARG B C 1
ATOM 3174 O O . ARG B 1 192 ? 16.141 -0.574 0.107 1 98.38 192 ARG B O 1
ATOM 3181 N N . PRO B 1 193 ? 16.797 -2.658 -0.155 1 98.12 193 PRO B N 1
ATOM 3182 C CA . PRO B 1 193 ? 15.438 -3.211 -0.011 1 98.12 193 PRO B CA 1
ATOM 3183 C C . PRO B 1 193 ? 14.828 -2.932 1.36 1 98.12 193 PRO B C 1
ATOM 3185 O O . PRO B 1 193 ? 13.727 -3.396 1.656 1 98.12 193 PRO B O 1
ATOM 3188 N N . GLU B 1 194 ? 15.539 -2.16 2.23 1 97.44 194 GLU B N 1
ATOM 3189 C CA . GLU B 1 194 ? 14.891 -1.669 3.445 1 97.44 194 GLU B CA 1
ATOM 3190 C C . GLU B 1 194 ? 13.906 -0.549 3.131 1 97.44 194 GLU B C 1
ATOM 3192 O O . GLU B 1 194 ? 13.062 -0.209 3.963 1 97.44 194 GLU B O 1
ATOM 3197 N N . TRP B 1 195 ? 14.102 0.066 1.939 1 98.69 195 TRP B N 1
ATOM 3198 C CA . TRP B 1 195 ? 13.188 1.102 1.469 1 98.69 195 TRP B CA 1
ATOM 3199 C C . TRP B 1 195 ? 12.086 0.502 0.598 1 98.69 195 TRP B C 1
ATOM 3201 O O . TRP B 1 195 ? 12.281 -0.551 -0.015 1 98.69 195 TRP B O 1
ATOM 3211 N N . LYS B 1 196 ? 10.977 1.12 0.564 1 98.81 196 LYS B N 1
ATOM 3212 C CA . LYS B 1 196 ? 9.852 0.849 -0.327 1 98.81 196 LYS B CA 1
ATOM 3213 C C . LYS B 1 196 ? 9.453 2.1 -1.104 1 98.81 196 LYS B C 1
ATOM 3215 O O . LYS B 1 196 ? 9.953 3.193 -0.829 1 98.81 196 LYS B O 1
ATOM 3220 N N . ILE B 1 197 ? 8.602 1.861 -2.092 1 98.81 197 ILE B N 1
ATOM 3221 C CA . ILE B 1 197 ? 8.125 2.984 -2.893 1 98.81 197 ILE B CA 1
ATOM 3222 C C . ILE B 1 197 ? 6.695 3.332 -2.488 1 98.81 197 ILE B C 1
ATOM 3224 O O . ILE B 1 197 ? 5.844 2.445 -2.363 1 98.81 197 ILE B O 1
ATOM 3228 N N . SER B 1 198 ? 6.453 4.543 -2.203 1 98.75 198 SER B N 1
ATOM 3229 C CA . SER B 1 198 ? 5.098 5.074 -2.076 1 98.75 198 SER B CA 1
ATOM 3230 C C . SER B 1 198 ? 4.734 5.949 -3.27 1 98.75 198 SER B C 1
ATOM 3232 O O . SER B 1 198 ? 5.496 6.848 -3.643 1 98.75 198 SER B O 1
ATOM 3234 N N . LEU B 1 199 ? 3.633 5.676 -3.898 1 98.25 199 LEU B N 1
ATOM 3235 C CA . LEU B 1 199 ? 3.096 6.516 -4.965 1 98.25 199 LEU B CA 1
ATOM 3236 C C . LEU B 1 199 ? 1.871 7.289 -4.484 1 98.25 199 LEU B C 1
ATOM 3238 O O . LEU B 1 199 ? 1.266 6.934 -3.471 1 98.25 199 LEU B O 1
ATOM 3242 N N . GLN B 1 200 ? 1.615 8.359 -5.137 1 97.81 200 GLN B N 1
ATOM 3243 C CA . GLN B 1 200 ? 0.387 9.109 -4.887 1 97.81 200 GLN B CA 1
ATOM 3244 C C . GLN B 1 200 ? -0.771 8.555 -5.715 1 97.81 200 GLN B C 1
ATOM 3246 O O . GLN B 1 200 ? -1.205 9.18 -6.684 1 97.81 200 GLN B O 1
ATOM 3251 N N . THR B 1 201 ? -1.358 7.488 -5.227 1 97.94 201 THR B N 1
ATOM 3252 C CA . THR B 1 201 ? -2.33 6.754 -6.031 1 97.94 201 THR B CA 1
ATOM 3253 C C . THR B 1 201 ? -3.631 7.539 -6.156 1 97.94 201 THR B C 1
ATOM 3255 O O . THR B 1 201 ? -4.414 7.305 -7.078 1 97.94 201 THR B O 1
ATOM 3258 N N . HIS B 1 202 ? -3.906 8.43 -5.184 1 97.75 202 HIS B N 1
ATOM 3259 C CA . HIS B 1 202 ? -5.105 9.258 -5.281 1 97.75 202 HIS B CA 1
ATOM 3260 C C . HIS B 1 202 ? -5.086 10.109 -6.551 1 97.75 202 HIS B C 1
ATOM 3262 O O . HIS B 1 202 ? -6.145 10.438 -7.098 1 97.75 202 HIS B O 1
ATOM 3268 N N . LYS B 1 203 ? -3.904 10.43 -7.059 1 96.56 203 LYS B N 1
ATOM 3269 C CA . LYS B 1 203 ? -3.789 11.164 -8.312 1 96.56 203 LYS B CA 1
ATOM 3270 C C . LYS B 1 203 ? -4.184 10.289 -9.5 1 96.56 203 LYS B C 1
ATOM 3272 O O . LYS B 1 203 ? -4.84 10.766 -10.438 1 96.56 203 LYS B O 1
ATOM 3277 N N . PHE B 1 204 ? -3.83 9.008 -9.453 1 95.25 204 PHE B N 1
ATOM 3278 C CA . PHE B 1 204 ? -4.191 8.07 -10.508 1 95.25 204 PHE B CA 1
ATOM 3279 C C . PHE B 1 204 ? -5.691 7.797 -10.5 1 95.25 204 PHE B C 1
ATOM 3281 O O . PHE B 1 204 ? -6.289 7.547 -11.547 1 95.25 204 PHE B O 1
ATOM 3288 N N . MET B 1 205 ? -6.262 7.855 -9.312 1 96.75 205 MET B N 1
ATOM 3289 C CA . MET B 1 205 ? -7.691 7.59 -9.148 1 96.75 205 MET B CA 1
ATOM 3290 C C . MET B 1 205 ? -8.508 8.859 -9.383 1 96.75 205 MET B C 1
ATOM 3292 O O . MET B 1 205 ? -9.742 8.82 -9.375 1 96.75 205 MET B O 1
ATOM 3296 N N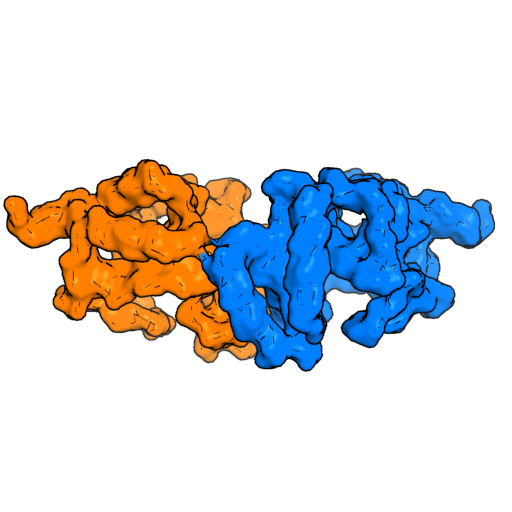 . ASP B 1 206 ? -7.859 10 -9.547 1 96 206 ASP B N 1
ATOM 3297 C CA . ASP B 1 206 ? -8.5 11.297 -9.75 1 96 206 ASP B CA 1
ATOM 3298 C C . ASP B 1 206 ? -9.461 11.617 -8.602 1 96 206 ASP B C 1
ATOM 3300 O O . ASP B 1 206 ? -10.625 11.953 -8.836 1 96 206 ASP B O 1
ATOM 3304 N N . ILE B 1 207 ? -9 11.414 -7.434 1 96.94 207 ILE B N 1
ATOM 3305 C CA . ILE B 1 207 ? -9.742 11.758 -6.223 1 96.94 207 ILE B CA 1
ATOM 3306 C C . ILE B 1 207 ? -8.914 12.711 -5.363 1 96.94 207 ILE B C 1
ATOM 3308 O O . ILE B 1 207 ? -7.715 12.883 -5.602 1 96.94 207 ILE B O 1
ATOM 3312 N N . PRO B 1 208 ? -9.57 13.297 -4.406 1 93.19 208 PRO B N 1
ATOM 3313 C CA . PRO B 1 208 ? -8.805 14.211 -3.557 1 93.19 208 PRO B CA 1
ATOM 3314 C C . PRO B 1 208 ? -7.723 13.5 -2.748 1 93.19 208 PRO B C 1
ATOM 3316 O O . PRO B 1 208 ? -7.859 12.312 -2.443 1 93.19 208 PRO B O 1
#

Solvent-accessible surface area (backbone atoms only — not comparable to full-atom values): 21146 Å² total; per-residue (Å²): 132,56,71,66,58,34,33,67,65,14,49,25,44,32,42,61,48,67,51,79,43,46,34,27,45,60,91,54,41,27,31,29,24,34,36,38,25,24,28,19,41,85,50,72,62,88,81,53,91,56,62,79,21,37,49,31,86,81,30,57,72,39,42,37,66,55,55,47,54,60,49,66,75,45,79,35,45,33,33,37,40,23,44,37,36,42,44,80,40,43,31,42,55,40,33,51,52,38,45,76,71,66,37,47,36,35,34,46,32,41,30,54,36,62,69,56,50,63,66,78,38,31,37,32,30,64,48,93,64,34,70,55,30,77,62,35,32,81,58,29,43,24,40,40,33,63,34,79,51,79,67,34,58,58,55,42,54,64,51,59,74,60,36,47,92,80,32,42,35,30,41,23,51,30,74,97,37,27,89,74,36,43,65,57,48,52,54,49,25,48,73,38,49,78,30,25,46,28,57,66,47,21,65,78,66,71,49,112,131,56,69,67,58,35,34,66,64,14,49,25,44,32,40,61,48,68,52,79,44,44,34,27,47,61,91,55,42,26,31,27,23,33,36,39,26,24,28,19,41,86,49,73,63,89,80,54,90,59,63,77,21,36,49,30,85,80,29,56,73,40,42,36,67,56,55,47,56,59,50,66,74,44,78,35,46,34,34,36,41,24,45,37,35,44,44,80,40,42,31,42,56,40,32,51,52,37,46,76,70,66,37,47,35,34,36,45,31,41,30,55,36,62,70,54,51,63,67,80,36,29,38,33,31,65,48,95,66,34,68,56,31,79,63,35,32,80,59,29,44,24,42,42,32,62,34,76,49,79,67,36,59,59,56,41,54,64,51,59,75,60,35,45,94,79,32,43,35,30,42,23,50,30,73,97,38,27,90,74,38,43,63,56,49,52,54,48,24,48,74,38,50,77,30,28,47,29,56,66,46,20,65,80,67,71,49,114

Secondary structure (DSSP, 8-state):
--HHHHHHTTSEEEEEEEEEEE--SSTTTT-EEEEEEE----S--TT-TTGGGG-GGGS-EEEHHHHHHHHTTSS--EEEEEES-GGGS--HHHHHHHHHTT-EEEEEE---S---S--SEEEE--BTTBPPPGGGTTT-SEEEEEESSTHHHHHHHHHHTTS-TT-EEEEEE-GGGHHHHHHHHHHHHHH-TTEEE---HHHHTT--/--HHHHHHTTSEEEEEEEEEEE--SGGGTT-EEEEEEE----S--TT-TTGGGG-GGGS-EEEHHHHHHHHTTSS--EEEEEES-GGGS--HHHHHHHHHTT-EEEEEE---S---S--SEEEE--BTTBPPPGGGTTT-SEEEEEESSTHHHHHHHHHHTTS-TT-EEEEEE-GGGHHHHHHHHHHHHHH-TTEEE---HHHHTT--

Radius of gyration: 22.95 Å; Cα contacts (8 Å, |Δi|>4): 947; chains: 2; bounding box: 43×74×50 Å

Foldseek 3Di:
DDPVVCFQQQQKFFFADWDWDAQQKDPRGGATEIETAGAAADLDAPLDPPVVRNHSVVGDIDGLVVVLVVRVVDPGQEYEYHHRARQVTACAVNQVVSVVVPHAYEYEHLQLHADHHDHPAYEHEHDPRGDHDLNVQAVHQEYEYEPPDPCSVVVQVVSVVSHDPNRQYEYEYSPVCCVPCVVVRVVVCVVVVSYYYMYRCCVVVVHD/DDPVVCFQQQQKFFFPDWDWDAQQKDPRGGATEIETAGAAADLDDPLDPPVVRNHSVVGDIDGLVVVLVVRVVDPGQEYEYHHRARQVTACAVNQVVSVVVPHAYEYEHLQLHADHHDHPAYEHEHDPRGDHDLNVQAVHQEYEYEPPDPCSVVVQVVSVVSHDPNRQYEYEYSPVCCVPCVVVRVVVCVVVVSYYYMYRCCVVVVHD

pLDDT: mean 97.49, std 2.54, range [73.81, 98.94]

Sequence (416 aa):
MDKKQAIDQGIMLPVMEAFYTIQGEGVHTGTPAYFIRLGGCDVGCVWCDVKESWEAEKWPILSVEDIVNQALEYPGRLVVITGGEPLMYELGPLTGLLKKNGFTINIETSGAHPFSGTFDWVCFSPKKFKKPHPSIYEHANELKVVIFHKSDFDFAEKHAVLVNKNCHKLLQPEWSKSSVHLGSIIDYVKSRPEWKISLQTHKFMDIPMDKKQAIDQGIMLPVMEAFYTIQGEGVHTGTPAYFIRLGGCDVGCVWCDVKESWEAEKWPILSVEDIVNQALEYPGRLVVITGGEPLMYELGPLTGLLKKNGFTINIETSGAHPFSGTFDWVCFSPKKFKKPHPSIYEHANELKVVIFHKSDFDFAEKHAVLVNKNCHKLLQPEWSKSSVHLGSIIDYVKSRPEWKISLQTHKFMDIP

Nearest PDB structures (foldseek):
  6nhl-assembly1_B-2  TM=8.770E-01  e=1.140E-18  Escherichia coli K-12
  6nhl-assembly1_A  TM=8.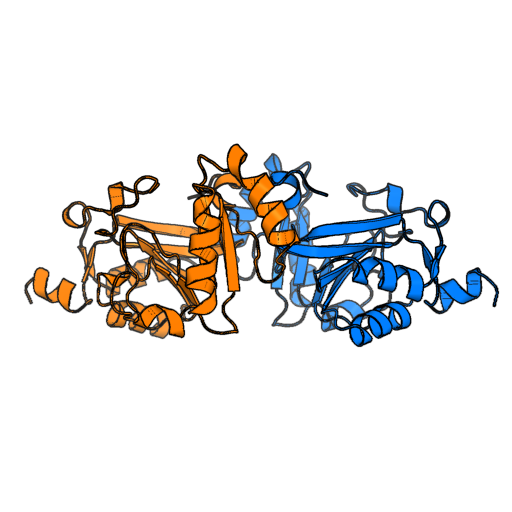587E-01  e=7.631E-18  Escherichia coli K-12
  4njh-assembly1_A  TM=8.739E-01  e=1.488E-15  Burkholderia multivorans ATCC 17616
  6nhl-assembly1_B-2  TM=8.771E-01  e=1.173E-18  Escherichia coli K-12
  6nhl-assembly1_A  TM=8.591E-01  e=8.728E-18  Escherichia coli K-12

InterPro domains:
  IPR007197 Radical SAM [PF04055] (39-114)
  IPR007197 Radical SAM [PS51918] (28-208)
  IPR007197 Radical SAM [SFLDS00029] (36-114)
  IPR013785 Aldolase-type TIM barrel [G3DSA:3.20.20.70] (13-208)
  IPR024924 7-carboxy-7-deazaguanine synthase-like [MF_00917] (13-208)
  IPR024924 7-carboxy-7-deazaguanine synthase-like [PIRSF000370] (12-207)
  IPR058240 Radical SAM superfamily [SSF102114] (28-113)